Protein AF-A0A3M1IXS3-F1 (afdb_monomer_lite)

Foldseek 3Di:
DDDDDDDDDDDDDDDDDPDPPPPPPPPPDFKDKDKFAWQDDDPDQAQWTCGHNFIEGEDPQEAEEQPPHDNDGRFMWMFIFGQDPVGTYTNYIYTDDNVVNVDDPPPDDDDDDDDDDDDDDDDDDDDDDDDDDDDDDDDDDDDFDFDPFQKEKFKAWLALEAEWAQAQWAETADAQWTKMKMWMWGFAQQIDTDDPQKWKKKAWPQAQFDVVLYVCQVCVCVAVVNPDGDPGQAFPVRDGNIDIFPDPPRITMDTGHRDDQAGNVGSPDGNQFIKMKMFMAGPVGDTRYIFIATGGYDNQAQLCCAQAACGVLQNPDHPVDSSLSVVVSCCVPVVDDSSVVPPYYLCCAAPDPVVNRHHHPPHFHPQLVVLVVCQVPDQDPSNGDDDPVSQSQFAPVVVVVDDPCVFQNTSVSSNDSVDDPPQDGGFPCVPVNPLRTFDVSDDQSCGAWFNRHRNCSFQNHPRHGWPGPDVSRQRRVCNRRVDTHGNDQQVSRYPPHFDQAQGRSRHGPPPPPPPPVDPVQPPQDLQNLVSPNALEPVSLVVLVVQAQAQPVSSPSVPPRGRHVVSSVRSVVRHDDDD

Structure (mmCIF, N/CA/C/O backbone):
data_AF-A0A3M1IXS3-F1
#
_entry.id   AF-A0A3M1IXS3-F1
#
loop_
_atom_site.group_PDB
_atom_site.id
_atom_site.type_symbol
_atom_site.label_atom_id
_atom_site.label_alt_id
_atom_site.label_comp_id
_atom_site.label_asym_id
_atom_site.label_entity_id
_atom_site.label_seq_id
_atom_site.pdbx_PDB_ins_code
_atom_site.Cartn_x
_atom_site.Cartn_y
_atom_site.Cartn_z
_atom_site.occupancy
_atom_site.B_iso_or_equiv
_atom_site.auth_seq_id
_atom_site.auth_comp_id
_atom_site.auth_asym_id
_atom_site.auth_atom_id
_atom_site.pdbx_PDB_model_num
ATOM 1 N N . MET A 1 1 ? 42.064 62.948 7.882 1.00 34.97 1 MET A N 1
ATOM 2 C CA . MET A 1 1 ? 42.571 64.227 8.431 1.00 34.97 1 MET A CA 1
ATOM 3 C C . MET A 1 1 ? 41.808 65.388 7.796 1.00 34.97 1 MET A C 1
ATOM 5 O O . MET A 1 1 ? 41.806 65.468 6.579 1.00 34.97 1 MET A O 1
ATOM 9 N N . LYS A 1 2 ? 41.248 66.275 8.638 1.00 34.09 2 LYS A N 1
ATOM 10 C CA . LYS A 1 2 ? 40.702 67.629 8.362 1.00 34.09 2 LYS A CA 1
ATOM 11 C C . LYS A 1 2 ? 39.273 67.763 7.783 1.00 34.09 2 LYS A C 1
ATOM 13 O O . LYS A 1 2 ? 39.071 67.816 6.582 1.00 34.09 2 LYS A O 1
ATOM 18 N N . ASN A 1 3 ? 38.323 67.902 8.717 1.00 33.50 3 ASN A N 1
ATOM 19 C CA . ASN A 1 3 ? 37.265 68.925 8.853 1.00 33.50 3 ASN A CA 1
ATOM 20 C C . ASN A 1 3 ? 36.958 69.843 7.653 1.00 33.50 3 ASN A C 1
ATOM 22 O O . ASN A 1 3 ? 37.859 70.577 7.253 1.00 33.50 3 ASN A O 1
ATOM 26 N N . LEU A 1 4 ? 35.666 70.014 7.303 1.00 31.70 4 LEU A N 1
ATOM 27 C CA . LEU A 1 4 ? 35.036 71.351 7.241 1.00 31.70 4 LEU A CA 1
ATOM 28 C C . LEU A 1 4 ? 33.487 71.346 7.117 1.00 31.70 4 LEU A C 1
ATOM 30 O O . LEU A 1 4 ? 32.949 70.943 6.099 1.00 31.70 4 LEU A O 1
ATOM 34 N N . LYS A 1 5 ? 32.842 71.897 8.162 1.00 34.69 5 LYS A N 1
ATOM 35 C CA . LYS A 1 5 ? 31.731 72.883 8.209 1.00 34.69 5 LYS A CA 1
ATOM 36 C C . LYS A 1 5 ? 30.461 72.659 7.356 1.00 34.69 5 LYS A C 1
ATOM 38 O O . LYS A 1 5 ? 30.534 72.627 6.139 1.00 34.69 5 LYS A O 1
ATOM 43 N N . TRP A 1 6 ? 29.287 72.804 7.981 1.00 28.03 6 TRP A N 1
ATOM 44 C CA . TRP A 1 6 ? 28.575 74.096 8.068 1.00 28.03 6 TRP A CA 1
ATOM 45 C C . TRP A 1 6 ? 27.447 74.031 9.116 1.00 28.03 6 TRP A C 1
ATOM 47 O O . TRP A 1 6 ? 26.573 73.175 9.059 1.00 28.03 6 TRP A O 1
ATOM 57 N N . ILE A 1 7 ? 27.500 74.954 10.079 1.00 32.03 7 ILE A N 1
ATOM 58 C CA . ILE A 1 7 ? 26.411 75.313 10.993 1.00 32.03 7 ILE A CA 1
ATOM 59 C C . ILE A 1 7 ? 25.797 76.591 10.422 1.00 32.03 7 ILE A C 1
ATOM 61 O O . ILE A 1 7 ? 26.522 77.565 10.218 1.00 32.03 7 ILE A O 1
ATOM 65 N N . VAL A 1 8 ? 24.481 76.605 10.217 1.00 35.91 8 VAL A N 1
ATOM 66 C CA . VAL A 1 8 ? 23.691 77.839 10.139 1.00 35.91 8 VAL A CA 1
ATOM 67 C C . VAL A 1 8 ? 22.584 77.730 11.177 1.00 35.91 8 VAL A C 1
ATOM 69 O O . VAL A 1 8 ? 21.736 76.846 11.122 1.00 35.91 8 VAL A O 1
ATOM 72 N N . LEU A 1 9 ? 22.662 78.633 12.148 1.00 31.94 9 LEU A N 1
ATOM 73 C CA . LEU A 1 9 ? 21.685 78.889 13.192 1.00 31.94 9 LEU A CA 1
ATOM 74 C C . LEU A 1 9 ? 20.666 79.897 12.634 1.00 31.94 9 LEU A C 1
ATOM 76 O O . LEU A 1 9 ? 21.081 80.936 12.120 1.00 31.94 9 LEU A O 1
ATOM 80 N N . PHE A 1 10 ? 19.364 79.645 12.778 1.00 32.28 10 PHE A N 1
ATOM 81 C CA . PHE A 1 10 ? 18.355 80.704 12.699 1.00 32.28 10 PHE A CA 1
ATOM 82 C C . PHE A 1 10 ? 17.372 80.581 13.863 1.00 32.28 10 PHE A C 1
ATOM 84 O O . PHE A 1 10 ? 16.737 79.549 14.068 1.00 32.28 10 PHE A O 1
ATOM 91 N N . MET A 1 11 ? 17.320 81.661 14.644 1.00 31.52 11 MET A N 1
ATOM 92 C CA . MET A 1 11 ? 16.358 81.948 15.705 1.00 31.52 11 MET A CA 1
ATOM 93 C C . MET A 1 11 ? 14.939 82.036 15.139 1.00 31.52 11 MET A C 1
ATOM 95 O O . MET A 1 11 ? 14.754 82.562 14.042 1.00 31.52 11 MET A O 1
ATOM 99 N N . GLY A 1 12 ? 13.935 81.675 15.939 1.00 28.58 12 GLY A N 1
ATOM 100 C CA . GLY A 1 12 ? 12.581 82.154 15.676 1.00 28.58 12 GLY A CA 1
ATOM 101 C C . GLY A 1 12 ? 11.467 81.463 16.447 1.00 28.58 12 GLY A C 1
ATOM 102 O O . GLY A 1 12 ? 10.874 80.519 15.949 1.00 28.58 12 GLY A O 1
ATOM 103 N N . THR A 1 13 ? 11.100 82.068 17.581 1.00 31.64 13 THR A N 1
ATOM 104 C CA . THR A 1 13 ? 9.725 82.156 18.118 1.00 31.64 13 THR A CA 1
ATOM 105 C C . THR A 1 13 ? 9.003 80.874 18.551 1.00 31.64 13 THR A C 1
ATOM 107 O O . THR A 1 13 ? 8.402 80.150 17.766 1.00 31.64 13 THR A O 1
ATOM 110 N N . VAL A 1 14 ? 8.950 80.708 19.877 1.00 34.09 14 VAL A N 1
ATOM 111 C CA . VAL A 1 14 ? 7.969 79.900 20.608 1.00 34.09 14 VAL A CA 1
ATOM 112 C C . VAL A 1 14 ? 6.585 80.535 20.438 1.00 34.09 14 VAL A C 1
ATOM 114 O O . VAL A 1 14 ? 6.333 81.629 20.941 1.00 34.09 14 VAL A O 1
ATOM 117 N N . LEU A 1 15 ? 5.695 79.844 19.730 1.00 31.05 15 LEU A N 1
ATOM 118 C CA . LEU A 1 15 ? 4.264 80.133 19.669 1.00 31.05 15 LEU A CA 1
ATOM 119 C C . LEU A 1 15 ? 3.535 78.915 20.237 1.00 31.05 15 LEU A C 1
ATOM 121 O O . LEU A 1 15 ? 3.557 77.827 19.666 1.00 31.05 15 LEU A O 1
ATOM 125 N N . ILE A 1 16 ? 2.953 79.116 21.416 1.00 37.19 16 ILE A N 1
ATOM 126 C CA . ILE A 1 16 ? 2.165 78.140 22.165 1.00 37.19 16 ILE A CA 1
ATOM 127 C C . ILE A 1 16 ? 0.870 77.900 21.383 1.00 37.19 16 ILE A C 1
ATOM 129 O O . ILE A 1 16 ? -0.058 78.703 21.446 1.00 37.19 16 ILE A O 1
ATOM 133 N N . PHE A 1 17 ? 0.818 76.802 20.630 1.00 30.22 17 PHE A N 1
ATOM 134 C CA . PHE A 1 17 ? -0.430 76.233 20.133 1.00 30.22 17 PHE A CA 1
ATOM 135 C C . PHE A 1 17 ? -0.888 75.163 21.123 1.00 30.22 17 PHE A C 1
ATOM 137 O O . PHE A 1 17 ? -0.257 74.117 21.262 1.00 30.22 17 PHE A O 1
ATOM 144 N N . ALA A 1 18 ? -1.996 75.435 21.812 1.00 36.59 18 ALA A N 1
ATOM 145 C CA . ALA A 1 18 ? -2.765 74.416 22.507 1.00 36.59 18 ALA A CA 1
ATOM 146 C C . ALA A 1 18 ? -3.357 73.470 21.451 1.00 36.59 18 ALA A C 1
ATOM 148 O O . ALA A 1 18 ? -4.386 73.763 20.843 1.00 36.59 18 ALA A O 1
ATOM 149 N N . MET A 1 19 ? -2.663 72.364 21.182 1.00 30.55 19 MET A N 1
ATOM 150 C CA . MET A 1 19 ? -3.241 71.247 20.446 1.00 30.55 19 MET A CA 1
ATOM 151 C C . MET A 1 19 ? -4.216 70.521 21.378 1.00 30.55 19 MET A C 1
ATOM 153 O O . MET A 1 19 ? -3.854 70.254 22.528 1.00 30.55 19 MET A O 1
ATOM 157 N N . PRO A 1 20 ? -5.434 70.174 20.925 1.00 30.06 20 PRO A N 1
ATOM 158 C CA . PRO A 1 20 ? -6.201 69.162 21.624 1.00 30.06 20 PRO A CA 1
ATOM 159 C C . PRO A 1 20 ? -5.341 67.899 21.648 1.00 30.06 20 PRO A C 1
ATOM 161 O O . PRO A 1 20 ? -4.834 67.465 20.612 1.00 30.06 20 PRO A O 1
ATOM 164 N N . LEU A 1 21 ? -5.146 67.338 22.839 1.00 26.00 21 LEU A N 1
ATOM 165 C CA . LEU A 1 21 ? -4.591 66.006 23.017 1.00 26.00 21 LEU A CA 1
ATOM 166 C C . LEU A 1 21 ? -5.599 65.014 22.409 1.00 26.00 21 LEU A C 1
ATOM 168 O O . LEU A 1 21 ? -6.372 64.370 23.108 1.00 26.00 21 LEU A O 1
ATOM 172 N N . THR A 1 22 ? -5.644 64.895 21.083 1.00 30.14 22 THR A N 1
ATOM 173 C CA . THR A 1 22 ? -6.018 63.618 20.493 1.00 30.14 22 THR A CA 1
ATOM 174 C C . THR A 1 22 ? -4.842 62.719 20.792 1.00 30.14 22 THR A C 1
ATOM 176 O O . THR A 1 22 ? -3.791 62.830 20.158 1.00 30.14 22 THR A O 1
ATOM 179 N N . ILE A 1 23 ? -5.012 61.880 21.809 1.00 30.45 23 ILE A N 1
ATOM 180 C CA . ILE A 1 23 ? -4.255 60.649 21.959 1.00 30.45 23 ILE A CA 1
ATOM 181 C C . ILE A 1 23 ? -4.392 59.950 20.602 1.00 30.45 23 ILE A C 1
ATOM 183 O O . ILE A 1 23 ? -5.409 59.325 20.316 1.00 30.45 23 ILE A O 1
ATOM 187 N N . ARG A 1 24 ? -3.412 60.125 19.708 1.00 32.50 24 ARG A N 1
ATOM 188 C CA . ARG A 1 24 ? -3.166 59.110 18.694 1.00 32.50 24 ARG A CA 1
ATOM 189 C C . ARG A 1 24 ? -2.636 57.964 19.525 1.00 32.50 24 ARG A C 1
ATOM 191 O O . ARG A 1 24 ? -1.491 58.006 19.968 1.00 32.50 24 ARG A O 1
ATOM 198 N N . ALA A 1 25 ? -3.540 57.045 19.853 1.00 32.66 25 ALA A N 1
ATOM 199 C CA . ALA A 1 25 ? -3.142 55.723 20.270 1.00 32.66 25 ALA A CA 1
ATOM 200 C C . ALA A 1 25 ? -2.096 55.283 19.249 1.00 32.66 25 ALA A C 1
ATOM 202 O O . ALA A 1 25 ? -2.310 55.402 18.041 1.00 32.66 25 ALA A O 1
ATOM 203 N N . ASP A 1 26 ? -0.926 54.946 19.761 1.00 35.31 26 ASP A N 1
ATOM 204 C CA . ASP A 1 26 ? 0.135 54.310 19.010 1.00 35.31 26 ASP A CA 1
ATOM 205 C C . ASP A 1 26 ? -0.498 53.104 18.294 1.00 35.31 26 ASP A C 1
ATOM 207 O O . ASP A 1 26 ? -0.912 52.145 18.942 1.00 35.31 26 ASP A O 1
ATOM 211 N N . GLU A 1 27 ? -0.730 53.226 16.984 1.00 48.38 27 GLU A N 1
ATOM 212 C CA . GLU A 1 27 ? -1.639 52.378 16.188 1.00 48.38 27 GLU A CA 1
ATOM 213 C C . GLU A 1 27 ? -1.076 50.965 15.909 1.00 48.38 27 GLU A C 1
ATOM 215 O O . GLU A 1 27 ? -1.552 50.272 15.007 1.00 48.38 27 GLU A O 1
ATOM 220 N N . ASP A 1 28 ? -0.082 50.543 16.696 1.00 50.25 28 ASP A N 1
ATOM 221 C CA . ASP A 1 28 ? 0.677 49.295 16.556 1.00 50.25 28 ASP A CA 1
ATOM 222 C C . ASP A 1 28 ? 0.741 48.460 17.852 1.00 50.25 28 ASP A C 1
ATOM 224 O O . ASP A 1 28 ? 1.474 47.477 17.910 1.00 50.25 28 ASP A O 1
ATOM 228 N N . LYS A 1 29 ? -0.011 48.815 18.908 1.00 51.72 29 LYS A N 1
ATOM 229 C CA . LYS A 1 29 ? 0.117 48.137 20.216 1.00 51.72 29 LYS A CA 1
ATOM 230 C C . LYS A 1 29 ? -0.719 46.872 20.436 1.00 51.72 29 LYS A C 1
ATOM 232 O O . LYS A 1 29 ? -0.396 46.141 21.361 1.00 51.72 29 LYS A O 1
ATOM 237 N N . ASP A 1 30 ? -1.684 46.562 19.568 1.00 66.88 30 ASP A N 1
ATOM 238 C CA . ASP A 1 30 ? -2.597 45.416 19.758 1.00 66.88 30 ASP A CA 1
ATOM 239 C C . ASP A 1 30 ? -2.705 44.510 18.509 1.00 66.88 30 ASP A C 1
ATOM 241 O O . ASP A 1 30 ? -3.765 43.952 18.218 1.00 66.88 30 ASP A O 1
ATOM 245 N N . GLU A 1 31 ? -1.641 44.409 17.699 1.00 80.56 31 GLU A N 1
ATOM 246 C CA . GLU A 1 31 ? -1.577 43.439 16.595 1.00 80.56 31 GLU A CA 1
ATOM 247 C C . GLU A 1 31 ? -0.753 42.215 17.007 1.00 80.56 31 GLU A C 1
ATOM 249 O O . GLU A 1 31 ? 0.451 42.296 17.242 1.00 80.56 31 GLU A O 1
ATOM 254 N N . HIS A 1 32 ? -1.420 41.070 17.076 1.00 87.25 32 HIS A N 1
ATOM 255 C CA . HIS A 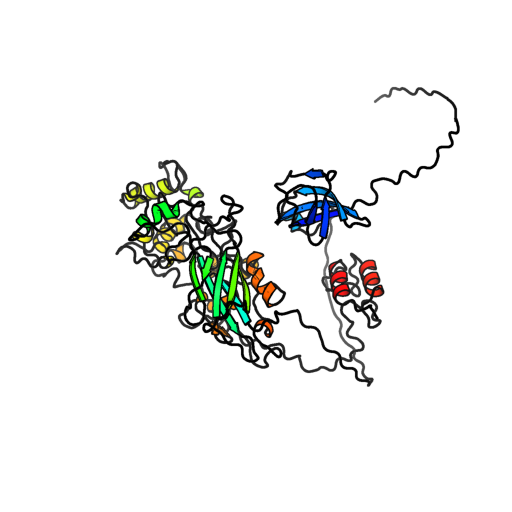1 32 ? -0.820 39.782 17.382 1.00 87.25 32 HIS A CA 1
ATOM 256 C C . HIS A 1 32 ? -0.423 39.070 16.094 1.00 87.25 32 HIS A C 1
ATOM 258 O O . HIS A 1 32 ? -1.019 39.283 15.034 1.00 87.25 32 HIS A O 1
ATOM 264 N N . GLU A 1 33 ? 0.567 38.187 16.179 1.00 91.44 33 GLU A N 1
ATOM 265 C CA . GLU A 1 33 ? 0.929 37.305 15.080 1.00 91.44 33 GLU A CA 1
ATOM 266 C C . GLU A 1 33 ? 1.070 35.865 15.552 1.00 91.44 33 GLU A C 1
ATOM 268 O O . GLU A 1 33 ? 1.543 35.608 16.654 1.00 91.44 33 GLU A O 1
ATOM 273 N N . MET A 1 34 ? 0.661 34.924 14.708 1.00 86.50 34 MET A N 1
ATOM 274 C CA . MET A 1 34 ? 0.872 33.504 14.956 1.00 86.50 34 MET A CA 1
ATOM 275 C C . MET A 1 34 ? 1.043 32.733 13.657 1.00 86.50 34 MET A C 1
ATOM 277 O O . MET A 1 34 ? 0.638 33.189 12.584 1.00 86.50 34 MET A O 1
ATOM 281 N N . LEU A 1 35 ? 1.637 31.554 13.779 1.00 89.75 35 LEU A N 1
ATOM 282 C CA . LEU A 1 35 ? 1.751 30.566 12.720 1.00 89.75 35 LEU A CA 1
ATOM 283 C C . LEU A 1 35 ? 0.814 29.403 13.007 1.00 89.75 35 LEU A C 1
ATOM 285 O O . LEU A 1 35 ? 0.620 29.018 14.157 1.00 89.75 35 LEU A O 1
ATOM 289 N N . GLY A 1 36 ? 0.237 28.848 11.954 1.00 89.38 36 GLY A N 1
ATOM 290 C CA . GLY A 1 36 ? -0.586 27.661 12.062 1.00 89.38 36 GLY A CA 1
ATOM 291 C C . GLY A 1 36 ? -0.917 27.082 10.701 1.00 89.38 36 GLY A C 1
ATOM 292 O O . GLY A 1 36 ? -0.835 27.751 9.668 1.00 89.38 36 GLY A O 1
ATOM 293 N N . VAL A 1 37 ? -1.297 25.812 10.711 1.00 90.69 37 VAL A N 1
ATOM 294 C CA . VAL A 1 37 ? -1.799 25.133 9.520 1.00 90.69 37 VAL A CA 1
ATOM 295 C C . VAL A 1 37 ? -3.224 25.608 9.251 1.00 90.69 37 VAL A C 1
ATOM 297 O O . VAL A 1 37 ? -4.040 25.675 10.169 1.00 90.69 37 VAL A O 1
ATOM 300 N N . ILE A 1 38 ? -3.543 25.953 8.006 1.00 93.38 38 ILE A N 1
ATOM 301 C CA . ILE A 1 38 ? -4.906 26.342 7.630 1.00 93.38 38 ILE A CA 1
ATOM 302 C C . ILE A 1 38 ? -5.812 25.106 7.723 1.00 93.38 38 ILE A C 1
ATOM 304 O O . ILE A 1 38 ? -5.687 24.197 6.911 1.00 93.38 38 ILE A O 1
ATOM 308 N N . GLY A 1 39 ? -6.737 25.074 8.680 1.00 78.31 39 GLY A N 1
ATOM 309 C CA . GLY A 1 39 ? -7.741 24.013 8.826 1.00 78.31 39 GLY A CA 1
ATOM 310 C C . GLY A 1 39 ? -8.975 24.228 7.945 1.00 78.31 39 GLY A C 1
ATOM 311 O O . GLY A 1 39 ? -9.568 23.276 7.449 1.00 78.31 39 GLY A O 1
ATOM 312 N N . SER A 1 40 ? -9.341 25.486 7.690 1.00 88.19 40 SER A N 1
ATOM 313 C CA . SER A 1 40 ? -10.423 25.852 6.771 1.00 88.19 40 SER A CA 1
ATOM 314 C C . SER A 1 40 ? -10.253 27.290 6.268 1.00 88.19 40 SER A C 1
ATOM 316 O O . SER A 1 40 ? -9.605 28.121 6.910 1.00 88.19 40 SER A O 1
ATOM 318 N N . ARG A 1 41 ? -10.800 27.595 5.085 1.00 92.88 41 ARG A N 1
ATOM 319 C CA . ARG A 1 41 ? -10.764 28.941 4.490 1.00 92.88 41 ARG A CA 1
ATOM 320 C C . ARG A 1 41 ? -12.035 29.236 3.691 1.00 92.88 41 ARG A C 1
ATOM 322 O O . ARG A 1 41 ? -12.660 28.300 3.189 1.00 92.88 41 ARG A O 1
ATOM 329 N N . PRO A 1 42 ? -12.396 30.513 3.481 1.00 89.31 42 PRO A N 1
ATOM 330 C CA . PRO A 1 42 ? -13.532 30.854 2.647 1.00 89.31 42 PRO A CA 1
ATOM 331 C C . PRO A 1 42 ? -13.182 30.647 1.164 1.00 89.31 42 PRO A C 1
ATOM 333 O O . PRO A 1 42 ? -12.012 30.691 0.767 1.00 89.31 42 PRO A O 1
ATOM 336 N N . ALA A 1 43 ? -14.211 30.485 0.323 1.00 76.44 43 ALA A N 1
ATOM 337 C CA . ALA A 1 43 ? -14.051 30.355 -1.132 1.00 76.44 43 ALA A CA 1
ATOM 338 C C . ALA A 1 43 ? -13.359 31.582 -1.772 1.00 76.44 43 ALA A C 1
ATOM 340 O O . ALA A 1 43 ? -12.757 31.482 -2.837 1.00 76.44 43 ALA A O 1
ATOM 341 N N . GLY A 1 44 ? -13.427 32.745 -1.111 1.00 79.75 44 GLY A N 1
ATOM 342 C CA . GLY A 1 44 ? -12.714 33.970 -1.478 1.00 79.75 44 GLY A CA 1
ATOM 343 C C . GLY A 1 44 ? -11.602 34.336 -0.490 1.00 79.75 44 GLY A C 1
ATOM 344 O O . GLY A 1 44 ? -10.991 33.481 0.144 1.00 79.75 44 GLY A O 1
ATOM 345 N N . ILE A 1 45 ? -11.321 35.636 -0.372 1.00 75.56 45 ILE A N 1
ATOM 346 C CA . ILE A 1 45 ? -10.394 36.176 0.639 1.00 75.56 45 ILE A CA 1
ATOM 347 C C . ILE A 1 45 ? -11.149 36.570 1.912 1.00 75.56 45 ILE A C 1
ATOM 349 O O . ILE A 1 45 ? -10.658 36.349 3.015 1.00 75.56 45 ILE A O 1
ATOM 353 N N . SER A 1 46 ? -12.336 37.165 1.756 1.00 89.88 46 SER A N 1
ATOM 354 C CA . SER A 1 46 ? -13.156 37.613 2.880 1.00 89.88 46 SER A CA 1
ATOM 355 C C . SER A 1 46 ? -14.032 36.485 3.414 1.00 89.88 46 SER A C 1
ATOM 357 O O . SER A 1 46 ? -14.670 35.783 2.630 1.00 89.88 46 SER A O 1
ATOM 359 N N . GLY A 1 47 ? -14.080 36.352 4.734 1.00 88.50 47 GLY A N 1
ATOM 360 C CA . GLY A 1 47 ? -14.769 35.278 5.442 1.00 88.50 47 GLY A CA 1
ATOM 361 C C . GLY A 1 47 ? -13.910 34.725 6.574 1.00 88.50 47 GLY A C 1
ATOM 362 O O . GLY A 1 47 ? -12.861 35.286 6.897 1.00 88.50 47 GLY A O 1
ATOM 363 N N . GLU A 1 48 ? -14.368 33.636 7.174 1.00 93.94 48 GLU A N 1
ATOM 364 C CA . GLU A 1 48 ? -13.686 32.993 8.295 1.00 93.94 48 GLU A CA 1
ATOM 365 C C . GLU A 1 48 ? -12.575 32.059 7.813 1.00 93.94 48 GLU A C 1
ATOM 367 O O . GLU A 1 48 ? -12.753 31.282 6.874 1.00 93.94 48 GLU A O 1
ATOM 372 N N . TRP A 1 49 ? -11.423 32.163 8.465 1.00 94.75 49 TRP A N 1
ATOM 373 C CA . TRP A 1 49 ? -10.239 31.340 8.271 1.00 94.75 49 TRP A CA 1
ATOM 374 C C . TRP A 1 49 ? -9.920 30.633 9.579 1.00 94.75 49 TRP A C 1
ATOM 376 O O . TRP A 1 49 ? -9.784 31.291 10.607 1.00 94.75 49 TRP A O 1
ATOM 386 N N . GLN A 1 50 ? -9.733 29.323 9.547 1.00 94.44 50 GLN A N 1
ATOM 387 C CA . GLN A 1 50 ? -9.222 28.574 10.690 1.00 94.44 50 GLN A CA 1
ATOM 388 C C . GLN A 1 50 ? -7.738 28.305 10.461 1.00 94.44 50 GLN A C 1
ATOM 390 O O . GLN A 1 50 ? -7.378 27.652 9.481 1.00 94.44 50 GLN A O 1
ATOM 395 N N . ILE A 1 51 ? -6.876 28.849 11.320 1.00 89.25 51 ILE A N 1
ATOM 396 C CA . ILE A 1 51 ? -5.415 28.747 11.209 1.00 89.25 51 ILE A CA 1
ATOM 397 C C . ILE A 1 51 ? -4.877 28.273 12.560 1.00 89.25 51 ILE A C 1
ATOM 399 O O . ILE A 1 51 ? -5.008 28.966 13.570 1.00 89.25 51 ILE A O 1
ATOM 403 N N . GLY A 1 52 ? -4.312 27.066 12.586 1.00 89.50 52 GLY A N 1
ATOM 404 C CA . GLY A 1 52 ? -4.118 26.313 13.822 1.00 89.50 52 GLY A CA 1
ATOM 405 C C . GLY A 1 52 ? -5.468 26.021 14.486 1.00 89.50 52 GLY A C 1
ATOM 406 O O . GLY A 1 52 ? -6.451 25.715 13.811 1.00 89.50 52 GLY A O 1
ATOM 407 N N . ASN A 1 53 ? -5.532 26.188 15.805 1.00 84.62 53 ASN A N 1
ATOM 408 C CA . ASN A 1 53 ? -6.755 25.976 16.588 1.00 84.62 53 ASN A CA 1
ATOM 409 C C . ASN A 1 53 ? -7.598 27.253 16.762 1.00 84.62 53 ASN A C 1
ATOM 411 O O . ASN A 1 53 ? -8.525 27.273 17.567 1.00 84.62 53 ASN A O 1
ATOM 415 N N . MET A 1 54 ? -7.281 28.329 16.032 1.00 87.44 54 MET A N 1
ATOM 416 C CA . MET A 1 54 ? -7.953 29.622 16.158 1.00 87.44 54 MET A CA 1
ATOM 417 C C . MET A 1 54 ? -8.688 30.016 14.875 1.00 87.44 54 MET A C 1
ATOM 419 O O . MET A 1 54 ? -8.212 29.783 13.762 1.00 87.44 54 MET A O 1
ATOM 423 N N . THR A 1 55 ? -9.840 30.668 15.049 1.00 92.81 55 THR A N 1
ATOM 424 C CA . THR A 1 55 ? -10.637 31.240 13.957 1.00 92.81 55 THR A CA 1
ATOM 425 C C . THR A 1 55 ? -10.356 32.732 13.817 1.00 92.81 55 THR A C 1
ATOM 427 O O . THR A 1 55 ? -10.337 33.469 14.808 1.00 92.81 55 THR A O 1
ATOM 430 N N . PHE A 1 56 ? -10.170 33.173 12.574 1.00 93.81 56 PHE A N 1
ATOM 431 C CA . PHE A 1 56 ? -9.891 34.546 12.178 1.00 93.81 56 PHE A CA 1
ATOM 432 C C . PHE A 1 56 ? -10.877 35.034 11.124 1.00 93.81 56 PHE A C 1
ATOM 434 O O . PHE A 1 56 ? -11.087 34.390 10.099 1.00 93.81 56 PHE A O 1
ATOM 441 N N . THR A 1 57 ? -11.402 36.237 11.309 1.00 93.69 57 THR A N 1
ATOM 442 C CA . THR A 1 57 ? -12.255 36.897 10.322 1.00 93.69 57 THR A CA 1
ATOM 443 C C . THR A 1 57 ? -11.397 37.760 9.404 1.00 93.69 57 THR A C 1
ATOM 445 O O . THR A 1 57 ? -10.821 38.763 9.832 1.00 93.69 57 THR A O 1
ATOM 448 N N . ALA A 1 58 ? -11.308 37.393 8.124 1.00 93.44 58 ALA A N 1
ATOM 449 C CA . ALA A 1 58 ? -10.646 38.194 7.099 1.00 93.44 58 ALA A CA 1
ATOM 450 C C . ALA A 1 58 ? -11.661 39.092 6.376 1.00 93.44 58 ALA A C 1
ATOM 452 O O . ALA A 1 58 ? -12.703 38.644 5.894 1.00 93.44 58 ALA A O 1
ATOM 453 N N . GLY A 1 59 ? -11.346 40.379 6.256 1.00 85.94 59 GLY A N 1
ATOM 454 C CA . GLY A 1 59 ? -12.161 41.372 5.558 1.00 85.94 59 GLY A CA 1
ATOM 455 C C . GLY A 1 59 ? -11.535 41.835 4.242 1.00 85.94 59 GLY A C 1
ATOM 456 O O . GLY A 1 59 ? -10.432 41.448 3.869 1.00 85.94 59 GLY A O 1
ATOM 457 N N . LYS A 1 60 ? -12.203 42.760 3.540 1.00 83.81 60 LYS A N 1
ATOM 458 C CA . LYS A 1 60 ? -11.697 43.345 2.274 1.00 83.81 60 LYS A CA 1
ATOM 459 C C . LYS A 1 60 ? -10.373 44.113 2.419 1.00 83.81 60 LYS A C 1
ATOM 461 O O . LYS A 1 60 ? -9.746 44.439 1.418 1.00 83.81 60 LYS A O 1
ATOM 466 N N . LYS A 1 61 ? -9.986 44.454 3.653 1.00 84.50 61 LYS A N 1
ATOM 467 C CA . LYS A 1 61 ? -8.737 45.157 3.981 1.00 84.50 61 LYS A CA 1
ATOM 468 C C . LYS A 1 61 ? -7.608 44.209 4.408 1.00 84.50 61 LYS A C 1
ATOM 470 O O . LYS A 1 61 ? -6.482 44.676 4.562 1.00 84.50 61 LYS A O 1
ATOM 475 N N . THR A 1 62 ? -7.892 42.918 4.596 1.00 92.31 62 THR A N 1
ATOM 476 C CA . THR A 1 62 ? -6.894 41.915 4.983 1.00 92.31 62 THR A CA 1
ATOM 477 C C . THR A 1 62 ? -5.924 41.686 3.829 1.00 92.31 62 THR A C 1
ATOM 479 O O . THR A 1 62 ? -6.336 41.420 2.699 1.00 92.31 62 THR A O 1
ATOM 482 N N . LYS A 1 63 ? -4.623 41.810 4.096 1.00 93.25 63 LYS A N 1
ATOM 483 C CA . LYS A 1 63 ? -3.575 41.622 3.086 1.00 93.25 63 LYS A CA 1
ATOM 484 C C . LYS A 1 63 ? -3.253 40.139 2.938 1.00 93.25 63 LYS A C 1
ATOM 486 O O . LYS A 1 63 ? -2.891 39.496 3.915 1.00 93.25 63 LYS A O 1
ATOM 491 N N . ILE A 1 64 ? -3.326 39.617 1.717 1.00 93.44 64 ILE A N 1
ATOM 492 C CA . ILE A 1 64 ? -2.977 38.225 1.414 1.00 93.44 64 ILE A CA 1
ATOM 493 C C . ILE A 1 64 ? -1.638 38.182 0.686 1.00 93.44 64 ILE A C 1
ATOM 495 O O . ILE A 1 64 ? -1.455 38.890 -0.305 1.00 93.44 64 ILE A O 1
ATOM 499 N N . LYS A 1 65 ? -0.703 37.368 1.179 1.00 90.50 65 LYS A N 1
ATOM 500 C CA . LYS A 1 65 ? 0.620 37.176 0.567 1.00 90.50 65 LYS A CA 1
ATOM 501 C C . LYS A 1 65 ? 0.891 35.687 0.359 1.00 90.50 65 LYS A C 1
ATOM 503 O O . LYS A 1 65 ? 0.866 34.934 1.320 1.00 90.50 65 LYS A O 1
ATOM 508 N N . GLN A 1 66 ? 1.155 35.273 -0.876 1.00 88.06 66 GLN A N 1
ATOM 509 C CA . GLN A 1 66 ? 1.347 33.864 -1.264 1.00 88.06 66 GLN A CA 1
ATOM 510 C C . GLN A 1 66 ? 2.757 33.611 -1.821 1.00 88.06 66 GLN A C 1
ATOM 512 O O . GLN A 1 66 ? 2.941 32.958 -2.839 1.00 88.06 66 GLN A O 1
ATOM 517 N N . GLU A 1 67 ? 3.763 34.213 -1.186 1.00 82.25 67 GLU A N 1
ATOM 518 C CA . GLU A 1 67 ? 5.162 34.167 -1.638 1.00 82.25 67 GLU A CA 1
ATOM 519 C C . GLU A 1 67 ? 5.783 32.760 -1.514 1.00 82.25 67 GLU A C 1
ATOM 521 O O . GLU A 1 67 ? 6.691 32.443 -2.271 1.00 82.25 67 GLU A O 1
ATOM 526 N N . ASN A 1 68 ? 5.259 31.915 -0.616 1.00 75.81 68 ASN A N 1
ATOM 527 C CA . ASN A 1 68 ? 5.751 30.562 -0.314 1.00 75.81 68 ASN A CA 1
ATOM 528 C C . ASN A 1 68 ? 4.718 29.477 -0.683 1.00 75.81 68 ASN A C 1
ATOM 530 O O . ASN A 1 68 ? 4.625 28.446 -0.024 1.00 75.81 68 ASN A O 1
ATOM 534 N N . GLY A 1 69 ? 3.898 29.736 -1.706 1.00 77.75 69 GLY A N 1
ATOM 535 C CA . GLY A 1 69 ? 2.864 28.814 -2.183 1.00 77.75 69 GLY A CA 1
ATOM 536 C C . GLY A 1 69 ? 1.428 29.242 -1.848 1.00 77.75 69 GLY A C 1
ATOM 537 O O . GLY A 1 69 ? 1.196 30.266 -1.193 1.00 77.75 69 GLY A O 1
ATOM 538 N N . PRO A 1 70 ? 0.423 28.498 -2.345 1.00 85.00 70 PRO A N 1
ATOM 539 C CA . PRO A 1 70 ? -0.977 28.842 -2.146 1.00 85.00 70 PRO A CA 1
ATOM 540 C C . PRO A 1 70 ? -1.403 28.655 -0.682 1.00 85.00 70 PRO A C 1
ATOM 542 O O . PRO A 1 70 ? -1.111 27.654 -0.040 1.00 85.00 70 PRO A O 1
ATOM 545 N N . LEU A 1 71 ? -2.174 29.615 -0.168 1.00 86.38 71 LEU A N 1
ATOM 546 C CA . LEU A 1 71 ? -2.826 29.549 1.150 1.00 86.38 71 LEU A CA 1
ATOM 547 C C . LEU A 1 71 ? -4.048 28.618 1.101 1.00 86.38 71 LEU A C 1
ATOM 549 O O . LEU A 1 71 ? -5.183 29.091 1.126 1.00 86.38 71 LEU A O 1
ATOM 553 N N . GLN A 1 72 ? -3.836 27.317 0.941 1.00 86.75 72 GLN A N 1
ATOM 554 C CA . GLN A 1 72 ? -4.891 26.297 0.910 1.00 86.75 72 GLN A CA 1
ATOM 555 C C . GLN A 1 72 ? -5.005 25.555 2.247 1.00 86.75 72 GLN A C 1
ATOM 557 O O . GLN A 1 72 ? -4.133 25.693 3.100 1.00 86.75 72 GLN A O 1
ATOM 562 N N . VAL A 1 73 ? -6.084 24.791 2.444 1.00 87.88 73 VAL A N 1
ATOM 563 C CA . VAL A 1 73 ? -6.220 23.930 3.631 1.00 87.88 73 VAL A CA 1
ATOM 564 C C . VAL A 1 73 ? -5.034 22.962 3.684 1.00 87.88 73 VAL A C 1
ATOM 566 O O . VAL A 1 73 ? -4.637 22.418 2.656 1.00 87.88 73 VAL A O 1
ATOM 569 N N . GLY A 1 74 ? -4.421 22.821 4.857 1.00 78.69 74 GLY A N 1
ATOM 570 C CA . GLY A 1 74 ? -3.171 22.090 5.069 1.00 78.69 74 GLY A CA 1
ATOM 571 C C . GLY A 1 74 ? -1.894 22.920 4.871 1.00 78.69 74 GLY A C 1
ATOM 572 O O . GLY A 1 74 ? -0.823 22.472 5.269 1.00 78.69 74 GLY A O 1
ATOM 573 N N . ALA A 1 75 ? -1.964 24.135 4.312 1.00 84.31 75 ALA A N 1
ATOM 574 C CA . ALA A 1 75 ? -0.784 24.986 4.148 1.00 84.31 75 ALA A CA 1
ATOM 575 C C . ALA A 1 75 ? -0.422 25.724 5.445 1.00 84.31 75 ALA A C 1
ATOM 577 O O . ALA A 1 75 ? -1.298 26.173 6.190 1.00 84.31 75 ALA A O 1
ATOM 578 N N . CYS A 1 76 ? 0.879 25.902 5.685 1.00 91.19 76 CYS A N 1
ATOM 579 C CA . CYS A 1 76 ? 1.376 26.724 6.780 1.00 91.19 76 CYS A CA 1
ATOM 580 C C . CYS A 1 76 ? 1.150 28.211 6.477 1.00 91.19 76 CYS A C 1
ATOM 582 O O . CYS A 1 76 ? 1.518 28.716 5.411 1.00 91.19 76 CYS A O 1
ATOM 584 N N . ALA A 1 77 ? 0.535 28.928 7.414 1.00 93.19 77 ALA A N 1
ATOM 585 C CA . ALA A 1 77 ? 0.248 30.344 7.268 1.00 93.19 77 ALA A CA 1
ATOM 586 C C . ALA A 1 77 ? 0.612 31.123 8.528 1.00 93.19 77 ALA A C 1
ATOM 588 O O . ALA A 1 77 ? 0.296 30.720 9.647 1.00 93.19 77 ALA A O 1
ATOM 589 N N . LYS A 1 78 ? 1.221 32.292 8.330 1.00 96.25 78 LYS A N 1
ATOM 590 C CA . LYS A 1 78 ? 1.356 33.315 9.364 1.00 96.25 78 LYS A CA 1
ATOM 591 C C . LYS A 1 78 ? 0.184 34.280 9.264 1.00 96.25 78 LYS A C 1
ATOM 593 O O . LYS A 1 78 ? -0.010 34.917 8.223 1.00 96.25 78 LYS A O 1
ATOM 598 N N . VAL A 1 79 ? -0.574 34.423 10.343 1.00 95.06 79 VAL A N 1
ATOM 599 C CA . VAL A 1 79 ? -1.666 35.391 10.456 1.00 95.06 79 VAL A CA 1
ATOM 600 C C . VAL A 1 79 ? -1.280 36.499 11.423 1.00 95.06 79 VAL A C 1
ATOM 602 O O . VAL A 1 79 ? -0.849 36.239 12.542 1.00 95.06 79 VAL A O 1
ATOM 605 N N . LYS A 1 80 ? -1.434 37.745 10.973 1.00 95.38 80 LYS A N 1
ATOM 606 C CA . LYS A 1 80 ? -1.451 38.932 11.828 1.00 95.38 80 LYS A CA 1
ATOM 607 C C . LYS A 1 80 ? -2.894 39.334 12.061 1.00 95.38 80 LYS A C 1
ATOM 609 O O . LYS A 1 80 ? -3.665 39.380 11.096 1.00 95.38 80 LYS A O 1
ATOM 614 N N . TYR A 1 81 ? -3.271 39.603 13.301 1.00 94.19 81 TYR A N 1
ATOM 615 C CA . TYR A 1 81 ? -4.657 39.867 13.665 1.00 94.19 81 TYR A CA 1
ATOM 616 C C . TYR A 1 81 ? -4.781 40.814 14.854 1.00 94.19 81 TYR A C 1
ATOM 618 O O . TYR A 1 81 ? -3.847 41.006 15.626 1.00 94.19 81 TYR A O 1
ATOM 626 N N . ARG A 1 82 ? -5.967 41.403 14.994 1.00 90.25 82 ARG A N 1
ATOM 627 C CA . ARG A 1 82 ? -6.352 42.223 16.143 1.00 90.25 82 ARG A CA 1
ATOM 628 C C . ARG A 1 82 ? -7.568 41.606 16.808 1.00 90.25 82 ARG A C 1
ATOM 630 O O . ARG A 1 82 ? -8.531 41.254 16.120 1.00 90.25 82 ARG A O 1
ATOM 637 N N . THR A 1 83 ? -7.534 41.488 18.123 1.00 82.81 83 THR A N 1
ATOM 638 C CA . THR A 1 83 ? -8.652 40.956 18.904 1.00 82.81 83 THR A CA 1
ATOM 639 C C . THR A 1 83 ? -9.648 42.081 19.170 1.00 82.81 83 THR A C 1
ATOM 641 O O . THR A 1 83 ? -9.261 43.170 19.586 1.00 82.81 83 THR A O 1
ATOM 644 N N . GLY A 1 84 ? -10.931 41.856 18.895 1.00 72.00 84 GLY A N 1
ATOM 645 C CA . GLY A 1 84 ? -11.996 42.811 19.213 1.00 72.00 84 GLY A CA 1
ATOM 646 C C . GLY A 1 84 ? -13.293 42.100 19.585 1.00 72.00 84 GLY A C 1
ATOM 647 O O . GLY A 1 84 ? -13.358 40.874 19.548 1.00 72.00 84 GLY A O 1
ATOM 648 N N . ASP A 1 85 ? -14.350 42.861 19.870 1.00 62.41 85 ASP A N 1
ATOM 649 C CA . ASP A 1 85 ? -15.642 42.340 20.366 1.00 62.41 85 ASP A CA 1
ATOM 650 C C . ASP A 1 85 ? -16.326 41.312 19.435 1.00 62.41 85 ASP A C 1
ATOM 652 O O . ASP A 1 85 ? -17.256 40.620 19.836 1.00 62.41 85 ASP A O 1
ATOM 656 N N . SER A 1 86 ? -15.877 41.213 18.179 1.00 58.56 86 SER A N 1
ATOM 657 C CA . SER A 1 86 ? -16.377 40.282 17.153 1.00 58.56 86 SER A CA 1
ATOM 658 C C . SER A 1 86 ? -15.415 39.123 16.844 1.00 58.56 86 SER A C 1
ATOM 660 O O . SER A 1 86 ? -15.588 38.437 15.839 1.00 58.56 86 SER A O 1
ATOM 662 N N . GLY A 1 87 ? -14.399 38.906 17.686 1.00 80.81 87 GLY A N 1
ATOM 663 C CA . GLY A 1 87 ? -13.388 37.857 17.533 1.00 80.81 87 GLY A CA 1
ATOM 664 C C . GLY A 1 87 ? -12.063 38.351 16.941 1.00 80.81 87 GLY A C 1
ATOM 665 O O . GLY A 1 87 ? -11.770 39.552 16.903 1.00 80.81 87 GLY A O 1
ATOM 666 N N . ASN A 1 88 ? -11.233 37.410 16.483 1.00 91.62 88 ASN A N 1
ATOM 667 C CA . ASN A 1 88 ? -9.902 37.705 15.950 1.00 91.62 88 ASN A CA 1
ATOM 668 C C . ASN A 1 88 ? -10.004 38.206 14.505 1.00 91.62 88 ASN A C 1
ATOM 670 O O . ASN A 1 88 ? -10.313 37.448 13.589 1.00 91.62 88 ASN A O 1
ATOM 674 N N . ASN A 1 89 ? -9.728 39.484 14.265 1.00 92.31 89 ASN A N 1
ATOM 675 C CA . ASN A 1 89 ? -9.833 40.088 12.940 1.00 92.31 89 ASN A CA 1
ATOM 676 C C . ASN A 1 89 ? -8.469 40.087 12.239 1.00 92.31 89 ASN A C 1
ATOM 678 O O . ASN A 1 89 ? -7.556 40.807 12.648 1.00 92.31 89 ASN A O 1
ATOM 682 N N . ALA A 1 90 ? -8.324 39.305 11.167 1.00 93.44 90 ALA A N 1
ATOM 683 C CA . ALA A 1 90 ? -7.068 39.187 10.432 1.00 93.44 90 ALA A CA 1
ATOM 684 C C . ALA A 1 90 ? -6.743 40.475 9.663 1.00 93.44 90 ALA A C 1
ATOM 686 O O . ALA A 1 90 ? -7.519 40.945 8.827 1.00 93.44 90 ALA A O 1
ATOM 687 N N . THR A 1 91 ? -5.548 41.013 9.872 1.00 94.00 91 THR A N 1
ATOM 688 C CA . THR A 1 91 ? -5.008 42.151 9.120 1.00 94.00 91 THR A CA 1
ATOM 689 C C . THR A 1 91 ? -4.113 41.685 7.974 1.00 94.00 91 THR A C 1
ATOM 691 O O . THR A 1 91 ? -4.128 42.294 6.901 1.00 94.00 91 THR A O 1
ATOM 694 N N . THR A 1 92 ? -3.384 40.578 8.150 1.00 94.56 92 THR A N 1
ATOM 695 C CA . THR A 1 92 ? -2.561 39.942 7.108 1.00 94.56 92 THR A CA 1
ATOM 696 C C . THR A 1 92 ? -2.591 38.422 7.245 1.00 94.56 92 THR A C 1
ATOM 698 O O . THR A 1 92 ? -2.453 37.916 8.350 1.00 94.56 92 THR A O 1
ATOM 701 N N . ILE A 1 93 ? -2.696 37.694 6.133 1.00 94.81 93 ILE A N 1
ATOM 702 C CA . ILE A 1 93 ? -2.481 36.241 6.079 1.00 94.81 93 ILE A CA 1
ATOM 703 C C . ILE A 1 93 ? -1.416 35.968 5.014 1.00 94.81 93 ILE A C 1
ATOM 705 O O . ILE A 1 93 ? -1.578 36.352 3.849 1.00 94.81 93 ILE A O 1
ATOM 709 N N . LYS A 1 94 ? -0.303 35.354 5.417 1.00 95.81 94 LYS A N 1
ATOM 710 C CA . LYS A 1 94 ? 0.853 35.088 4.557 1.00 95.81 94 LYS A CA 1
ATOM 711 C C . LYS A 1 94 ? 1.198 33.598 4.540 1.00 95.81 94 LYS A C 1
ATOM 713 O O . LYS A 1 94 ? 1.265 32.987 5.597 1.00 95.81 94 LYS A O 1
ATOM 718 N N . SER A 1 95 ? 1.444 33.037 3.355 1.00 93.00 95 SER A N 1
ATOM 719 C CA . SER A 1 95 ? 1.944 31.666 3.184 1.00 93.00 95 SER A CA 1
ATOM 720 C C . SER A 1 95 ? 3.360 31.548 3.735 1.00 93.00 95 SER A C 1
ATOM 722 O O . SER A 1 95 ? 4.216 32.384 3.417 1.00 93.00 95 SER A O 1
ATOM 724 N N . GLU A 1 96 ? 3.631 30.491 4.476 1.00 92.06 96 GLU A N 1
ATOM 725 C CA . GLU A 1 96 ? 4.956 30.168 4.994 1.00 92.06 96 GLU A CA 1
ATOM 726 C C . GLU A 1 96 ? 5.318 28.725 4.637 1.00 92.06 96 GLU A C 1
ATOM 728 O O . GLU A 1 96 ? 4.460 27.928 4.259 1.00 92.06 96 GLU A O 1
ATOM 733 N N . GLU A 1 97 ? 6.609 28.412 4.697 1.00 84.38 97 GLU A N 1
ATOM 734 C CA . GLU A 1 97 ? 7.111 27.065 4.421 1.00 84.38 97 GLU A CA 1
ATOM 735 C C . GLU A 1 97 ? 6.511 26.060 5.425 1.00 84.38 97 GLU A C 1
ATOM 737 O O . GLU A 1 97 ? 6.405 26.399 6.610 1.00 84.38 97 GLU A O 1
ATOM 742 N N . PRO A 1 98 ? 6.128 24.838 4.997 1.00 76.12 98 PRO A N 1
ATOM 743 C CA . PRO A 1 98 ? 5.436 23.861 5.849 1.00 76.12 98 PRO A CA 1
ATOM 744 C C . PRO A 1 98 ? 6.126 23.595 7.195 1.00 76.12 98 PRO A C 1
ATOM 746 O O . PRO A 1 98 ? 5.467 23.480 8.228 1.00 76.12 98 PRO A O 1
ATOM 749 N N . GLU A 1 99 ? 7.457 23.591 7.197 1.00 73.88 99 GLU A N 1
ATOM 750 C CA . GLU A 1 99 ? 8.309 23.350 8.364 1.00 73.88 99 GLU A CA 1
ATOM 751 C C . GLU A 1 99 ? 8.125 24.399 9.474 1.00 73.88 99 GLU A C 1
ATOM 753 O O . GLU A 1 99 ? 8.248 24.073 10.652 1.00 73.88 99 GLU A O 1
ATOM 758 N N . LYS A 1 100 ? 7.741 25.642 9.145 1.00 73.62 100 LYS A N 1
ATOM 759 C CA . LYS A 1 100 ? 7.549 26.714 10.145 1.00 73.62 100 LYS A CA 1
ATOM 760 C C . LYS A 1 100 ? 6.305 26.542 11.008 1.00 73.62 100 LYS A C 1
ATOM 762 O O . LYS A 1 100 ? 6.207 27.182 12.051 1.00 73.62 100 LYS A O 1
ATOM 767 N N . CYS A 1 101 ? 5.364 25.711 10.569 1.00 76.19 101 CYS A N 1
ATOM 768 C CA . CYS A 1 101 ? 4.214 25.298 11.368 1.00 76.19 101 CYS A CA 1
ATOM 769 C C . CYS A 1 101 ? 4.436 23.936 12.047 1.00 76.19 101 CYS A C 1
ATOM 771 O O . CYS A 1 101 ? 3.605 23.542 12.858 1.00 76.19 101 CYS A O 1
ATOM 773 N N . GLY A 1 102 ? 5.533 23.235 11.720 1.00 51.00 102 GLY A N 1
ATOM 774 C CA . GLY A 1 102 ? 5.965 21.974 12.338 1.00 51.00 102 GLY A CA 1
ATOM 775 C C . GLY A 1 102 ? 7.118 22.122 13.343 1.00 51.00 102 GLY A C 1
ATOM 776 O O . GLY A 1 102 ? 7.439 21.169 14.042 1.00 51.00 102 GLY A O 1
ATOM 777 N N . GLN A 1 103 ? 7.728 23.304 13.443 1.00 43.34 103 GLN A N 1
ATOM 778 C CA . GLN A 1 103 ? 8.663 23.676 14.504 1.00 43.34 103 GLN A CA 1
ATOM 779 C C . GLN A 1 103 ? 7.926 24.544 15.525 1.00 43.34 103 GLN A C 1
ATOM 781 O O . GLN A 1 103 ? 7.273 25.520 15.144 1.00 43.34 103 GLN A O 1
ATOM 786 N N . SER A 1 104 ? 8.051 24.239 16.822 1.00 36.34 104 SER A N 1
ATOM 787 C CA . SER A 1 104 ? 7.717 25.239 17.835 1.00 36.34 104 SER A CA 1
ATOM 788 C C . SER A 1 104 ? 8.559 26.486 17.544 1.00 36.34 104 SER A C 1
ATOM 790 O O . SER A 1 104 ? 9.739 26.410 17.195 1.00 36.34 104 SER A O 1
ATOM 792 N N . GLN A 1 105 ? 7.915 27.646 17.577 1.00 35.81 105 GLN A N 1
ATOM 793 C CA . GLN A 1 105 ? 8.521 28.945 17.318 1.00 35.81 105 GLN A CA 1
ATOM 794 C C . GLN A 1 105 ? 9.544 29.287 18.412 1.00 35.81 105 GLN A C 1
ATOM 796 O O . GLN A 1 105 ? 9.277 30.114 19.277 1.00 35.81 105 GLN A O 1
ATOM 801 N N . ASN A 1 106 ? 10.731 28.684 18.367 1.00 32.16 106 ASN A N 1
ATOM 802 C CA . ASN A 1 106 ? 11.865 29.093 19.182 1.00 32.16 106 ASN A CA 1
ATOM 803 C C . ASN A 1 106 ? 12.648 30.175 18.423 1.00 32.16 106 ASN A C 1
ATOM 805 O O . ASN A 1 106 ? 13.635 29.926 17.728 1.00 32.16 106 ASN A O 1
ATOM 809 N N . HIS A 1 107 ? 12.155 31.413 18.494 1.00 31.78 107 HIS A N 1
ATOM 810 C CA . HIS A 1 107 ? 12.896 32.579 18.025 1.00 31.78 107 HIS A CA 1
ATOM 811 C C . HIS A 1 107 ? 13.880 33.030 19.112 1.00 31.78 107 HIS A C 1
ATOM 813 O O . HIS A 1 107 ? 13.535 33.807 19.994 1.00 31.78 107 HIS A O 1
ATOM 819 N N . GLY A 1 108 ? 15.132 32.579 19.004 1.00 28.19 108 GLY A N 1
ATOM 820 C CA . GLY A 1 108 ? 16.235 33.026 19.853 1.00 28.19 108 GLY A CA 1
ATOM 821 C C . GLY A 1 108 ? 17.585 32.873 19.158 1.00 28.19 108 GLY A C 1
ATOM 822 O O . GLY A 1 108 ? 18.120 31.785 19.021 1.00 28.19 108 GLY A O 1
ATOM 823 N N . HIS A 1 109 ? 18.103 33.992 18.673 1.00 29.91 109 HIS A N 1
ATOM 824 C CA . HIS A 1 109 ? 19.368 34.185 17.969 1.00 29.91 109 HIS A CA 1
ATOM 825 C C . HIS A 1 109 ? 20.583 33.604 18.732 1.00 29.91 109 HIS A C 1
ATOM 827 O O . HIS A 1 109 ? 20.821 33.980 19.876 1.00 29.91 109 HIS A O 1
ATOM 833 N N . ASN A 1 110 ? 21.397 32.758 18.087 1.00 28.88 110 ASN A N 1
ATOM 834 C CA . ASN A 1 110 ? 22.698 32.334 18.618 1.00 28.88 110 ASN A CA 1
ATOM 835 C C . ASN A 1 110 ? 23.734 33.463 18.471 1.00 28.88 110 ASN A C 1
ATOM 837 O O . ASN A 1 110 ? 24.170 33.757 17.355 1.00 28.88 110 ASN A O 1
ATOM 841 N N . ASP A 1 111 ? 24.201 34.020 19.591 1.00 29.48 111 ASP A N 1
ATOM 842 C CA . ASP A 1 111 ? 25.524 34.649 19.683 1.00 29.48 111 ASP A CA 1
ATOM 843 C C . ASP A 1 111 ? 26.320 34.025 20.846 1.00 29.48 111 ASP A C 1
ATOM 845 O O . ASP A 1 111 ? 25.927 34.087 22.004 1.00 29.48 111 ASP A O 1
ATOM 849 N N . LYS A 1 112 ? 27.417 33.366 20.459 1.00 31.98 112 LYS A N 1
ATOM 850 C CA . LYS A 1 112 ? 28.681 33.057 21.160 1.00 31.98 112 LYS A CA 1
ATOM 851 C C . LYS A 1 112 ? 28.732 33.111 22.700 1.00 31.98 112 LYS A C 1
ATOM 853 O O . LYS A 1 112 ? 28.679 34.195 23.254 1.00 31.98 112 LYS A O 1
ATOM 858 N N . THR A 1 113 ? 29.152 31.992 23.312 1.00 30.47 113 THR A N 1
ATOM 859 C CA . THR A 1 113 ? 30.377 31.775 24.151 1.00 30.47 113 THR A CA 1
ATOM 860 C C . THR A 1 113 ? 30.317 30.342 24.722 1.00 30.47 113 THR A C 1
ATOM 862 O O . THR A 1 113 ? 29.265 29.954 25.199 1.00 30.47 113 THR A O 1
ATOM 865 N N . LYS A 1 114 ? 31.255 29.416 24.462 1.00 28.22 114 LYS A N 1
ATOM 866 C CA . LYS A 1 114 ? 32.574 29.144 25.091 1.00 28.22 114 LYS A CA 1
ATOM 867 C C . LYS A 1 114 ? 32.584 28.819 26.600 1.00 28.22 114 LYS A C 1
ATOM 869 O O . LYS A 1 114 ? 32.198 29.659 27.398 1.00 28.22 114 LYS A O 1
ATOM 874 N N . ASP A 1 115 ? 33.258 27.691 26.877 1.00 29.88 115 ASP A N 1
ATOM 875 C CA . ASP A 1 115 ? 33.860 27.187 28.131 1.00 29.88 115 ASP A CA 1
ATOM 876 C C . ASP A 1 115 ? 32.891 26.467 29.093 1.00 29.88 115 ASP A C 1
ATOM 878 O O . ASP A 1 115 ? 31.748 26.880 29.200 1.00 29.88 115 ASP A O 1
ATOM 882 N N . ARG A 1 116 ? 33.221 25.419 29.865 1.00 29.69 116 ARG A N 1
ATOM 883 C CA . ARG A 1 116 ? 34.302 24.408 30.004 1.00 29.69 116 ARG A CA 1
ATOM 884 C C . ARG A 1 116 ? 33.827 23.457 31.134 1.00 29.69 116 ARG A C 1
ATOM 886 O O . ARG A 1 116 ? 33.162 23.933 32.044 1.00 29.69 116 ARG A O 1
ATOM 893 N N . ASP A 1 117 ? 34.196 22.178 31.051 1.00 28.89 117 ASP A N 1
ATOM 894 C CA . ASP A 1 117 ? 34.576 21.210 32.109 1.00 28.89 117 ASP A CA 1
ATOM 895 C C . ASP A 1 117 ? 33.997 21.336 33.545 1.00 28.89 117 ASP A C 1
ATOM 897 O O . ASP A 1 117 ? 34.249 22.330 34.222 1.00 28.89 117 ASP A O 1
ATOM 901 N N . HIS A 1 118 ? 33.345 20.272 34.054 1.00 30.19 118 HIS A N 1
ATOM 902 C CA . HIS A 1 118 ? 33.834 19.412 35.164 1.00 30.19 118 HIS A CA 1
ATOM 903 C C . HIS A 1 118 ? 32.751 18.494 35.796 1.00 30.19 118 HIS A C 1
ATOM 905 O O . HIS A 1 118 ? 31.656 18.940 36.125 1.00 30.19 118 HIS A O 1
ATOM 911 N N . GLU A 1 119 ? 33.134 17.211 35.923 1.00 28.00 119 GLU A N 1
ATOM 912 C CA . GLU A 1 119 ? 32.936 16.192 36.995 1.00 28.00 119 GLU A CA 1
ATOM 913 C C . GLU A 1 119 ? 32.405 16.716 38.361 1.00 28.00 119 GLU A C 1
ATOM 915 O O . GLU A 1 119 ? 32.636 17.876 38.685 1.00 28.00 119 GLU A O 1
ATOM 920 N N . GLU A 1 120 ? 31.773 15.989 39.294 1.00 30.20 120 GLU A N 1
ATOM 921 C CA . GLU A 1 120 ? 31.510 14.567 39.611 1.00 30.20 120 GLU A CA 1
ATOM 922 C C . GLU A 1 120 ? 30.611 14.548 40.892 1.00 30.20 120 GLU A C 1
ATOM 924 O O . GLU A 1 120 ? 30.658 15.513 41.655 1.00 30.20 120 GLU A O 1
ATOM 929 N N . GLU A 1 121 ? 29.895 13.429 41.130 1.00 29.59 121 GLU A N 1
ATOM 930 C CA . GLU A 1 121 ? 29.555 12.787 42.441 1.00 29.59 121 GLU A CA 1
ATOM 931 C C . GLU A 1 121 ? 28.689 13.521 43.510 1.00 29.59 121 GLU A C 1
ATOM 933 O O . GLU A 1 121 ? 28.730 14.734 43.651 1.00 29.59 121 GLU A O 1
ATOM 938 N N . ASP A 1 122 ? 27.943 12.900 44.439 1.00 28.80 122 ASP A N 1
ATOM 939 C CA . ASP A 1 122 ? 27.295 11.593 44.693 1.00 28.80 122 ASP A CA 1
ATOM 940 C C . ASP A 1 122 ? 26.531 11.759 46.051 1.00 28.80 122 ASP A C 1
ATOM 942 O O . ASP A 1 122 ? 26.848 12.651 46.843 1.00 28.80 122 ASP A O 1
ATOM 946 N N . HIS A 1 123 ? 25.594 10.846 46.337 1.00 31.70 123 HIS A N 1
ATOM 947 C CA . HIS A 1 123 ? 25.121 10.366 47.651 1.00 31.70 123 HIS A CA 1
ATOM 948 C C . HIS A 1 123 ? 24.031 11.100 48.464 1.00 31.70 123 HIS A C 1
ATOM 950 O O . HIS A 1 123 ? 24.193 12.230 48.914 1.00 31.70 123 HIS A O 1
ATOM 956 N N . GLY A 1 124 ? 23.040 10.304 48.908 1.00 25.61 124 GLY A N 1
ATOM 957 C CA . GLY A 1 124 ? 22.690 10.261 50.340 1.00 25.61 124 GLY A CA 1
ATOM 958 C C . GLY A 1 124 ? 21.205 10.143 50.703 1.00 25.61 124 GLY A C 1
ATOM 959 O O . GLY A 1 124 ? 20.462 11.106 50.620 1.00 25.61 124 GLY A O 1
ATOM 960 N N . SER A 1 125 ? 20.823 8.961 51.180 1.00 29.36 125 SER A N 1
ATOM 961 C CA . SER A 1 125 ? 19.500 8.440 51.559 1.00 29.36 125 SER A CA 1
ATOM 962 C C . SER A 1 125 ? 18.912 8.853 52.931 1.00 29.36 125 SER A C 1
ATOM 964 O O . SER A 1 125 ? 19.656 9.144 53.865 1.00 29.36 125 SER A O 1
ATOM 966 N N . ASP A 1 126 ? 17.591 8.617 53.042 1.00 28.08 126 ASP A N 1
ATOM 967 C CA . ASP A 1 126 ? 16.799 8.056 54.168 1.00 28.08 126 ASP A CA 1
ATOM 968 C C . ASP A 1 126 ? 16.244 8.919 55.327 1.00 28.08 126 ASP A C 1
ATOM 970 O O . ASP A 1 126 ? 16.961 9.634 56.023 1.00 28.08 126 ASP A O 1
ATOM 974 N N . GLY A 1 127 ? 14.956 8.675 55.646 1.00 27.78 127 GLY A N 1
ATOM 975 C CA . GLY A 1 127 ? 14.360 8.909 56.974 1.00 27.78 127 GLY A CA 1
ATOM 976 C C . GLY A 1 127 ? 12.817 8.945 57.032 1.00 27.78 127 GLY A C 1
ATOM 977 O O . GLY A 1 127 ? 12.212 9.920 56.611 1.00 27.78 127 GLY A O 1
ATOM 978 N N . SER A 1 128 ? 12.187 7.905 57.601 1.00 30.86 128 SER A N 1
ATOM 979 C CA . SER A 1 128 ? 10.725 7.681 57.745 1.00 30.86 128 SER A CA 1
ATOM 980 C C . SER A 1 128 ? 10.072 8.305 59.005 1.00 30.86 128 SER A C 1
ATOM 982 O O . SER A 1 128 ? 10.768 8.524 59.996 1.00 30.86 128 SER A O 1
ATOM 984 N N . GLY A 1 129 ? 8.725 8.445 59.038 1.00 27.55 129 GLY A N 1
ATOM 985 C CA . GLY A 1 129 ? 7.946 8.737 60.267 1.00 27.55 129 GLY A CA 1
ATOM 986 C C . GLY A 1 129 ? 6.401 8.878 60.153 1.00 27.55 129 GLY A C 1
ATOM 987 O O . GLY A 1 129 ? 5.911 9.969 59.922 1.00 27.55 129 GLY A O 1
ATOM 988 N N . ASP A 1 130 ? 5.688 7.760 60.352 1.00 28.20 130 ASP A N 1
ATOM 989 C CA . ASP A 1 130 ? 4.402 7.446 61.049 1.00 28.20 130 ASP A CA 1
ATOM 990 C C . ASP A 1 130 ? 3.225 8.453 61.345 1.00 28.20 130 ASP A C 1
ATOM 992 O O . ASP A 1 130 ? 3.406 9.462 62.022 1.00 28.20 130 ASP A O 1
ATOM 996 N N . SER A 1 131 ? 1.991 7.962 61.054 1.00 29.16 131 SER A N 1
ATOM 997 C CA . SER A 1 131 ? 0.682 8.026 61.786 1.00 29.16 131 SER A CA 1
ATOM 998 C C . SER A 1 131 ? -0.333 9.202 61.695 1.00 29.16 131 SER A C 1
ATOM 1000 O O . SER A 1 131 ? -0.108 10.256 62.286 1.00 29.16 131 SER A O 1
ATOM 1002 N N . GLY A 1 132 ? -1.584 8.920 61.234 1.00 25.73 132 GLY A N 1
ATOM 1003 C CA . GLY A 1 132 ? -2.800 9.626 61.729 1.00 25.73 132 GLY A CA 1
ATOM 1004 C C . GLY A 1 132 ? -4.161 9.629 60.967 1.00 25.73 132 GLY A C 1
ATOM 1005 O O . GLY A 1 132 ? -4.617 10.691 60.585 1.00 25.73 132 GLY A O 1
ATOM 1006 N N . ASN A 1 133 ? -4.880 8.497 60.881 1.00 26.28 133 ASN A N 1
ATOM 1007 C CA . ASN A 1 133 ? -6.361 8.290 60.874 1.00 26.28 133 ASN A CA 1
ATOM 1008 C C . ASN A 1 133 ? -7.389 9.428 60.529 1.00 26.28 133 ASN A C 1
ATOM 1010 O O . ASN A 1 133 ? -7.659 10.282 61.374 1.00 26.28 133 ASN A O 1
ATOM 1014 N N . GLY A 1 134 ? -8.214 9.213 59.481 1.00 25.39 134 GLY A N 1
ATOM 1015 C CA . GLY A 1 134 ? -9.695 9.270 59.577 1.00 25.39 134 GLY A CA 1
ATOM 1016 C C . GLY A 1 134 ? -10.499 10.129 58.572 1.00 25.39 134 GLY A C 1
ATOM 1017 O O . GLY A 1 134 ? -10.375 11.345 58.559 1.00 25.39 134 GLY A O 1
ATOM 1018 N N . GLY A 1 135 ? -11.471 9.506 57.878 1.00 24.75 135 GLY A N 1
ATOM 1019 C CA . GLY A 1 135 ? -12.672 10.178 57.334 1.00 24.75 135 GLY A CA 1
ATOM 1020 C C . GLY A 1 135 ? -12.924 9.982 55.834 1.00 24.75 135 GLY A C 1
ATOM 1021 O O . GLY A 1 135 ? -12.243 10.564 55.008 1.00 24.75 135 GLY A O 1
ATOM 1022 N N . GLY A 1 136 ? -13.919 9.159 55.484 1.00 30.69 136 GLY A N 1
ATOM 1023 C CA . GLY A 1 136 ? -14.222 8.764 54.106 1.00 30.69 136 GLY A CA 1
ATOM 1024 C C . GLY A 1 136 ? -14.921 9.813 53.231 1.00 30.69 136 GLY A C 1
ATOM 1025 O O . GLY A 1 136 ? -15.691 10.640 53.712 1.00 30.69 136 GLY A O 1
ATOM 1026 N N . GLY A 1 137 ? -14.716 9.672 51.920 1.00 25.91 137 GLY A N 1
ATOM 1027 C CA . GLY A 1 137 ? -15.421 10.387 50.858 1.00 25.91 137 GLY A CA 1
ATOM 1028 C C . GLY A 1 137 ? -15.031 9.820 49.490 1.00 25.91 137 GLY A C 1
ATOM 1029 O O . GLY A 1 137 ? -13.888 9.915 49.076 1.00 25.91 137 GLY A O 1
ATOM 1030 N N . ASN A 1 138 ? -15.983 9.167 48.829 1.00 33.31 138 ASN A N 1
ATOM 1031 C CA . ASN A 1 138 ? -15.871 8.490 47.535 1.00 33.31 138 ASN A CA 1
ATOM 1032 C C . ASN A 1 138 ? -15.757 9.487 46.364 1.00 33.31 138 ASN A C 1
ATOM 1034 O O . ASN A 1 138 ? -16.645 10.328 46.246 1.00 33.31 138 ASN A O 1
ATOM 1038 N N . SER A 1 139 ? -14.766 9.356 45.467 1.00 29.45 139 SER A N 1
ATOM 1039 C CA . SER A 1 139 ? -14.752 9.984 44.124 1.00 29.45 139 SER A CA 1
ATOM 1040 C C . SER A 1 139 ? -13.784 9.261 43.171 1.00 29.45 139 SER A C 1
ATOM 1042 O O . SER A 1 139 ? -12.645 8.988 43.533 1.00 29.45 139 SER A O 1
ATOM 1044 N N . GLY A 1 140 ? -14.277 8.886 41.984 1.00 29.83 140 GLY A N 1
ATOM 1045 C CA . GLY A 1 140 ? -13.599 8.040 40.993 1.00 29.83 140 GLY A CA 1
ATOM 1046 C C . GLY A 1 140 ? -12.701 8.796 40.004 1.00 29.83 140 GLY A C 1
ATOM 1047 O O . GLY A 1 140 ? -12.984 9.937 39.651 1.00 29.83 140 GLY A O 1
ATOM 1048 N N . GLY A 1 141 ? -11.634 8.125 39.556 1.00 29.38 141 GLY A N 1
ATOM 1049 C CA . GLY A 1 141 ? -10.639 8.633 38.605 1.00 29.38 141 GLY A CA 1
ATOM 1050 C C . GLY A 1 141 ? -11.094 8.600 37.141 1.00 29.38 141 GLY A C 1
ATOM 1051 O O . GLY A 1 141 ? -11.778 7.671 36.708 1.00 29.38 141 GLY A O 1
ATOM 1052 N N . GLY A 1 142 ? -10.704 9.630 36.386 1.00 29.81 142 GLY A N 1
ATOM 1053 C CA . GLY A 1 142 ? -11.003 9.798 34.964 1.00 29.81 142 GLY A CA 1
ATOM 1054 C C . GLY A 1 142 ? -10.030 9.044 34.053 1.00 29.81 142 GLY A C 1
ATOM 1055 O O . GLY A 1 142 ? -8.819 9.233 34.123 1.00 29.81 142 GLY A O 1
ATOM 1056 N N . SER A 1 143 ? -10.576 8.201 33.178 1.00 36.78 143 SER A N 1
ATOM 1057 C CA . SER A 1 143 ? -9.887 7.548 32.059 1.00 36.78 143 SER A CA 1
ATOM 1058 C C . SER A 1 143 ? -9.891 8.436 30.806 1.00 36.78 143 SER A C 1
ATOM 1060 O O . SER A 1 143 ? -10.877 9.128 30.548 1.00 36.78 143 SER A O 1
ATOM 1062 N N . VAL A 1 144 ? -8.835 8.354 29.984 1.00 39.75 144 VAL A N 1
ATOM 1063 C CA . VAL A 1 144 ? -8.775 8.932 28.623 1.00 39.75 144 VAL A CA 1
ATOM 1064 C C . VAL A 1 144 ? -10.015 8.498 27.814 1.00 39.75 144 VAL A C 1
ATOM 1066 O O . VAL A 1 144 ? -10.413 7.334 27.920 1.00 39.75 144 VAL A O 1
ATOM 1069 N N . PRO A 1 145 ? -10.656 9.380 27.020 1.00 47.25 145 PRO A N 1
ATOM 1070 C CA . PRO A 1 145 ? -11.865 9.026 26.281 1.00 47.25 145 PRO A CA 1
ATOM 1071 C C . PRO A 1 145 ? -11.556 8.033 25.152 1.00 47.25 145 PRO A C 1
ATOM 1073 O O . PRO A 1 145 ? -11.130 8.402 24.063 1.00 47.25 145 PRO A O 1
ATOM 1076 N N . VAL A 1 146 ? -11.794 6.754 25.429 1.00 57.75 146 VAL A N 1
ATOM 1077 C CA . VAL A 1 146 ? -11.868 5.667 24.446 1.00 57.75 146 VAL A CA 1
ATOM 1078 C C . VAL A 1 146 ? -13.262 5.685 23.812 1.00 57.75 146 VAL A C 1
ATOM 1080 O O . VAL A 1 146 ? -14.240 5.958 24.522 1.00 57.75 146 VAL A O 1
ATOM 1083 N N . SER A 1 147 ? -13.377 5.396 22.505 1.00 60.66 147 SER A N 1
ATOM 1084 C CA . SER A 1 147 ? -14.685 5.312 21.824 1.00 60.66 147 SER A CA 1
ATOM 1085 C C . SER A 1 147 ? -15.671 4.463 22.644 1.00 60.66 147 SER A C 1
ATOM 1087 O O . SER A 1 147 ? -15.304 3.431 23.209 1.00 60.66 147 SER A O 1
ATOM 1089 N N . GLN A 1 148 ? -16.926 4.905 22.754 1.00 66.62 148 GLN A N 1
ATOM 1090 C CA . GLN A 1 148 ? -17.991 4.245 23.530 1.00 66.62 148 GLN A CA 1
ATOM 1091 C C . GLN A 1 148 ? -18.995 3.492 22.640 1.00 66.62 148 GLN A C 1
ATOM 1093 O O . GLN A 1 148 ? -20.012 3.010 23.138 1.00 66.62 148 GLN A O 1
ATOM 1098 N N . ASP A 1 149 ? -18.712 3.365 21.342 1.00 81.06 149 ASP A N 1
ATOM 1099 C CA . ASP A 1 149 ? -19.594 2.679 20.394 1.00 81.06 149 ASP A CA 1
ATOM 1100 C C . ASP A 1 149 ? -19.711 1.179 20.720 1.00 81.06 149 ASP A C 1
ATOM 1102 O O . ASP A 1 149 ? -18.788 0.581 21.268 1.00 81.06 149 ASP A O 1
ATOM 1106 N N . GLU A 1 150 ? -20.839 0.536 20.393 1.00 92.12 150 GLU A N 1
ATOM 1107 C CA . GLU A 1 150 ? -21.014 -0.917 20.603 1.00 92.12 150 GLU A CA 1
ATOM 1108 C C . GLU A 1 150 ? -20.095 -1.742 19.681 1.00 92.12 150 GLU A C 1
ATOM 1110 O O . GLU A 1 150 ? -19.700 -2.862 20.013 1.00 92.12 150 GLU A O 1
ATOM 1115 N N . TYR A 1 151 ? -19.740 -1.182 18.527 1.00 96.44 151 TYR A N 1
ATOM 1116 C CA . TYR A 1 151 ? -18.860 -1.789 17.539 1.00 96.44 151 TYR A CA 1
ATOM 1117 C C . TYR A 1 151 ? -17.659 -0.886 17.298 1.00 96.44 151 TYR A C 1
ATOM 1119 O O . TYR A 1 151 ? -17.763 0.334 17.359 1.00 96.44 151 TYR A O 1
ATOM 1127 N N . ILE A 1 152 ? -16.535 -1.498 16.953 1.00 97.50 152 ILE A N 1
ATOM 1128 C CA . ILE A 1 152 ? -15.395 -0.806 16.360 1.00 97.50 152 ILE A CA 1
ATOM 1129 C C . ILE A 1 152 ? -15.025 -1.488 15.051 1.00 97.50 152 ILE A C 1
ATOM 1131 O O . ILE A 1 152 ? -15.325 -2.665 14.832 1.00 97.50 152 ILE A O 1
ATOM 1135 N N . VAL A 1 153 ? -14.329 -0.750 14.198 1.00 98.19 153 VAL A N 1
ATOM 1136 C CA . VAL A 1 153 ? -13.660 -1.290 13.021 1.00 98.19 153 VAL A CA 1
ATOM 1137 C C . VAL A 1 153 ? -12.202 -0.877 13.060 1.00 98.19 153 VAL A C 1
ATOM 1139 O O . VAL A 1 153 ? -11.877 0.271 13.353 1.00 98.19 153 VAL A O 1
ATOM 1142 N N . ILE A 1 154 ? -11.330 -1.834 12.781 1.00 98.19 154 ILE A N 1
ATOM 1143 C CA . ILE A 1 154 ? -9.894 -1.620 12.668 1.00 98.19 154 ILE A CA 1
ATOM 1144 C C . ILE A 1 154 ? -9.511 -2.027 11.252 1.00 98.19 154 ILE A C 1
ATOM 1146 O O . ILE A 1 154 ? -9.745 -3.172 10.868 1.00 98.19 154 ILE A O 1
ATOM 1150 N N . GLY A 1 155 ? -8.977 -1.086 10.475 1.00 98.06 155 GLY A N 1
ATOM 1151 C CA . GLY A 1 155 ? -8.568 -1.292 9.090 1.00 98.06 155 GLY A CA 1
ATOM 1152 C C . GLY A 1 155 ? -7.074 -1.084 8.874 1.00 98.06 155 GLY A C 1
ATOM 1153 O O . GLY A 1 155 ? -6.435 -0.307 9.588 1.00 98.06 155 GLY A O 1
ATOM 1154 N N . TRP A 1 156 ? -6.508 -1.761 7.881 1.00 98.00 156 TRP A N 1
ATOM 1155 C CA . TRP A 1 156 ? -5.096 -1.640 7.515 1.00 98.00 156 TRP A CA 1
ATOM 1156 C C . TRP A 1 156 ? -4.857 -1.978 6.044 1.00 98.00 156 TRP A C 1
ATOM 1158 O O . TRP A 1 156 ? -5.644 -2.687 5.415 1.00 98.00 156 TRP A O 1
ATOM 1168 N N . ASN A 1 157 ? -3.735 -1.495 5.510 1.00 96.44 157 ASN A N 1
ATOM 1169 C CA . ASN A 1 157 ? -3.160 -2.022 4.279 1.00 96.44 157 ASN A CA 1
ATOM 1170 C C . ASN A 1 157 ? -2.295 -3.262 4.580 1.00 96.44 157 ASN A C 1
ATOM 1172 O O . ASN A 1 157 ? -1.611 -3.322 5.600 1.00 96.44 157 ASN A O 1
ATOM 1176 N N . ASP A 1 158 ? -2.286 -4.251 3.693 1.00 92.00 158 ASP A N 1
ATOM 1177 C CA . ASP A 1 158 ? -1.662 -5.558 3.936 1.00 92.00 158 ASP A CA 1
ATOM 1178 C C . ASP A 1 158 ? -0.115 -5.574 3.926 1.00 92.00 158 ASP A C 1
ATOM 1180 O O . ASP A 1 158 ? 0.471 -6.536 4.435 1.00 92.00 158 ASP A O 1
ATOM 1184 N N . LEU A 1 159 ? 0.548 -4.541 3.380 1.00 86.12 159 LEU A N 1
ATOM 1185 C CA . LEU A 1 159 ? 2.009 -4.507 3.154 1.00 86.12 159 LEU A CA 1
ATOM 1186 C C . LEU A 1 159 ? 2.717 -3.214 3.609 1.00 86.12 159 LEU A C 1
ATOM 1188 O O . LEU A 1 159 ? 3.935 -3.199 3.786 1.00 86.12 159 LEU A O 1
ATOM 1192 N N . GLY A 1 160 ? 1.982 -2.122 3.809 1.00 87.69 160 GLY A N 1
ATOM 1193 C CA . GLY A 1 160 ? 2.480 -0.822 4.268 1.00 87.69 160 GLY A CA 1
ATOM 1194 C C . GLY A 1 160 ? 2.772 0.202 3.169 1.00 87.69 160 GLY A C 1
ATOM 1195 O O . GLY A 1 160 ? 2.655 1.392 3.455 1.00 87.69 160 GLY A O 1
ATOM 1196 N N . MET A 1 161 ? 3.123 -0.211 1.945 1.00 94.81 161 MET A N 1
ATOM 1197 C CA . MET A 1 161 ? 3.170 0.633 0.736 1.00 94.81 161 MET A CA 1
ATOM 1198 C C . MET A 1 161 ? 3.175 -0.230 -0.524 1.00 94.81 161 MET A C 1
ATOM 1200 O O . MET A 1 161 ? 3.971 -1.161 -0.634 1.00 94.81 161 MET A O 1
ATOM 1204 N N . HIS A 1 162 ? 2.314 0.100 -1.488 1.00 95.69 162 HIS A N 1
ATOM 1205 C CA . HIS A 1 162 ? 2.368 -0.489 -2.825 1.00 95.69 162 HIS A CA 1
ATOM 1206 C C . HIS A 1 162 ? 3.235 0.360 -3.764 1.00 95.69 162 HIS A C 1
ATOM 1208 O O . HIS A 1 162 ? 3.243 1.586 -3.682 1.00 95.69 162 HIS A O 1
ATOM 1214 N N . CYS A 1 163 ? 3.957 -0.286 -4.674 1.00 94.31 163 CYS A N 1
ATOM 1215 C CA . CYS A 1 163 ? 4.743 0.393 -5.707 1.00 94.31 163 CYS A CA 1
ATOM 1216 C C . CYS A 1 163 ? 4.023 0.232 -7.046 1.00 94.31 163 CYS A C 1
ATOM 1218 O O . CYS A 1 163 ? 3.561 -0.868 -7.347 1.00 94.31 163 CYS A O 1
ATOM 1220 N N . MET A 1 164 ? 3.969 1.269 -7.874 1.00 95.69 164 MET A N 1
ATOM 1221 C CA . MET A 1 164 ? 3.416 1.166 -9.227 1.00 95.69 164 MET A CA 1
ATOM 1222 C C . MET A 1 164 ? 4.305 1.855 -10.258 1.00 95.69 164 MET A C 1
ATOM 1224 O O . MET A 1 164 ? 5.066 2.764 -9.937 1.00 95.69 164 MET A O 1
ATOM 1228 N N . ASP A 1 165 ? 4.183 1.448 -11.518 1.00 96.38 165 ASP A N 1
ATOM 1229 C CA . ASP A 1 165 ? 4.855 2.142 -12.612 1.00 96.38 165 ASP A CA 1
ATOM 1230 C C . ASP A 1 165 ? 4.248 3.538 -12.876 1.00 96.38 165 ASP A C 1
ATOM 1232 O O . ASP A 1 165 ? 3.023 3.676 -12.898 1.00 96.38 165 ASP A O 1
ATOM 1236 N N . PRO A 1 166 ? 5.062 4.564 -13.197 1.00 94.00 166 PRO A N 1
ATOM 1237 C CA . PRO A 1 166 ? 4.545 5.879 -13.595 1.00 94.00 166 PRO A CA 1
ATOM 1238 C C . PRO A 1 166 ? 3.895 5.887 -14.996 1.00 94.00 166 PRO A C 1
ATOM 1240 O O . PRO A 1 166 ? 3.055 6.733 -15.288 1.00 94.00 166 PRO A O 1
ATOM 1243 N N . SER A 1 167 ? 4.268 4.947 -15.875 1.00 96.12 167 SER A N 1
ATOM 1244 C CA . SER A 1 167 ? 3.701 4.756 -17.225 1.00 96.12 167 SER A CA 1
ATOM 1245 C C . SER A 1 167 ? 3.733 3.276 -17.611 1.00 96.12 167 SER A C 1
ATOM 1247 O O . SER A 1 167 ? 4.669 2.564 -17.240 1.00 96.12 167 SER A O 1
ATOM 1249 N N . PHE A 1 168 ? 2.747 2.827 -18.387 1.00 98.31 168 PHE A N 1
ATOM 1250 C CA . PHE A 1 168 ? 2.524 1.428 -18.774 1.00 98.31 168 PHE A CA 1
ATOM 1251 C C . PHE A 1 168 ? 2.743 1.148 -20.270 1.00 98.31 168 PHE A C 1
ATOM 1253 O O . PHE A 1 168 ? 2.541 0.021 -20.712 1.00 98.31 168 PHE A O 1
ATOM 1260 N N . GLU A 1 169 ? 3.168 2.146 -21.049 1.00 98.25 169 GLU A N 1
ATOM 1261 C CA . GLU A 1 169 ? 3.302 2.037 -22.513 1.00 98.25 169 GLU A CA 1
ATOM 1262 C C . GLU A 1 169 ? 4.499 1.193 -22.980 1.00 98.25 169 GLU A C 1
ATOM 1264 O O . GLU A 1 169 ? 4.441 0.563 -24.035 1.00 98.25 169 GLU A O 1
ATOM 1269 N N . ASP A 1 170 ? 5.583 1.166 -22.198 1.00 98.31 170 ASP A N 1
ATOM 1270 C CA . ASP A 1 170 ? 6.812 0.447 -22.547 1.00 98.31 170 ASP A CA 1
ATOM 1271 C C . ASP A 1 170 ? 6.904 -0.900 -21.823 1.00 98.31 170 ASP A C 1
ATOM 1273 O O . ASP A 1 170 ? 6.981 -1.959 -22.445 1.00 98.31 170 ASP A O 1
ATOM 1277 N N . PHE A 1 171 ? 6.877 -0.879 -20.493 1.00 98.19 171 PHE A N 1
ATOM 1278 C CA . PHE A 1 171 ? 6.791 -2.085 -19.677 1.00 98.19 171 PHE A CA 1
ATOM 1279 C C . PHE A 1 171 ? 6.102 -1.808 -18.345 1.00 98.19 171 PHE A C 1
ATOM 1281 O O . PHE A 1 171 ? 6.035 -0.654 -17.911 1.00 98.19 171 PHE A O 1
ATOM 1288 N N . SER A 1 172 ? 5.670 -2.875 -17.671 1.00 97.75 172 SER A N 1
ATOM 1289 C CA . SER A 1 172 ? 5.164 -2.825 -16.300 1.00 97.75 172 SER A CA 1
ATOM 1290 C C . SER A 1 172 ? 5.852 -3.831 -15.380 1.00 97.75 172 SER A C 1
ATOM 1292 O O . SER A 1 172 ? 5.989 -5.013 -15.713 1.00 97.75 172 SER A O 1
ATOM 1294 N N . VAL A 1 173 ? 6.252 -3.339 -14.209 1.00 97.06 173 VAL A N 1
ATOM 1295 C CA . VAL A 1 173 ? 6.672 -4.113 -13.039 1.00 97.06 173 VAL A CA 1
ATOM 1296 C C . VAL A 1 173 ? 5.460 -4.403 -12.153 1.00 97.06 173 VAL A C 1
ATOM 1298 O O . VAL A 1 173 ? 5.227 -5.566 -11.820 1.00 97.06 173 VAL A O 1
ATOM 1301 N N . LEU A 1 174 ? 4.686 -3.373 -11.791 1.00 96.75 174 LEU A N 1
ATOM 1302 C CA . LEU A 1 174 ? 3.514 -3.482 -10.921 1.00 96.75 174 LEU A CA 1
ATOM 1303 C C . LEU A 1 174 ? 2.400 -2.505 -11.358 1.00 96.75 174 LEU A C 1
ATOM 1305 O O . LEU A 1 174 ? 2.672 -1.336 -11.641 1.00 96.75 174 LEU A O 1
ATOM 1309 N N . PRO A 1 175 ? 1.131 -2.956 -11.386 1.00 97.75 175 PRO A N 1
ATOM 1310 C CA . PRO A 1 175 ? -0.013 -2.110 -11.714 1.00 97.75 175 PRO A CA 1
ATOM 1311 C C . PRO A 1 175 ? -0.358 -1.152 -10.559 1.00 97.75 175 PRO A C 1
ATOM 1313 O O . PRO A 1 175 ? 0.102 -1.371 -9.432 1.00 97.75 175 PRO A O 1
ATOM 1316 N N . PRO A 1 176 ? -1.230 -0.149 -10.788 1.00 97.81 176 PRO A N 1
ATOM 1317 C CA . PRO A 1 176 ? -1.922 0.533 -9.699 1.00 97.81 176 PRO A CA 1
ATOM 1318 C C . PRO A 1 176 ? -2.685 -0.507 -8.874 1.00 97.81 176 PRO A C 1
ATOM 1320 O O . PRO A 1 176 ? -3.441 -1.315 -9.426 1.00 97.81 176 PRO A O 1
ATOM 1323 N N . PHE A 1 177 ? -2.450 -0.530 -7.566 1.00 97.50 177 PHE A N 1
ATOM 1324 C CA . PHE A 1 177 ? -2.997 -1.551 -6.680 1.00 97.50 177 PHE A CA 1
ATOM 1325 C C . PHE A 1 177 ? -2.957 -1.079 -5.226 1.00 97.50 177 PHE A C 1
ATOM 1327 O O . PHE A 1 177 ? -2.047 -0.368 -4.801 1.00 97.50 177 PHE A O 1
ATOM 1334 N N . ASN A 1 178 ? -3.924 -1.529 -4.441 1.00 97.62 178 ASN A N 1
ATOM 1335 C CA . ASN A 1 178 ? -3.887 -1.490 -2.993 1.00 97.62 178 ASN A CA 1
ATOM 1336 C C . ASN A 1 178 ? -4.807 -2.586 -2.450 1.00 97.62 178 ASN A C 1
ATOM 1338 O O . ASN A 1 178 ? -5.778 -2.968 -3.109 1.00 97.62 178 ASN A O 1
ATOM 1342 N N . THR A 1 179 ? -4.510 -3.063 -1.248 1.00 97.25 179 THR A N 1
ATOM 1343 C CA . THR A 1 179 ? -5.349 -4.016 -0.525 1.00 97.25 179 THR A CA 1
ATOM 1344 C C . THR A 1 179 ? -5.695 -3.422 0.825 1.00 97.25 179 THR A C 1
ATOM 1346 O O . THR A 1 179 ? -4.793 -3.084 1.591 1.00 97.25 179 THR A O 1
ATOM 1349 N N . LEU A 1 180 ? -6.986 -3.319 1.124 1.00 98.50 180 LEU A N 1
ATOM 1350 C CA . LEU A 1 180 ? -7.480 -2.916 2.437 1.00 98.50 180 LEU A CA 1
ATOM 1351 C C . LEU A 1 180 ? -8.139 -4.098 3.122 1.00 98.50 180 LEU A C 1
ATOM 1353 O O . LEU A 1 180 ? -8.998 -4.749 2.529 1.00 98.50 180 LEU A O 1
ATOM 1357 N N . TRP A 1 181 ? -7.754 -4.353 4.366 1.00 98.62 181 TRP A N 1
ATOM 1358 C CA . TRP A 1 181 ? -8.381 -5.330 5.249 1.00 98.62 181 TRP A CA 1
ATOM 1359 C C . TRP A 1 181 ? -9.040 -4.617 6.423 1.00 98.62 181 TRP A C 1
ATOM 1361 O O . TRP A 1 181 ? -8.605 -3.533 6.819 1.00 98.62 181 TRP A O 1
ATOM 1371 N N . ALA A 1 182 ? -10.091 -5.217 6.978 1.00 98.62 182 ALA A N 1
ATOM 1372 C CA . ALA A 1 182 ? -10.779 -4.687 8.144 1.00 98.62 182 ALA A CA 1
ATOM 1373 C C . ALA A 1 182 ? -11.352 -5.786 9.042 1.00 98.62 182 ALA A C 1
ATOM 1375 O O . ALA A 1 182 ? -12.031 -6.699 8.570 1.00 98.62 182 ALA A O 1
ATOM 1376 N N . GLN A 1 183 ? -11.154 -5.657 10.353 1.00 98.38 183 GLN A N 1
ATOM 1377 C CA . GLN A 1 183 ? -11.860 -6.448 11.361 1.00 98.38 183 GLN A CA 1
ATOM 1378 C C . GLN A 1 183 ? -12.893 -5.582 12.076 1.00 98.38 183 GLN A C 1
ATOM 1380 O O . GLN A 1 183 ? -12.565 -4.539 12.644 1.00 98.38 183 GLN A O 1
ATOM 1385 N N . VAL A 1 184 ? -14.146 -6.039 12.065 1.00 98.56 184 VAL A N 1
ATOM 1386 C CA . VAL A 1 184 ? -15.224 -5.456 12.868 1.00 98.56 184 VAL A CA 1
ATOM 1387 C C . VAL A 1 184 ? -15.302 -6.222 14.178 1.00 98.56 184 VAL A C 1
ATOM 1389 O O . VAL A 1 184 ? -15.441 -7.446 14.181 1.00 98.56 184 VAL A O 1
ATOM 1392 N N . ILE A 1 185 ? -15.227 -5.508 15.295 1.00 98.00 185 ILE A N 1
ATOM 1393 C CA . ILE A 1 185 ? -15.284 -6.094 16.632 1.00 98.00 185 ILE A CA 1
ATOM 1394 C C . ILE A 1 185 ? -16.512 -5.539 17.338 1.00 98.00 185 ILE A C 1
ATOM 1396 O O . ILE A 1 185 ? -16.635 -4.334 17.557 1.00 98.00 185 ILE A O 1
ATOM 1400 N N . LYS A 1 186 ? -17.420 -6.433 17.725 1.00 97.38 186 LYS A N 1
ATOM 1401 C CA . LYS A 1 186 ? -18.471 -6.121 18.687 1.00 97.38 186 LYS A CA 1
ATOM 1402 C C . LYS A 1 186 ? -17.853 -6.099 20.076 1.00 97.38 186 LYS A C 1
ATOM 1404 O O . LYS A 1 186 ? -17.330 -7.119 20.539 1.00 97.38 186 LYS A O 1
ATOM 1409 N N . ARG A 1 187 ? -17.926 -4.948 20.731 1.00 95.38 187 ARG A N 1
ATOM 1410 C CA . ARG A 1 187 ? -17.393 -4.754 22.074 1.00 95.38 187 ARG A CA 1
ATOM 1411 C C . ARG A 1 187 ? -18.234 -5.498 23.104 1.00 95.38 187 ARG A C 1
ATOM 1413 O O . ARG A 1 187 ? -19.421 -5.767 22.918 1.00 95.38 187 ARG A O 1
ATOM 1420 N N . GLY A 1 188 ? -17.589 -5.866 24.199 1.00 93.31 188 GLY A N 1
ATOM 1421 C CA . GLY A 1 188 ? -18.201 -6.601 25.300 1.00 93.31 188 GLY A CA 1
ATOM 1422 C C . GLY A 1 188 ? -17.157 -6.954 26.355 1.00 93.31 188 GLY A C 1
ATOM 1423 O O . GLY A 1 188 ? -15.971 -6.742 26.115 1.00 93.31 188 GLY A O 1
ATOM 1424 N N . PRO A 1 189 ? -17.535 -7.524 27.513 1.00 90.44 189 PRO A N 1
ATOM 1425 C CA . PRO A 1 189 ? -16.548 -8.072 28.447 1.00 90.44 189 PRO A CA 1
ATOM 1426 C C . PRO A 1 189 ? -15.668 -9.131 27.761 1.00 90.44 189 PRO A C 1
ATOM 1428 O O . PRO A 1 189 ? -14.458 -9.177 27.965 1.00 90.44 189 PRO A O 1
ATOM 1431 N N . GLU A 1 190 ? -16.289 -9.906 26.866 1.00 91.12 190 GLU A N 1
ATOM 1432 C CA . GLU A 1 190 ? -15.645 -10.775 25.882 1.00 91.12 190 GLU A CA 1
ATOM 1433 C C . GLU A 1 190 ? -15.989 -10.268 24.466 1.00 91.12 190 GLU A C 1
ATOM 1435 O O . GLU A 1 190 ? -17.088 -10.546 23.967 1.00 91.12 190 GLU A O 1
ATOM 1440 N N . PRO A 1 191 ? -15.096 -9.487 23.831 1.00 94.69 191 PRO A N 1
ATOM 1441 C CA . PRO A 1 191 ? -15.298 -8.945 22.494 1.00 94.69 191 PRO A CA 1
ATOM 1442 C C . PRO A 1 191 ? -15.364 -10.057 21.451 1.00 94.69 191 PRO A C 1
ATOM 1444 O O . PRO A 1 191 ? -14.776 -11.129 21.619 1.00 94.69 191 PRO A O 1
ATOM 1447 N N . LYS A 1 192 ? -16.075 -9.805 20.352 1.00 96.19 192 LYS A N 1
ATOM 1448 C CA . LYS A 1 192 ? -16.230 -10.779 19.265 1.00 96.19 192 LYS A CA 1
ATOM 1449 C C . LYS A 1 192 ? -15.966 -10.135 17.920 1.00 96.19 192 LYS A C 1
ATOM 1451 O O . LYS A 1 192 ? -16.555 -9.104 17.613 1.00 96.19 192 LYS A O 1
ATOM 1456 N N . ILE A 1 193 ? -15.149 -10.789 17.105 1.00 98.00 193 ILE A N 1
ATOM 1457 C CA . ILE A 1 193 ? -15.017 -10.459 15.686 1.00 98.00 193 ILE A CA 1
ATOM 1458 C C . ILE A 1 193 ? -16.330 -10.824 14.981 1.00 98.00 193 ILE A C 1
ATOM 1460 O O . ILE A 1 193 ? -16.888 -11.903 15.205 1.00 98.00 193 ILE A O 1
ATOM 1464 N N . VAL A 1 194 ? -16.846 -9.910 14.161 1.00 97.56 194 VAL A N 1
ATOM 1465 C CA . VAL A 1 194 ? -18.135 -10.035 13.475 1.00 97.56 194 VAL A CA 1
ATOM 1466 C C . VAL A 1 194 ? -17.943 -9.865 11.974 1.00 97.56 194 VAL A C 1
ATOM 1468 O O . VAL A 1 194 ? -17.464 -8.837 11.518 1.00 97.56 194 VAL A O 1
ATOM 1471 N N . THR A 1 195 ? -18.396 -10.850 11.203 1.00 97.81 195 THR A N 1
ATOM 1472 C CA . THR A 1 195 ? -18.466 -10.785 9.731 1.00 97.81 195 THR A CA 1
ATOM 1473 C C . THR A 1 195 ? -19.871 -11.054 9.189 1.00 97.81 195 THR A C 1
ATOM 1475 O O . THR A 1 195 ? -20.091 -11.073 7.983 1.00 97.81 195 THR A O 1
ATOM 1478 N N . SER A 1 196 ? -20.853 -11.260 10.075 1.00 97.00 196 SER A N 1
ATOM 1479 C CA . SER A 1 196 ? -22.241 -11.560 9.710 1.00 97.00 196 SER A CA 1
ATOM 1480 C C . SER A 1 196 ? -23.202 -10.530 10.292 1.00 97.00 196 SER A C 1
ATOM 1482 O O . SER A 1 196 ? -23.003 -10.040 11.402 1.00 97.00 196 SER A O 1
ATOM 1484 N N . GLY A 1 197 ? -24.253 -10.200 9.537 1.00 96.00 197 GLY A N 1
ATOM 1485 C CA . GLY A 1 197 ? -25.230 -9.177 9.930 1.00 96.00 197 GLY A CA 1
ATOM 1486 C C . GLY A 1 197 ? -24.722 -7.734 9.822 1.00 96.00 197 GLY A C 1
ATOM 1487 O O . GLY A 1 197 ? -25.442 -6.820 10.222 1.00 96.00 197 GLY A O 1
ATOM 1488 N N . VAL A 1 198 ? -23.520 -7.538 9.271 1.00 98.25 198 VAL A N 1
ATOM 1489 C CA . VAL A 1 198 ? -22.906 -6.234 9.006 1.00 98.25 198 VAL A CA 1
ATOM 1490 C C . VAL A 1 198 ? -22.257 -6.229 7.622 1.00 98.25 198 VAL A C 1
ATOM 1492 O O . VAL A 1 198 ? -21.855 -7.286 7.132 1.00 98.25 198 VAL A O 1
ATOM 1495 N N . THR A 1 199 ? -22.138 -5.052 7.018 1.00 98.62 199 THR A N 1
ATOM 1496 C CA . THR A 1 199 ? -21.318 -4.797 5.825 1.00 98.62 199 THR A CA 1
ATOM 1497 C C . THR A 1 199 ? -20.252 -3.757 6.148 1.00 98.62 199 THR A C 1
ATOM 1499 O O . THR A 1 199 ? -20.409 -2.972 7.088 1.00 98.62 199 THR A O 1
ATOM 1502 N N . VAL A 1 200 ? -19.160 -3.754 5.382 1.00 98.81 200 VAL A N 1
ATOM 1503 C CA . VAL A 1 200 ? -18.122 -2.721 5.466 1.00 98.81 200 VAL A CA 1
ATOM 1504 C C . VAL A 1 200 ? -17.987 -2.070 4.102 1.00 98.81 200 VAL A C 1
ATOM 1506 O O . VAL A 1 200 ? -17.703 -2.744 3.117 1.00 98.81 200 VAL A O 1
ATOM 1509 N N . GLU A 1 201 ? -18.195 -0.763 4.042 1.00 98.81 201 GLU A N 1
ATOM 1510 C CA . GLU A 1 201 ? -17.927 0.047 2.857 1.00 98.81 201 GLU A CA 1
ATOM 1511 C C . GLU A 1 201 ? -16.605 0.790 3.031 1.00 98.81 201 GLU A C 1
ATOM 1513 O O . GLU A 1 201 ? -16.282 1.231 4.134 1.00 98.81 201 GLU A O 1
ATOM 1518 N N . TYR A 1 202 ? -15.858 0.959 1.944 1.00 98.81 202 TYR A N 1
ATOM 1519 C CA . TYR A 1 202 ? -14.657 1.786 1.908 1.00 98.81 202 TYR A CA 1
ATOM 1520 C C . TYR A 1 202 ? -14.787 2.905 0.873 1.00 98.81 202 TYR A C 1
ATOM 1522 O O . TYR A 1 202 ? -15.486 2.771 -0.136 1.00 98.81 202 TYR A O 1
ATOM 1530 N N . SER A 1 203 ? -14.066 4.001 1.096 1.00 98.75 203 SER A N 1
ATOM 1531 C CA . SER A 1 203 ? -13.841 5.044 0.092 1.00 98.75 203 SER A CA 1
ATOM 1532 C C . SER A 1 203 ? -12.485 5.711 0.293 1.00 98.75 203 SER A C 1
ATOM 1534 O O . SER A 1 203 ? -12.089 5.978 1.428 1.00 98.75 203 SER A O 1
ATOM 1536 N N . ILE A 1 204 ? -11.758 5.978 -0.793 1.00 98.50 204 ILE A N 1
ATOM 1537 C CA . ILE A 1 204 ? -10.520 6.760 -0.721 1.00 98.50 204 ILE A CA 1
ATOM 1538 C C . ILE A 1 204 ? -10.877 8.248 -0.656 1.00 98.50 204 ILE A C 1
ATOM 1540 O O . ILE A 1 204 ? -11.557 8.792 -1.529 1.00 98.50 204 ILE A O 1
ATOM 1544 N N . VAL A 1 205 ? -10.432 8.913 0.407 1.00 96.81 205 VAL A N 1
ATOM 1545 C CA . VAL A 1 205 ? -10.711 10.328 0.657 1.00 96.81 205 VAL A CA 1
ATOM 1546 C C . VAL A 1 205 ? -10.056 11.177 -0.433 1.00 96.81 205 VAL A C 1
ATOM 1548 O O . VAL A 1 205 ? -8.866 11.034 -0.698 1.00 96.81 205 VAL A O 1
ATOM 1551 N N . ASP A 1 206 ? -10.839 12.080 -1.034 1.00 96.38 206 ASP A N 1
ATOM 1552 C CA . ASP A 1 206 ? -10.402 12.964 -2.129 1.00 96.38 206 ASP A CA 1
ATOM 1553 C C . ASP A 1 206 ? -9.883 12.206 -3.371 1.00 96.38 206 ASP A C 1
ATOM 1555 O O . ASP A 1 206 ? -9.064 12.722 -4.128 1.00 96.38 206 ASP A O 1
ATOM 1559 N N . ASN A 1 207 ? -10.334 10.968 -3.602 1.00 97.12 207 ASN A N 1
ATOM 1560 C CA . ASN A 1 207 ? -9.949 10.219 -4.797 1.00 97.12 207 ASN A CA 1
ATOM 1561 C C . ASN A 1 207 ? -11.074 9.310 -5.303 1.00 97.12 207 ASN A C 1
ATOM 1563 O O . ASN A 1 207 ? -11.331 8.236 -4.760 1.00 97.12 207 ASN A O 1
ATOM 1567 N N . THR A 1 208 ? -11.739 9.740 -6.370 1.00 96.69 208 THR A N 1
ATOM 1568 C CA . THR A 1 208 ? -12.844 9.016 -7.014 1.00 96.69 208 THR A CA 1
ATOM 1569 C C . THR A 1 208 ? -12.484 8.490 -8.401 1.00 96.69 208 THR A C 1
ATOM 1571 O O . THR A 1 208 ? -13.188 7.630 -8.935 1.00 96.69 208 THR A O 1
ATOM 1574 N N . GLU A 1 209 ? -11.374 8.954 -8.978 1.00 96.31 209 GLU A N 1
ATOM 1575 C CA . GLU A 1 209 ? -10.930 8.595 -10.321 1.00 96.31 209 GLU A CA 1
ATOM 1576 C C . GLU A 1 209 ? -9.423 8.329 -10.346 1.00 96.31 209 GLU A C 1
ATOM 1578 O O . GLU A 1 209 ? -8.632 9.118 -9.853 1.00 96.31 209 GLU A O 1
ATOM 1583 N N . SER A 1 210 ? -8.996 7.239 -10.975 1.00 97.81 210 SER A N 1
ATOM 1584 C CA . SER A 1 210 ? -7.583 6.935 -11.237 1.00 97.81 210 SER A CA 1
ATOM 1585 C C . SER A 1 210 ? -7.244 6.872 -12.729 1.00 97.81 210 SER A C 1
ATOM 1587 O O . SER A 1 210 ? -6.102 7.125 -13.108 1.00 97.81 210 SER A O 1
ATOM 1589 N N . ALA A 1 211 ? -8.228 6.619 -13.595 1.00 97.69 211 ALA A N 1
ATOM 1590 C CA . ALA A 1 211 ? -8.030 6.433 -15.031 1.00 97.69 211 ALA A CA 1
ATOM 1591 C C . ALA A 1 211 ? -7.533 7.672 -15.778 1.00 97.69 211 ALA A C 1
ATOM 1593 O O . ALA A 1 211 ? -6.858 7.536 -16.791 1.00 97.69 211 ALA A O 1
ATOM 1594 N N . SER A 1 212 ? -7.810 8.874 -15.275 1.00 96.56 212 SER A N 1
ATOM 1595 C CA . SER A 1 212 ? -7.292 10.120 -15.849 1.00 96.56 212 SER A CA 1
ATOM 1596 C C . SER A 1 212 ? -5.863 10.459 -15.398 1.00 96.56 212 SER A C 1
ATOM 1598 O O . SER A 1 212 ? -5.242 11.358 -15.964 1.00 96.56 212 SER A O 1
ATOM 1600 N N . LYS A 1 213 ? -5.327 9.745 -14.398 1.00 97.69 213 LYS A N 1
ATOM 1601 C CA . LYS A 1 213 ? -4.049 10.045 -13.723 1.00 97.69 213 LYS A CA 1
ATOM 1602 C C . LYS A 1 213 ? -2.897 9.133 -14.167 1.00 97.69 213 LYS A C 1
ATOM 1604 O O . LYS A 1 213 ? -1.764 9.316 -13.737 1.00 97.69 213 LYS A O 1
ATOM 1609 N N . THR A 1 214 ? -3.173 8.132 -15.002 1.00 97.62 214 THR A N 1
ATOM 1610 C CA . THR A 1 214 ? -2.183 7.202 -15.566 1.00 97.62 214 THR A CA 1
ATOM 1611 C C . THR A 1 214 ? -2.727 6.561 -16.846 1.00 97.62 214 THR A C 1
ATOM 1613 O O . THR A 1 214 ? -3.937 6.484 -17.036 1.00 97.62 214 THR A O 1
ATOM 1616 N N . ASN A 1 215 ? -1.851 6.050 -17.711 1.00 98.00 215 ASN A N 1
ATOM 1617 C CA . ASN A 1 215 ? -2.219 5.326 -18.935 1.00 98.00 215 ASN A CA 1
ATOM 1618 C C . ASN A 1 215 ? -2.455 3.815 -18.714 1.00 98.00 215 ASN A C 1
ATOM 1620 O O . ASN A 1 215 ? -2.551 3.058 -19.675 1.00 98.00 215 ASN A O 1
ATOM 1624 N N . PHE A 1 216 ? -2.546 3.346 -17.463 1.00 98.56 216 PHE A N 1
ATOM 1625 C CA . PHE A 1 216 ? -2.696 1.922 -17.134 1.00 98.56 216 PHE A CA 1
ATOM 1626 C C . PHE A 1 216 ? -3.825 1.221 -17.905 1.00 98.56 216 PHE A C 1
ATOM 1628 O O . PHE A 1 216 ? -3.605 0.161 -18.491 1.00 98.56 216 PHE A O 1
ATOM 1635 N N . TRP A 1 217 ? -5.026 1.807 -17.937 1.00 98.56 217 TRP A N 1
ATOM 1636 C CA . TRP A 1 217 ? -6.202 1.182 -18.555 1.00 98.56 217 TRP A CA 1
ATOM 1637 C C . TRP A 1 217 ? -6.079 1.013 -20.073 1.00 98.56 217 TRP A C 1
ATOM 1639 O O . TRP A 1 217 ? -6.666 0.075 -20.612 1.00 98.56 217 TRP A O 1
ATOM 1649 N N . ASP A 1 218 ? -5.272 1.843 -20.743 1.00 98.50 218 ASP A N 1
ATOM 1650 C CA . ASP A 1 218 ? -5.003 1.717 -22.180 1.00 98.50 218 ASP A CA 1
ATOM 1651 C C . ASP A 1 218 ? -4.206 0.441 -22.497 1.00 98.50 218 ASP A C 1
ATOM 1653 O O . ASP A 1 218 ? -4.382 -0.168 -23.553 1.00 98.50 218 ASP A O 1
ATOM 1657 N N . TYR A 1 219 ? -3.359 0.002 -21.559 1.00 98.50 219 TYR A N 1
ATOM 1658 C CA . TYR A 1 219 ? -2.413 -1.101 -21.753 1.00 98.50 219 TYR A CA 1
ATOM 1659 C C . TYR A 1 219 ? -2.732 -2.351 -20.925 1.00 98.50 219 TYR A C 1
ATOM 1661 O O . TYR A 1 219 ? -2.203 -3.428 -21.214 1.00 98.50 219 TYR A O 1
ATOM 1669 N N . ALA A 1 220 ? -3.622 -2.255 -19.933 1.00 98.31 220 ALA A N 1
ATOM 1670 C CA . ALA A 1 220 ? -3.945 -3.338 -19.004 1.00 98.31 220 ALA A CA 1
ATOM 1671 C C . ALA A 1 220 ? -4.391 -4.623 -19.718 1.00 98.31 220 ALA A C 1
ATOM 1673 O O . ALA A 1 220 ? -4.009 -5.719 -19.307 1.00 98.31 220 ALA A O 1
ATOM 1674 N N . GLN A 1 221 ? -5.157 -4.501 -20.811 1.00 98.12 221 GLN A N 1
ATOM 1675 C CA . GLN A 1 221 ? -5.611 -5.668 -21.566 1.00 98.12 221 GLN A CA 1
ATOM 1676 C C . GLN A 1 221 ? -4.438 -6.475 -22.131 1.00 98.12 221 GLN A C 1
ATOM 1678 O O . GLN A 1 221 ? -4.413 -7.695 -21.977 1.00 98.12 221 GLN A O 1
ATOM 1683 N N . GLN A 1 222 ? -3.476 -5.802 -22.765 1.00 97.62 222 GLN A N 1
ATOM 1684 C CA . GLN A 1 222 ? -2.301 -6.449 -23.344 1.00 97.62 222 GLN A CA 1
ATOM 1685 C C . GLN A 1 222 ? -1.359 -6.957 -22.250 1.00 97.62 222 GLN A C 1
ATOM 1687 O O . GLN A 1 222 ? -0.955 -8.116 -22.291 1.00 97.62 222 GLN A O 1
ATOM 1692 N N . LEU A 1 223 ? -1.049 -6.117 -21.257 1.00 97.94 223 LEU A N 1
ATOM 1693 C CA . LEU A 1 223 ? -0.104 -6.435 -20.184 1.00 97.94 223 LEU A CA 1
ATOM 1694 C C . LEU A 1 223 ? -0.536 -7.653 -19.360 1.00 97.94 223 LEU A C 1
ATOM 1696 O O . LEU A 1 223 ? 0.288 -8.512 -19.066 1.00 97.94 223 LEU A O 1
ATOM 1700 N N . PHE A 1 224 ? -1.823 -7.752 -19.017 1.00 96.81 224 PHE A N 1
ATOM 1701 C CA . PHE A 1 224 ? -2.354 -8.811 -18.149 1.00 96.81 224 PHE A CA 1
ATOM 1702 C C . PHE A 1 224 ? -3.165 -9.866 -18.909 1.00 96.81 224 PHE A C 1
ATOM 1704 O O . PHE A 1 224 ? -3.823 -10.699 -18.287 1.00 96.81 224 PHE A O 1
ATOM 1711 N N . ASN A 1 225 ? -3.115 -9.849 -20.247 1.00 95.12 225 ASN A N 1
ATOM 1712 C CA . ASN A 1 225 ? -3.835 -10.774 -21.126 1.00 95.12 225 ASN A CA 1
ATOM 1713 C C . ASN A 1 225 ? -5.331 -10.897 -20.762 1.00 95.12 225 ASN A C 1
ATOM 1715 O O . ASN A 1 225 ? -5.886 -11.995 -20.649 1.00 95.12 225 ASN A O 1
ATOM 1719 N N . LEU A 1 226 ? -5.979 -9.754 -20.522 1.00 96.38 226 LEU A N 1
ATOM 1720 C CA . LEU A 1 226 ? -7.377 -9.716 -20.103 1.00 96.38 226 LEU A CA 1
ATOM 1721 C C . LEU A 1 226 ? -8.297 -10.074 -21.281 1.00 96.38 226 LEU A C 1
ATOM 1723 O O . LEU A 1 226 ? -8.063 -9.638 -22.415 1.00 96.38 226 LEU A O 1
ATOM 1727 N N . PRO A 1 227 ? -9.398 -10.808 -21.039 1.00 96.25 227 PRO A N 1
ATOM 1728 C CA . PRO A 1 227 ? -10.310 -11.208 -22.107 1.00 96.25 227 PRO A CA 1
ATOM 1729 C C . PRO A 1 227 ? -11.004 -10.015 -22.777 1.00 96.25 227 PRO A C 1
ATOM 1731 O O . PRO A 1 227 ? -11.434 -10.140 -23.921 1.00 96.25 227 PRO A O 1
ATOM 1734 N N . GLN A 1 228 ? -11.129 -8.883 -22.080 1.00 96.38 228 GLN A N 1
ATOM 1735 C CA . GLN A 1 228 ? -11.695 -7.616 -22.551 1.00 96.38 228 GLN A CA 1
ATOM 1736 C C . GLN A 1 228 ? -10.941 -6.442 -21.899 1.00 96.38 228 GLN A C 1
ATOM 1738 O O . GLN A 1 228 ? -10.301 -6.654 -20.864 1.00 96.38 228 GLN A O 1
ATOM 1743 N N . PRO A 1 229 ? -11.024 -5.219 -22.460 1.00 97.50 229 PRO A N 1
ATOM 1744 C CA . PRO A 1 229 ? -10.497 -4.023 -21.810 1.00 97.50 229 PRO A CA 1
ATOM 1745 C C . PRO A 1 229 ? -11.041 -3.854 -20.389 1.00 97.50 229 PRO A C 1
ATOM 1747 O O . PRO A 1 229 ? -12.235 -4.051 -20.144 1.00 97.50 229 PRO A O 1
ATOM 1750 N N . LEU A 1 230 ? -10.161 -3.482 -19.460 1.00 97.56 230 LEU A N 1
ATOM 1751 C CA . LEU A 1 230 ? -10.535 -3.215 -18.076 1.00 97.56 230 LEU A CA 1
ATOM 1752 C C . LEU A 1 230 ? -11.375 -1.926 -18.022 1.00 97.56 230 LEU A C 1
ATOM 1754 O O . LEU A 1 230 ? -10.962 -0.924 -18.610 1.00 97.56 230 LEU A O 1
ATOM 1758 N N . PRO A 1 231 ? -12.538 -1.907 -17.346 1.00 97.94 231 PRO A N 1
ATOM 1759 C CA . PRO A 1 231 ? -13.306 -0.677 -17.199 1.00 97.94 231 PRO A CA 1
ATOM 1760 C C . PRO A 1 231 ? -12.487 0.409 -16.476 1.00 97.94 231 PRO A C 1
ATOM 1762 O O . PRO A 1 231 ? -11.778 0.080 -15.521 1.00 97.94 231 PRO A O 1
ATOM 1765 N N . PRO A 1 232 ? -12.593 1.692 -16.877 1.00 98.06 232 PRO A N 1
ATOM 1766 C CA . PRO A 1 232 ? -11.936 2.789 -16.172 1.00 98.06 232 PRO A CA 1
ATOM 1767 C C . PRO A 1 232 ? -12.246 2.768 -14.673 1.00 98.06 232 PRO A C 1
ATOM 1769 O O . PRO A 1 232 ? -13.387 2.519 -14.282 1.00 98.06 232 PRO A O 1
ATOM 1772 N N . ASN A 1 233 ? -11.239 3.055 -13.843 1.00 97.94 233 ASN A N 1
ATOM 1773 C CA . ASN A 1 233 ? -11.334 3.101 -12.375 1.00 97.94 233 ASN A CA 1
ATOM 1774 C C . ASN A 1 233 ? -11.662 1.768 -11.689 1.00 97.94 233 ASN A C 1
ATOM 1776 O O . ASN A 1 233 ? -11.869 1.752 -10.478 1.00 97.94 233 ASN A O 1
ATOM 1780 N N . VAL A 1 234 ? -11.683 0.660 -12.430 1.00 98.19 234 VAL A N 1
ATOM 1781 C CA . VAL A 1 234 ? -11.807 -0.694 -11.885 1.00 98.19 234 VAL A CA 1
ATOM 1782 C C . VAL A 1 234 ? -10.443 -1.363 -11.948 1.00 98.19 234 VAL A C 1
ATOM 1784 O O . VAL A 1 234 ? -9.777 -1.304 -12.982 1.00 98.19 234 VAL A O 1
ATOM 1787 N N . GLY A 1 235 ? -10.007 -1.957 -10.841 1.00 97.38 235 GLY A N 1
ATOM 1788 C CA . GLY A 1 235 ? -8.743 -2.676 -10.749 1.00 97.38 235 GLY A CA 1
ATOM 1789 C C . GLY A 1 235 ? -8.849 -4.126 -11.205 1.00 97.38 235 GLY A C 1
ATOM 1790 O O . GLY A 1 235 ? -9.930 -4.643 -11.487 1.00 97.38 235 GLY A O 1
ATOM 1791 N N . LEU A 1 236 ? -7.708 -4.817 -11.256 1.00 96.62 236 LEU A N 1
ATOM 1792 C CA . LEU A 1 236 ? -7.599 -6.188 -11.785 1.00 96.62 236 LEU A CA 1
ATOM 1793 C C . LEU A 1 236 ? -8.432 -7.229 -11.014 1.00 96.62 236 LEU A C 1
ATOM 1795 O O . LEU A 1 236 ? -8.669 -8.326 -11.517 1.00 96.62 236 LEU A O 1
ATOM 1799 N N . ARG A 1 237 ? -8.879 -6.886 -9.804 1.00 96.38 237 ARG A N 1
ATOM 1800 C CA . ARG A 1 237 ? -9.734 -7.713 -8.944 1.00 96.38 237 ARG A CA 1
ATOM 1801 C C . ARG A 1 237 ? -11.198 -7.262 -8.910 1.00 96.38 237 ARG A C 1
ATOM 1803 O O . ARG A 1 237 ? -11.988 -7.853 -8.191 1.00 96.38 237 ARG A O 1
ATOM 1810 N N . GLY A 1 238 ? -11.575 -6.246 -9.689 1.00 96.81 238 GLY A N 1
ATOM 1811 C CA . GLY A 1 238 ? -12.958 -5.765 -9.794 1.00 96.81 238 GLY A CA 1
ATOM 1812 C C . GLY A 1 238 ? -13.335 -4.637 -8.829 1.00 96.81 238 GLY A C 1
ATOM 1813 O O . GLY A 1 238 ? -14.401 -4.045 -8.988 1.00 96.81 238 GLY A O 1
ATOM 1814 N N . PHE A 1 239 ? -12.462 -4.291 -7.883 1.00 98.31 239 PHE A N 1
ATOM 1815 C CA . PHE A 1 239 ? -12.668 -3.184 -6.950 1.00 98.31 239 PHE A CA 1
ATOM 1816 C C . PHE A 1 239 ? -12.390 -1.819 -7.592 1.00 98.31 239 PHE A C 1
ATOM 1818 O O . PHE A 1 239 ? -11.545 -1.696 -8.480 1.00 98.31 239 PHE A O 1
ATOM 1825 N N . GLY A 1 240 ? -13.106 -0.788 -7.135 1.00 98.38 240 GLY A N 1
ATOM 1826 C CA . GLY A 1 240 ? -12.879 0.613 -7.507 1.00 98.38 240 GLY A CA 1
ATOM 1827 C C . GLY A 1 240 ? -12.234 1.419 -6.378 1.00 98.38 240 GLY A C 1
ATOM 1828 O O . GLY A 1 240 ? -11.691 0.852 -5.435 1.00 98.38 240 GLY A O 1
ATOM 1829 N N . LEU A 1 241 ? -12.322 2.750 -6.435 1.00 98.50 241 LEU A N 1
ATOM 1830 C CA . LEU A 1 241 ? -11.828 3.648 -5.373 1.00 98.50 241 LEU A CA 1
ATOM 1831 C C . LEU A 1 241 ? -12.806 3.766 -4.185 1.00 98.50 241 LEU A C 1
ATOM 1833 O O . LEU A 1 241 ? -12.509 4.386 -3.168 1.00 98.50 241 LEU A O 1
ATOM 1837 N N . SER A 1 242 ? -13.984 3.163 -4.309 1.00 98.69 242 SER A N 1
ATOM 1838 C CA . SER A 1 242 ? -14.950 2.963 -3.232 1.00 98.69 242 SER A CA 1
ATOM 1839 C C . SER A 1 242 ? -15.801 1.733 -3.534 1.00 98.69 242 SER A C 1
ATOM 1841 O O . SER A 1 242 ? -15.885 1.306 -4.691 1.00 98.69 242 SER A O 1
ATOM 1843 N N . GLY A 1 243 ? -16.428 1.163 -2.510 1.00 98.12 243 GLY A N 1
ATOM 1844 C CA . GLY A 1 243 ? -17.301 0.004 -2.662 1.00 98.12 243 GLY A CA 1
ATOM 1845 C C . GLY A 1 243 ? -17.555 -0.727 -1.352 1.00 98.12 243 GLY A C 1
ATOM 1846 O O . GLY A 1 243 ? -17.076 -0.326 -0.295 1.00 98.12 243 GLY A O 1
ATOM 1847 N N . GLU A 1 244 ? -18.315 -1.814 -1.435 1.00 98.50 244 GLU A N 1
ATOM 1848 C CA . GLU A 1 244 ? -18.468 -2.768 -0.337 1.00 98.50 244 GLU A CA 1
ATOM 1849 C C . GLU A 1 244 ? -17.277 -3.737 -0.343 1.00 98.50 244 GLU A C 1
ATOM 1851 O O . GLU A 1 244 ? -16.887 -4.237 -1.398 1.00 98.50 244 GLU A O 1
ATOM 1856 N N . MET A 1 245 ? -16.676 -3.970 0.822 1.00 98.75 245 MET A N 1
ATOM 1857 C CA . MET A 1 245 ? -15.611 -4.952 1.012 1.00 98.75 245 MET A CA 1
ATOM 1858 C C . MET A 1 245 ? -16.196 -6.369 1.037 1.00 98.75 245 MET A C 1
ATOM 1860 O O . MET A 1 245 ? -17.278 -6.603 1.577 1.00 98.75 245 MET A O 1
ATOM 1864 N N . GLU A 1 246 ? -15.456 -7.340 0.514 1.00 98.56 246 GLU A N 1
ATOM 1865 C CA . GLU A 1 246 ? -15.853 -8.747 0.530 1.00 98.56 246 GLU A CA 1
ATOM 1866 C C . GLU A 1 246 ? -15.576 -9.393 1.891 1.00 98.56 246 GLU A C 1
ATOM 1868 O O . GLU A 1 246 ? -14.574 -9.102 2.541 1.00 98.56 246 GLU A O 1
ATOM 1873 N N . VAL A 1 247 ? -16.436 -10.322 2.317 1.00 98.38 247 VAL A N 1
ATOM 1874 C CA . VAL A 1 247 ? -16.189 -11.136 3.517 1.00 98.38 247 VAL A CA 1
ATOM 1875 C C . VAL A 1 247 ? -15.130 -12.197 3.207 1.00 98.38 247 VAL A C 1
ATOM 1877 O O . VAL A 1 247 ? -15.377 -13.124 2.436 1.00 98.38 247 VAL A O 1
ATOM 1880 N N . ALA A 1 248 ? -13.983 -12.112 3.874 1.00 97.00 248 ALA A N 1
ATOM 1881 C CA . ALA A 1 248 ? -12.833 -13.001 3.725 1.00 97.00 248 ALA A CA 1
ATOM 1882 C C . ALA A 1 248 ? -12.656 -13.913 4.956 1.00 97.00 248 ALA A C 1
ATOM 1884 O O . ALA A 1 248 ? -11.571 -14.072 5.507 1.00 97.00 248 ALA A O 1
ATOM 1885 N N . GLY A 1 249 ? -13.752 -14.532 5.406 1.00 96.31 249 GLY A N 1
ATOM 1886 C CA . GLY A 1 249 ? -13.765 -15.410 6.579 1.00 96.31 249 GLY A CA 1
ATOM 1887 C C . GLY A 1 249 ? -13.931 -14.638 7.888 1.00 96.31 249 GLY A C 1
ATOM 1888 O O . GLY A 1 249 ? -15.060 -14.422 8.334 1.00 96.31 249 GLY A O 1
ATOM 1889 N N . ASP A 1 250 ? -12.819 -14.263 8.513 1.00 95.75 250 ASP A N 1
ATOM 1890 C CA . ASP A 1 250 ? -12.746 -13.576 9.814 1.00 95.75 250 ASP A CA 1
ATOM 1891 C C . ASP A 1 250 ? -12.477 -12.062 9.704 1.00 95.75 250 ASP A C 1
ATOM 1893 O O . ASP A 1 250 ? -12.349 -11.372 10.716 1.00 95.75 250 ASP A O 1
ATOM 1897 N N . HIS A 1 251 ? -12.421 -11.535 8.485 1.00 98.31 251 HIS A N 1
ATOM 1898 C CA . HIS A 1 251 ? -12.249 -10.117 8.191 1.00 98.31 251 HIS A CA 1
ATOM 1899 C C . HIS A 1 251 ? -12.969 -9.747 6.886 1.00 98.31 251 HIS A C 1
ATOM 1901 O O . HIS A 1 251 ? -13.548 -10.598 6.204 1.00 98.31 251 HIS A O 1
ATOM 1907 N N . PHE A 1 252 ? -12.943 -8.461 6.554 1.00 98.81 252 PHE A N 1
ATOM 1908 C CA . PHE A 1 252 ? -13.389 -7.914 5.279 1.00 98.81 252 PHE A CA 1
ATOM 1909 C C . PHE A 1 252 ? -12.179 -7.481 4.454 1.00 98.81 252 PHE A C 1
ATOM 1911 O O . PHE A 1 252 ? -11.215 -6.970 5.024 1.00 98.81 252 PHE A O 1
ATOM 1918 N N . ALA A 1 253 ? -12.231 -7.643 3.132 1.00 98.62 253 ALA A N 1
ATOM 1919 C CA . ALA A 1 253 ? -11.139 -7.294 2.231 1.00 98.62 253 ALA A CA 1
ATOM 1920 C C . ALA A 1 253 ? -11.626 -6.565 0.968 1.00 98.62 253 ALA A C 1
ATOM 1922 O O . ALA A 1 253 ? -12.651 -6.907 0.381 1.00 98.62 253 ALA A O 1
ATOM 1923 N N . ALA A 1 254 ? -10.851 -5.577 0.531 1.00 98.50 254 ALA A N 1
ATOM 1924 C CA . ALA A 1 254 ? -10.920 -4.987 -0.799 1.00 98.50 254 ALA A CA 1
ATOM 1925 C C . ALA A 1 254 ? -9.527 -5.090 -1.428 1.00 98.50 254 ALA A C 1
ATOM 1927 O O . ALA A 1 254 ? -8.643 -4.282 -1.143 1.00 98.50 254 ALA A O 1
ATOM 1928 N N . GLU A 1 255 ? -9.311 -6.140 -2.221 1.00 97.38 255 GLU A N 1
ATOM 1929 C CA . GLU A 1 255 ? -8.033 -6.424 -2.880 1.00 97.38 255 GLU A CA 1
ATOM 1930 C C . GLU A 1 255 ? -8.014 -5.797 -4.275 1.00 97.38 255 GLU A C 1
ATOM 1932 O O . GLU A 1 255 ? -8.969 -5.925 -5.032 1.00 97.38 255 GLU A O 1
ATOM 1937 N N . GLY A 1 256 ? -6.912 -5.159 -4.660 1.00 97.19 256 GLY A N 1
ATOM 1938 C CA . GLY A 1 256 ? -6.732 -4.648 -6.017 1.00 97.19 256 GLY A CA 1
ATOM 1939 C C . GLY A 1 256 ? -7.523 -3.387 -6.332 1.00 97.19 256 GLY A C 1
ATOM 1940 O O . GLY A 1 256 ? -7.956 -3.205 -7.470 1.00 97.19 256 GLY A O 1
ATOM 1941 N N . ILE A 1 257 ? -7.665 -2.506 -5.343 1.00 98.62 257 ILE A N 1
ATOM 1942 C CA . ILE A 1 257 ? -8.096 -1.118 -5.535 1.00 98.62 257 ILE A CA 1
ATOM 1943 C C . ILE A 1 257 ? -7.084 -0.442 -6.479 1.00 98.62 257 ILE A C 1
ATOM 1945 O O . ILE A 1 257 ? -5.896 -0.440 -6.161 1.00 98.62 257 ILE A O 1
ATOM 1949 N N . PRO A 1 258 ? -7.487 0.145 -7.621 1.00 98.00 258 PRO A N 1
ATOM 1950 C CA . PRO A 1 258 ? -6.553 0.672 -8.619 1.00 98.00 258 PRO A CA 1
ATOM 1951 C C . PRO A 1 258 ? -6.053 2.076 -8.252 1.00 98.00 258 PRO A C 1
ATOM 1953 O O . PRO A 1 258 ? -6.174 3.013 -9.038 1.00 98.00 258 PRO A O 1
ATOM 1956 N N . LEU A 1 259 ? -5.540 2.229 -7.032 1.00 98.00 259 LEU A N 1
ATOM 1957 C CA . LEU A 1 259 ? -5.116 3.508 -6.483 1.00 98.00 259 LEU A CA 1
ATOM 1958 C C . LEU A 1 259 ? -3.807 3.973 -7.128 1.00 98.00 259 LEU A C 1
ATOM 1960 O O . LEU A 1 259 ? -2.851 3.203 -7.231 1.00 98.00 259 LEU A O 1
ATOM 1964 N N . THR A 1 260 ? -3.763 5.245 -7.519 1.00 97.75 260 THR A N 1
ATOM 1965 C CA . THR A 1 260 ? -2.532 5.949 -7.897 1.00 97.75 260 THR A CA 1
ATOM 1966 C C . THR A 1 260 ? -2.094 6.886 -6.780 1.00 97.75 260 THR A C 1
ATOM 1968 O O . THR A 1 260 ? -2.875 7.208 -5.885 1.00 97.75 260 THR A O 1
ATOM 1971 N N . GLU A 1 261 ? -0.860 7.383 -6.842 1.00 96.25 261 GLU A N 1
ATOM 1972 C CA . GLU A 1 261 ? -0.345 8.350 -5.866 1.00 96.25 261 GLU A CA 1
ATOM 1973 C C . GLU A 1 261 ? -0.967 9.752 -5.993 1.00 96.25 261 GLU A C 1
ATOM 1975 O O . GLU A 1 261 ? -0.525 10.659 -5.309 1.00 96.25 261 GLU A O 1
ATOM 1980 N N . TYR A 1 262 ? -1.975 9.975 -6.841 1.00 97.62 262 TYR A N 1
ATOM 1981 C CA . TYR A 1 262 ? -2.544 11.305 -7.078 1.00 97.62 262 TYR A CA 1
ATOM 1982 C C . TYR A 1 262 ? -4.005 11.389 -6.628 1.00 97.62 262 TYR A C 1
ATOM 1984 O O . TYR A 1 262 ? -4.832 10.546 -6.986 1.00 97.62 262 TYR A O 1
ATOM 1992 N N . THR A 1 263 ? -4.358 12.453 -5.905 1.00 97.44 263 THR A N 1
ATOM 1993 C CA . THR A 1 263 ? -5.749 12.735 -5.510 1.00 97.44 263 THR A CA 1
ATOM 1994 C C . THR A 1 263 ? -6.503 13.479 -6.612 1.00 97.44 263 THR A C 1
ATOM 1996 O O . THR A 1 263 ? -5.915 13.930 -7.595 1.00 97.44 263 THR A O 1
ATOM 1999 N N . ASP A 1 264 ? -7.823 13.597 -6.485 1.00 97.62 264 ASP A N 1
ATOM 2000 C CA . ASP A 1 264 ? -8.655 14.366 -7.420 1.00 97.62 264 ASP A CA 1
ATOM 2001 C C . ASP A 1 264 ? -8.322 15.862 -7.352 1.00 97.62 264 ASP A C 1
ATOM 2003 O O . ASP A 1 264 ? -8.278 16.539 -8.381 1.00 97.62 264 ASP A O 1
ATOM 2007 N N . SER A 1 265 ? -8.038 16.378 -6.151 1.00 96.50 265 SER A N 1
ATOM 2008 C CA . SER A 1 265 ? -7.636 17.776 -5.961 1.00 96.50 265 SER A CA 1
ATOM 2009 C C . SER A 1 265 ? -6.207 18.077 -6.428 1.00 96.50 265 SER A C 1
ATOM 2011 O O . SER A 1 265 ? -5.887 19.235 -6.715 1.00 96.50 265 SER A O 1
ATOM 2013 N N . ALA A 1 266 ? -5.356 17.054 -6.538 1.00 95.62 266 ALA A N 1
ATOM 2014 C CA . ALA A 1 266 ? -3.956 17.173 -6.925 1.00 95.62 266 ALA A CA 1
ATOM 2015 C C . ALA A 1 266 ? -3.537 16.062 -7.916 1.00 95.62 266 ALA A C 1
ATOM 2017 O O . ALA A 1 266 ? -2.672 15.243 -7.601 1.00 95.62 266 ALA A O 1
ATOM 2018 N N . PRO A 1 267 ? -4.085 16.050 -9.149 1.00 95.38 267 PRO A N 1
ATOM 2019 C CA . PRO A 1 267 ? -3.919 14.946 -10.103 1.00 95.38 267 PRO A CA 1
ATOM 2020 C C . PRO A 1 267 ? -2.496 14.799 -10.669 1.00 95.38 267 PRO A C 1
ATOM 2022 O O . PRO A 1 267 ? -2.241 13.890 -11.451 1.00 95.38 267 PRO A O 1
ATOM 2025 N N . THR A 1 268 ? -1.579 15.704 -10.316 1.00 94.38 268 THR A N 1
ATOM 2026 C CA . THR A 1 268 ? -0.186 15.725 -10.791 1.00 94.38 268 THR A CA 1
ATOM 2027 C C . THR A 1 268 ? 0.837 15.905 -9.669 1.00 94.38 268 THR A C 1
ATOM 2029 O O . THR A 1 268 ? 2.025 16.037 -9.952 1.00 94.38 268 THR A O 1
ATOM 2032 N N . THR A 1 269 ? 0.400 15.988 -8.411 1.00 95.81 269 THR A N 1
ATOM 2033 C CA . THR A 1 269 ? 1.301 16.147 -7.261 1.00 95.81 269 THR A CA 1
ATOM 2034 C C . THR A 1 269 ? 1.179 14.901 -6.396 1.00 95.81 269 THR A C 1
ATOM 2036 O O . THR A 1 269 ? 0.082 14.655 -5.891 1.00 95.81 269 THR A O 1
ATOM 2039 N N . PRO A 1 270 ? 2.258 14.118 -6.216 1.00 95.12 270 PRO A N 1
ATOM 2040 C CA . PRO A 1 270 ? 2.196 12.894 -5.432 1.00 95.12 270 PRO A CA 1
ATOM 2041 C C . PRO A 1 270 ? 1.691 13.131 -4.003 1.00 95.12 270 PRO A C 1
ATOM 2043 O O . PRO A 1 270 ? 2.168 14.003 -3.277 1.00 95.12 270 PRO A O 1
ATOM 2046 N N . ASN A 1 271 ? 0.738 12.303 -3.606 1.00 96.19 271 ASN A N 1
ATOM 2047 C CA . ASN A 1 271 ? 0.221 12.092 -2.268 1.00 96.19 271 ASN A CA 1
ATOM 2048 C C . ASN A 1 271 ? 0.226 10.574 -1.993 1.00 96.19 271 ASN A C 1
ATOM 2050 O O . ASN A 1 271 ? -0.784 9.889 -2.187 1.00 96.19 271 ASN A O 1
ATOM 2054 N N . PRO A 1 272 ? 1.371 10.021 -1.566 1.00 95.81 272 PRO A N 1
ATOM 2055 C CA . PRO A 1 272 ? 1.556 8.577 -1.465 1.00 95.81 272 PRO A CA 1
ATOM 2056 C C . PRO A 1 272 ? 0.893 7.945 -0.236 1.00 95.81 272 PRO A C 1
ATOM 2058 O O . PRO A 1 272 ? 0.873 6.725 -0.124 1.00 95.81 272 PRO A O 1
ATOM 2061 N N . TYR A 1 273 ? 0.350 8.744 0.690 1.00 96.44 273 TYR A N 1
ATOM 2062 C CA . TYR A 1 273 ? -0.244 8.279 1.951 1.00 96.44 273 TYR A CA 1
ATOM 2063 C C . TYR A 1 273 ? -1.716 8.678 2.055 1.00 96.44 273 TYR A C 1
ATOM 2065 O O . TYR A 1 273 ? -2.147 9.316 3.022 1.00 96.44 273 TYR A O 1
ATOM 2073 N N . GLN A 1 274 ? -2.485 8.342 1.023 1.00 97.31 274 GLN A N 1
ATOM 2074 C CA . GLN A 1 274 ? -3.914 8.632 0.970 1.00 97.31 274 GLN A CA 1
ATOM 2075 C C . GLN A 1 274 ? -4.683 7.863 2.043 1.00 97.31 274 GLN A C 1
ATOM 2077 O O . GLN A 1 274 ? -4.299 6.769 2.449 1.00 97.31 274 GLN A O 1
ATOM 2082 N N . VAL A 1 275 ? -5.778 8.455 2.511 1.00 97.69 275 VAL A N 1
ATOM 2083 C CA . VAL A 1 275 ? -6.602 7.899 3.586 1.00 97.69 275 VAL A CA 1
ATOM 2084 C C . VAL A 1 275 ? -7.813 7.204 2.980 1.00 97.69 275 VAL A C 1
ATOM 2086 O O . VAL A 1 275 ? -8.526 7.789 2.169 1.00 97.69 275 VAL A O 1
ATOM 2089 N N . ALA A 1 276 ? -8.066 5.975 3.405 1.00 98.50 276 ALA A N 1
ATOM 2090 C CA . ALA A 1 276 ? -9.311 5.264 3.189 1.00 98.50 276 ALA A CA 1
ATOM 2091 C C . ALA A 1 276 ? -10.215 5.427 4.415 1.00 98.50 276 ALA A C 1
ATOM 2093 O O . ALA A 1 276 ? -9.795 5.171 5.546 1.00 98.50 276 ALA A O 1
ATOM 2094 N N . GLU A 1 277 ? -11.459 5.838 4.197 1.00 98.62 277 GLU A N 1
ATOM 2095 C CA . GLU A 1 277 ? -12.512 5.801 5.207 1.00 98.62 277 GLU A CA 1
ATOM 2096 C C . GLU A 1 277 ? -13.265 4.477 5.103 1.00 98.62 277 GLU A C 1
ATOM 2098 O O . GLU A 1 277 ? -13.691 4.099 4.010 1.00 98.62 277 GLU A O 1
ATOM 2103 N N . LEU A 1 278 ? -13.418 3.786 6.233 1.00 98.75 278 LEU A N 1
ATOM 2104 C CA . LEU A 1 278 ? -14.162 2.535 6.343 1.00 98.75 278 LEU A CA 1
ATOM 2105 C C . LEU A 1 278 ? -15.394 2.746 7.214 1.00 98.75 278 LEU A C 1
ATOM 2107 O O . LEU A 1 278 ? -15.277 3.258 8.328 1.00 98.75 278 LEU A O 1
ATOM 2111 N N . VAL A 1 279 ? -16.555 2.314 6.732 1.00 98.69 279 VAL A N 1
ATOM 2112 C CA . VAL A 1 279 ? -17.850 2.495 7.395 1.00 98.69 279 VAL A CA 1
ATOM 2113 C C . VAL A 1 279 ? -18.534 1.145 7.547 1.00 98.69 279 VAL A C 1
ATOM 2115 O O . VAL A 1 279 ? -18.833 0.474 6.562 1.00 98.69 279 VAL A O 1
ATOM 2118 N N . VAL A 1 280 ? -18.821 0.759 8.787 1.00 98.69 280 VAL A N 1
ATOM 2119 C CA . VAL A 1 280 ? -19.585 -0.450 9.105 1.00 98.69 280 VAL A CA 1
ATOM 2120 C C . VAL A 1 280 ? -21.064 -0.112 9.158 1.00 98.69 280 VAL A C 1
ATOM 2122 O O . VAL A 1 280 ? -21.449 0.835 9.848 1.00 98.69 280 VAL A O 1
ATOM 2125 N N . LYS A 1 281 ? -21.903 -0.913 8.500 1.00 98.31 281 LYS A N 1
ATOM 2126 C CA . LYS A 1 281 ? -23.363 -0.776 8.551 1.00 98.31 281 LYS A CA 1
ATOM 2127 C C . LYS A 1 281 ? -24.043 -2.067 8.985 1.00 98.31 281 LYS A C 1
ATOM 2129 O O . LYS A 1 281 ? -23.548 -3.157 8.711 1.00 98.31 281 LYS A O 1
ATOM 2134 N N . ASP A 1 282 ? -25.187 -1.947 9.651 1.00 96.88 282 ASP A N 1
ATOM 2135 C CA . ASP A 1 282 ? -26.083 -3.080 9.902 1.00 96.88 282 ASP A CA 1
ATOM 2136 C C . ASP A 1 282 ? -26.941 -3.422 8.665 1.00 96.88 282 ASP A C 1
ATOM 2138 O O . ASP A 1 282 ? -26.951 -2.714 7.658 1.00 96.88 282 ASP A O 1
ATOM 2142 N N . THR A 1 283 ? -27.729 -4.499 8.752 1.00 94.31 283 THR A N 1
ATOM 2143 C CA . THR A 1 283 ? -28.659 -4.904 7.673 1.00 94.31 283 THR A CA 1
ATOM 2144 C C . THR A 1 283 ? -29.758 -3.884 7.338 1.00 94.31 283 THR A C 1
ATOM 2146 O O . THR A 1 283 ? -30.412 -4.019 6.304 1.00 94.31 283 THR A O 1
ATOM 2149 N N . ALA A 1 284 ? -29.993 -2.888 8.196 1.00 95.44 284 ALA A N 1
ATOM 2150 C CA . ALA A 1 284 ? -30.938 -1.799 7.961 1.00 95.44 284 ALA A CA 1
ATOM 2151 C C . ALA A 1 284 ? -30.261 -0.550 7.359 1.00 95.44 284 ALA A C 1
ATOM 2153 O O . ALA A 1 284 ? -30.956 0.408 7.016 1.00 95.44 284 ALA A O 1
ATOM 2154 N N . GLY A 1 285 ? -28.933 -0.566 7.194 1.00 94.56 285 GLY A N 1
ATOM 2155 C CA . GLY A 1 285 ? -28.132 0.534 6.663 1.00 94.56 285 GLY A CA 1
ATOM 2156 C C . GLY A 1 285 ? -27.699 1.565 7.708 1.00 94.56 285 GLY A C 1
ATOM 2157 O O . GLY A 1 285 ? -27.163 2.608 7.327 1.00 94.56 285 GLY A O 1
ATOM 2158 N N . ASN A 1 286 ? -27.911 1.311 9.003 1.00 96.00 286 ASN A N 1
ATOM 2159 C CA . ASN A 1 286 ? -27.438 2.203 10.062 1.00 96.00 286 ASN A CA 1
ATOM 2160 C C . ASN A 1 286 ? -25.929 2.047 10.233 1.00 96.00 286 ASN A C 1
ATOM 2162 O O . ASN A 1 286 ? -25.429 0.925 10.294 1.00 96.00 286 ASN A O 1
ATOM 2166 N N . VAL A 1 287 ? -25.217 3.166 10.357 1.00 97.25 287 VAL A N 1
ATOM 2167 C CA . VAL A 1 287 ? -23.779 3.160 10.645 1.00 97.25 287 VAL A CA 1
ATOM 2168 C C . VAL A 1 287 ? -23.549 2.689 12.080 1.00 97.25 287 VAL A C 1
ATOM 2170 O O . VAL A 1 287 ? -24.136 3.236 13.011 1.00 97.25 287 VAL A O 1
ATOM 2173 N N . LEU A 1 288 ? -22.694 1.679 12.241 1.00 96.44 288 LEU A N 1
ATOM 2174 C CA . LEU A 1 288 ? -22.316 1.105 13.534 1.00 96.44 288 LEU A CA 1
ATOM 2175 C C . LEU A 1 288 ? -20.955 1.602 14.024 1.00 96.44 288 LEU A C 1
ATOM 2177 O O . LEU A 1 288 ? -20.765 1.747 15.226 1.00 96.44 288 LEU A O 1
ATOM 2181 N N . ALA A 1 289 ? -20.012 1.810 13.105 1.00 97.00 289 ALA A N 1
ATOM 2182 C CA . ALA A 1 289 ? -18.658 2.262 13.402 1.00 97.00 289 ALA A CA 1
ATOM 2183 C C . ALA A 1 289 ? -18.002 2.842 12.143 1.00 97.00 289 ALA A C 1
ATOM 2185 O O . ALA A 1 289 ? -18.321 2.424 11.027 1.00 97.00 289 ALA A O 1
ATOM 2186 N N . THR A 1 290 ? -17.039 3.741 12.335 1.00 96.75 290 THR A N 1
ATOM 2187 C CA . THR A 1 290 ? -16.209 4.302 11.262 1.00 96.75 290 THR A CA 1
ATOM 2188 C C . THR A 1 290 ? -14.752 4.340 11.705 1.00 96.75 290 THR A C 1
ATOM 2190 O O . THR A 1 290 ? -14.463 4.642 12.861 1.00 96.75 290 THR A O 1
ATOM 2193 N N . THR A 1 291 ? -13.827 4.080 10.785 1.00 96.81 291 THR A N 1
ATOM 2194 C CA . THR A 1 291 ? -12.393 4.319 10.995 1.00 96.81 291 THR A CA 1
ATOM 2195 C C . THR A 1 291 ? -11.745 4.895 9.741 1.00 96.81 291 THR A C 1
ATOM 2197 O O . THR A 1 291 ? -12.356 4.953 8.671 1.00 96.81 291 THR A O 1
ATOM 2200 N N . ARG A 1 292 ? -10.496 5.332 9.877 1.00 96.69 292 ARG A N 1
ATOM 2201 C CA . ARG A 1 292 ? -9.659 5.815 8.784 1.00 96.69 292 ARG A CA 1
ATOM 2202 C C . ARG A 1 292 ? -8.293 5.164 8.850 1.00 96.69 292 ARG A C 1
ATOM 2204 O O . ARG A 1 292 ? -7.640 5.220 9.885 1.00 96.69 292 ARG A O 1
ATOM 2211 N N . THR A 1 293 ? -7.865 4.589 7.738 1.00 96.25 293 THR A N 1
ATOM 2212 C CA . THR A 1 293 ? -6.568 3.920 7.602 1.00 96.25 293 THR A CA 1
ATOM 2213 C C . THR A 1 293 ? -5.877 4.375 6.325 1.00 96.25 293 THR A C 1
ATOM 2215 O O . THR A 1 293 ? -6.518 4.933 5.436 1.00 96.25 293 THR A O 1
ATOM 2218 N N . VAL A 1 294 ? -4.569 4.178 6.219 1.00 96.88 294 VAL A N 1
ATOM 2219 C CA . VAL A 1 294 ? -3.809 4.610 5.041 1.00 96.88 294 VAL A CA 1
ATOM 2220 C C . VAL A 1 294 ? -3.884 3.541 3.952 1.00 96.88 294 VAL A C 1
ATOM 2222 O O . VAL A 1 294 ? -3.721 2.352 4.223 1.00 96.88 294 VAL A O 1
ATOM 2225 N N . ALA A 1 295 ? -4.092 3.984 2.711 1.00 97.56 295 ALA A N 1
ATOM 2226 C CA . ALA A 1 295 ? -3.954 3.216 1.476 1.00 97.56 295 ALA A CA 1
ATOM 2227 C C . ALA A 1 295 ? -2.744 3.772 0.695 1.00 97.56 295 ALA A C 1
ATOM 2229 O O . ALA A 1 295 ? -2.890 4.683 -0.122 1.00 97.56 295 ALA A O 1
ATOM 2230 N N . PRO A 1 296 ? -1.523 3.298 0.994 1.00 97.12 296 PRO A N 1
ATOM 2231 C CA . PRO A 1 296 ? -0.305 3.917 0.496 1.00 97.12 296 PRO A CA 1
ATOM 2232 C C . PRO A 1 296 ? 0.127 3.362 -0.863 1.00 97.12 296 PRO A C 1
ATOM 2234 O O . PRO A 1 296 ? 0.168 2.144 -1.057 1.00 97.12 296 PRO A O 1
ATOM 2237 N N . VAL A 1 297 ? 0.505 4.247 -1.784 1.00 97.44 297 VAL A N 1
ATOM 2238 C CA . VAL A 1 297 ? 1.012 3.893 -3.118 1.00 97.44 297 VAL A CA 1
ATOM 2239 C C . VAL A 1 297 ? 2.017 4.933 -3.611 1.00 97.44 297 VAL A C 1
ATOM 2241 O O . VAL A 1 297 ? 1.834 6.120 -3.367 1.00 97.44 297 VAL A O 1
ATOM 2244 N N . SER A 1 298 ? 3.074 4.504 -4.298 1.00 97.31 298 SER A N 1
ATOM 2245 C CA . SER A 1 298 ? 4.129 5.396 -4.794 1.00 97.31 298 SER A CA 1
ATOM 2246 C C . SER A 1 298 ? 4.655 4.956 -6.160 1.00 97.31 298 SER A C 1
ATOM 2248 O O . SER A 1 298 ? 4.736 3.754 -6.441 1.00 97.31 298 SER A O 1
ATOM 2250 N N . THR A 1 299 ? 5.023 5.929 -6.997 1.00 96.06 299 THR A N 1
ATOM 2251 C CA . THR A 1 299 ? 5.795 5.707 -8.234 1.00 96.06 299 THR A CA 1
ATOM 2252 C C . THR A 1 299 ? 7.297 5.958 -8.057 1.00 96.06 299 THR A C 1
ATOM 2254 O O . THR A 1 299 ? 8.047 5.833 -9.025 1.00 96.06 299 THR A O 1
ATOM 2257 N N . GLU A 1 300 ? 7.755 6.306 -6.846 1.00 95.56 300 GLU A N 1
ATOM 2258 C CA . GLU A 1 300 ? 9.158 6.634 -6.558 1.00 95.56 300 GLU A CA 1
ATOM 2259 C C . GLU A 1 300 ? 10.063 5.409 -6.780 1.00 95.56 300 GLU A C 1
ATOM 2261 O O . GLU A 1 300 ? 10.214 4.540 -5.921 1.00 95.56 300 GLU A O 1
ATOM 2266 N N . MET A 1 301 ? 10.639 5.339 -7.981 1.00 92.62 301 MET A N 1
ATOM 2267 C CA . MET A 1 301 ? 11.598 4.334 -8.432 1.00 92.62 301 MET A CA 1
ATOM 2268 C C . MET A 1 301 ? 12.606 5.016 -9.361 1.00 92.62 301 MET A C 1
ATOM 2270 O O . MET A 1 301 ? 12.248 5.441 -10.459 1.00 92.62 301 MET A O 1
ATOM 2274 N N . HIS A 1 302 ? 13.870 5.095 -8.953 1.00 93.19 302 HIS A N 1
ATOM 2275 C CA . HIS A 1 302 ? 14.863 5.954 -9.600 1.00 93.19 302 HIS A CA 1
ATOM 2276 C C . HIS A 1 302 ? 15.702 5.256 -10.682 1.00 93.19 302 HIS A C 1
ATOM 2278 O O . HIS A 1 302 ? 16.935 5.354 -10.725 1.00 93.19 302 HIS A O 1
ATOM 2284 N N . CYS A 1 303 ? 15.045 4.546 -11.606 1.00 94.19 303 CYS A N 1
ATOM 2285 C CA . CYS A 1 303 ? 15.734 3.883 -12.720 1.00 94.19 303 CYS A CA 1
ATOM 2286 C C . CYS A 1 303 ? 16.537 4.875 -13.587 1.00 94.19 303 CYS A C 1
ATOM 2288 O O . CYS A 1 303 ? 17.581 4.530 -14.153 1.00 94.19 303 CYS A O 1
ATOM 2290 N N . GLU A 1 304 ? 16.075 6.121 -13.679 1.00 94.94 304 GLU A N 1
ATOM 2291 C CA . GLU A 1 304 ? 16.693 7.214 -14.426 1.00 94.94 304 GLU A CA 1
ATOM 2292 C C . GLU A 1 304 ? 18.072 7.616 -13.904 1.00 94.94 304 GLU A C 1
ATOM 2294 O O . GLU A 1 304 ? 18.860 8.166 -14.672 1.00 94.94 304 GLU A O 1
ATOM 2299 N N . HIS A 1 305 ? 18.411 7.311 -12.648 1.00 94.62 305 HIS A N 1
ATOM 2300 C CA . HIS A 1 305 ? 19.745 7.595 -12.114 1.00 94.62 305 HIS A CA 1
ATOM 2301 C C . HIS A 1 305 ? 20.854 6.847 -12.872 1.00 94.62 305 HIS A C 1
ATOM 2303 O O . HIS A 1 305 ? 22.009 7.278 -12.863 1.00 94.62 305 HIS A O 1
ATOM 2309 N N . CYS A 1 306 ? 20.520 5.726 -13.525 1.00 96.00 306 CYS A N 1
ATOM 2310 C CA . CYS A 1 306 ? 21.489 4.863 -14.203 1.00 96.00 306 CYS A CA 1
ATOM 2311 C C . CYS A 1 306 ? 21.147 4.593 -15.675 1.00 96.00 306 CYS A C 1
ATOM 2313 O O . CYS A 1 306 ? 22.062 4.489 -16.497 1.00 96.00 306 CYS A O 1
ATOM 2315 N N . HIS A 1 307 ? 19.854 4.465 -15.995 1.00 96.75 307 HIS A N 1
ATOM 2316 C CA . HIS A 1 307 ? 19.338 4.100 -17.320 1.00 96.75 307 HIS A CA 1
ATOM 2317 C C . HIS A 1 307 ? 18.883 5.307 -18.161 1.00 96.75 307 HIS A C 1
ATOM 2319 O O . HIS A 1 307 ? 18.175 5.152 -19.160 1.00 96.75 307 HIS A O 1
ATOM 2325 N N . ASN A 1 308 ? 19.275 6.525 -17.784 1.00 97.12 308 ASN A N 1
ATOM 2326 C CA . ASN A 1 308 ? 19.136 7.695 -18.648 1.00 97.12 308 ASN A CA 1
ATOM 2327 C C . ASN A 1 308 ? 19.979 7.564 -19.931 1.00 97.12 308 ASN A C 1
ATOM 2329 O O . ASN A 1 308 ? 20.873 6.726 -20.031 1.00 97.12 308 ASN A O 1
ATOM 2333 N N . ASP A 1 309 ? 19.689 8.405 -20.925 1.00 97.94 309 ASP A N 1
ATOM 2334 C CA . ASP A 1 309 ? 20.394 8.406 -22.210 1.00 97.94 309 ASP A CA 1
ATOM 2335 C C . ASP A 1 309 ? 21.911 8.559 -22.034 1.00 97.94 309 ASP A C 1
ATOM 2337 O O . ASP A 1 309 ? 22.393 9.537 -21.458 1.00 97.94 309 ASP A O 1
ATOM 2341 N N . GLY A 1 310 ? 22.669 7.580 -22.536 1.00 95.06 310 GLY A N 1
ATOM 2342 C CA . GLY A 1 310 ? 24.126 7.535 -22.403 1.00 95.06 310 GLY A CA 1
ATOM 2343 C C . GLY A 1 310 ? 24.619 7.368 -20.961 1.00 95.06 310 GLY A C 1
ATOM 2344 O O . GLY A 1 310 ? 25.807 7.574 -20.702 1.00 95.06 310 GLY A O 1
ATOM 2345 N N . GLY A 1 311 ? 23.724 7.024 -20.033 1.00 94.62 311 GLY A N 1
ATOM 2346 C CA . GLY A 1 311 ? 24.007 6.785 -18.625 1.00 94.62 311 GLY A CA 1
ATOM 2347 C C . GLY A 1 311 ? 24.907 5.579 -18.389 1.00 94.62 311 GLY A C 1
ATOM 2348 O O . GLY A 1 311 ? 25.205 4.800 -19.297 1.00 94.62 311 GLY A O 1
ATOM 2349 N N . LYS A 1 312 ? 25.334 5.396 -17.133 1.00 93.31 312 LYS A N 1
ATOM 2350 C CA . LYS A 1 312 ? 26.282 4.331 -16.767 1.00 93.31 312 LYS A CA 1
ATOM 2351 C C . LYS A 1 312 ? 25.772 2.923 -17.095 1.00 93.31 312 LYS A C 1
ATOM 2353 O O . LYS A 1 312 ? 26.579 2.074 -17.453 1.00 93.31 312 LYS A O 1
ATOM 2358 N N . ALA A 1 313 ? 24.459 2.699 -16.999 1.00 90.81 313 ALA A N 1
ATOM 2359 C CA . ALA A 1 313 ? 23.830 1.418 -17.306 1.00 90.81 313 ALA A CA 1
ATOM 2360 C C . ALA A 1 313 ? 23.323 1.343 -18.755 1.00 90.81 313 ALA A C 1
ATOM 2362 O O . ALA A 1 313 ? 22.837 0.306 -19.174 1.00 90.81 313 ALA A O 1
ATOM 2363 N N . ALA A 1 314 ? 23.428 2.421 -19.536 1.00 90.56 314 ALA A N 1
ATOM 2364 C CA . ALA A 1 314 ? 22.962 2.484 -20.919 1.00 90.56 314 ALA A CA 1
ATOM 2365 C C . ALA A 1 314 ? 24.008 3.135 -21.859 1.00 90.56 314 ALA A C 1
ATOM 2367 O O . ALA A 1 314 ? 23.665 4.028 -22.645 1.00 90.56 314 ALA A O 1
ATOM 2368 N N . PRO A 1 315 ? 25.300 2.739 -21.805 1.00 92.94 315 PRO A N 1
ATOM 2369 C CA . PRO A 1 315 ? 26.333 3.378 -22.610 1.00 92.94 315 PRO A CA 1
ATOM 2370 C C . PRO A 1 315 ? 26.069 3.150 -24.103 1.00 92.94 315 PRO A C 1
ATOM 2372 O O . PRO A 1 315 ? 26.001 2.021 -24.579 1.00 92.94 315 PRO A O 1
ATOM 2375 N N . GLY A 1 316 ? 25.934 4.239 -24.862 1.00 94.94 316 GLY A N 1
ATOM 2376 C CA . GLY A 1 316 ? 25.638 4.176 -26.299 1.00 94.94 316 GLY A CA 1
ATOM 2377 C C . GLY A 1 316 ? 24.170 3.901 -26.644 1.00 94.94 316 GLY A C 1
ATOM 2378 O O . GLY A 1 316 ? 23.849 3.778 -27.825 1.00 94.94 316 GLY A O 1
ATOM 2379 N N . ILE A 1 317 ? 23.281 3.851 -25.649 1.00 97.62 317 ILE A N 1
ATOM 2380 C CA . ILE A 1 317 ? 21.830 3.776 -25.831 1.00 97.62 317 ILE A CA 1
ATOM 2381 C C . ILE A 1 317 ? 21.242 5.147 -25.472 1.00 97.62 317 ILE A C 1
ATOM 2383 O O . ILE A 1 317 ? 21.551 5.722 -24.428 1.00 97.62 317 ILE A O 1
ATOM 2387 N N . SER A 1 318 ? 20.445 5.730 -26.366 1.00 97.12 318 SER A N 1
ATOM 2388 C CA . SER A 1 318 ? 19.832 7.052 -26.162 1.00 97.12 318 SER A CA 1
ATOM 2389 C C . SER A 1 318 ? 18.511 7.137 -26.916 1.00 97.12 318 SER A C 1
ATOM 2391 O O . SER A 1 318 ? 18.436 7.689 -28.014 1.00 97.12 318 SER A O 1
ATOM 2393 N N . THR A 1 319 ? 17.487 6.489 -26.370 1.00 97.31 319 THR A N 1
ATOM 2394 C CA . THR A 1 319 ? 16.147 6.443 -26.976 1.00 97.31 319 THR A CA 1
ATOM 2395 C C . THR A 1 319 ? 15.299 7.667 -26.619 1.00 97.31 319 THR A C 1
ATOM 2397 O O . THR A 1 319 ? 14.267 7.895 -27.248 1.00 97.31 319 THR A O 1
ATOM 2400 N N . GLY A 1 320 ? 15.720 8.463 -25.630 1.00 96.88 320 GLY A N 1
ATOM 2401 C CA . GLY A 1 320 ? 14.951 9.574 -25.070 1.00 96.88 320 GLY A CA 1
ATOM 2402 C C . GLY A 1 320 ? 14.000 9.164 -23.943 1.00 96.88 320 GLY A C 1
ATOM 2403 O O . GLY A 1 320 ? 13.419 10.039 -23.304 1.00 96.88 320 GLY A O 1
ATOM 2404 N N . VAL A 1 321 ? 13.840 7.861 -23.675 1.00 96.94 321 VAL A N 1
ATOM 2405 C CA . VAL A 1 321 ? 12.937 7.326 -22.645 1.00 96.94 321 VAL A CA 1
ATOM 2406 C C . VAL A 1 321 ? 13.657 6.251 -21.828 1.00 96.94 321 VAL A C 1
ATOM 2408 O O . VAL A 1 321 ? 14.128 5.249 -22.360 1.00 96.94 321 VAL A O 1
ATOM 2411 N N . VAL A 1 322 ? 13.705 6.418 -20.504 1.00 97.31 322 VAL A N 1
ATOM 2412 C CA . VAL A 1 322 ? 14.431 5.515 -19.585 1.00 97.31 322 VAL A CA 1
ATOM 2413 C C . VAL A 1 322 ? 13.973 4.061 -19.727 1.00 97.31 322 VAL A C 1
ATOM 2415 O O . VAL A 1 322 ? 14.800 3.158 -19.843 1.00 97.31 322 VAL A O 1
ATOM 2418 N N . LYS A 1 323 ? 12.658 3.820 -19.794 1.00 97.62 323 LYS A N 1
ATOM 2419 C CA . LYS A 1 323 ? 12.115 2.465 -19.957 1.00 97.62 323 LYS A CA 1
ATOM 2420 C C . LYS A 1 323 ? 12.533 1.806 -21.276 1.00 97.62 323 LYS A C 1
ATOM 2422 O O . LYS A 1 323 ? 12.827 0.614 -21.306 1.00 97.62 323 LYS A O 1
ATOM 2427 N N . GLN A 1 324 ? 12.629 2.580 -22.351 1.00 98.19 324 GLN A N 1
ATOM 2428 C CA . GLN A 1 324 ? 13.085 2.101 -23.657 1.00 98.19 324 GLN A CA 1
ATOM 2429 C C . GLN A 1 324 ? 14.589 1.821 -23.676 1.00 98.19 324 GLN A C 1
ATOM 2431 O O . GLN A 1 324 ? 15.021 0.855 -24.306 1.00 98.19 324 GLN A O 1
ATOM 2436 N N . ASN A 1 325 ? 15.386 2.602 -22.939 1.00 98.31 325 ASN A N 1
ATOM 2437 C CA . ASN A 1 325 ? 16.803 2.299 -22.737 1.00 98.31 325 ASN A CA 1
ATOM 2438 C C . ASN A 1 325 ? 16.981 0.954 -22.019 1.00 98.31 325 ASN A C 1
ATOM 2440 O O . ASN A 1 325 ? 17.812 0.151 -22.439 1.00 98.31 325 ASN A O 1
ATOM 2444 N N . ILE A 1 326 ? 16.168 0.683 -20.991 1.00 97.81 326 ILE A N 1
ATOM 2445 C CA . ILE A 1 326 ? 16.167 -0.599 -20.266 1.00 97.81 326 ILE A CA 1
ATOM 2446 C C . ILE A 1 326 ? 15.828 -1.760 -21.206 1.00 97.81 326 ILE A C 1
ATOM 2448 O O . ILE A 1 326 ? 16.562 -2.742 -21.238 1.00 97.81 326 ILE A O 1
ATOM 2452 N N . LEU A 1 327 ? 14.762 -1.653 -22.007 1.00 98.44 327 LEU A N 1
ATOM 2453 C CA . LEU A 1 327 ? 14.386 -2.718 -22.946 1.00 98.44 327 LEU A CA 1
ATOM 2454 C C . LEU A 1 327 ? 15.427 -2.922 -24.050 1.00 98.44 327 LEU A C 1
ATOM 2456 O O . LEU A 1 327 ? 15.739 -4.056 -24.395 1.00 98.44 327 LEU A O 1
ATOM 2460 N N . THR A 1 328 ? 16.012 -1.838 -24.562 1.00 98.31 328 THR A N 1
ATOM 2461 C CA . THR A 1 328 ? 17.090 -1.918 -25.558 1.00 98.31 328 THR A CA 1
ATOM 2462 C C . THR A 1 328 ? 18.316 -2.628 -24.985 1.00 98.31 328 THR A C 1
ATOM 2464 O O . THR A 1 328 ? 18.923 -3.451 -25.667 1.00 98.31 328 THR A O 1
ATOM 2467 N N . LEU A 1 329 ? 18.680 -2.336 -23.733 1.00 97.25 329 LEU A N 1
ATOM 2468 C CA . LEU A 1 329 ? 19.769 -3.026 -23.048 1.00 97.25 329 LEU A CA 1
ATOM 2469 C C . LEU A 1 329 ? 19.432 -4.501 -22.817 1.00 97.25 329 LEU A C 1
ATOM 2471 O O . LEU A 1 329 ? 20.262 -5.363 -23.083 1.00 97.25 329 LEU A O 1
ATOM 2475 N N . HIS A 1 330 ? 18.207 -4.795 -22.380 1.00 97.69 330 HIS A N 1
ATOM 2476 C CA . HIS A 1 330 ? 17.743 -6.165 -22.186 1.00 97.69 330 HIS A CA 1
ATOM 2477 C C . HIS A 1 330 ? 17.836 -6.978 -23.487 1.00 97.69 330 HIS A C 1
ATOM 2479 O O . HIS A 1 330 ? 18.340 -8.098 -23.485 1.00 97.69 330 HIS A O 1
ATOM 2485 N N . ASP A 1 331 ? 17.433 -6.395 -24.619 1.00 98.31 331 ASP A N 1
ATOM 2486 C CA . ASP A 1 331 ? 17.568 -7.014 -25.941 1.00 98.31 331 ASP A CA 1
ATOM 2487 C C . ASP A 1 331 ? 19.030 -7.286 -26.317 1.00 98.31 331 ASP A C 1
ATOM 2489 O O . ASP A 1 331 ? 19.340 -8.345 -26.867 1.00 98.31 331 ASP A O 1
ATOM 2493 N N . GLN A 1 332 ? 19.945 -6.372 -25.983 1.00 96.31 332 GLN A N 1
ATOM 2494 C CA . GLN A 1 332 ? 21.378 -6.534 -26.248 1.00 96.31 332 GLN A CA 1
ATOM 2495 C C . GLN A 1 332 ? 22.038 -7.601 -25.367 1.00 96.31 332 GLN A C 1
ATOM 2497 O O . GLN A 1 332 ? 22.858 -8.371 -25.870 1.00 96.31 332 GLN A O 1
ATOM 2502 N N . GLU A 1 333 ? 21.715 -7.642 -24.074 1.00 95.06 333 GLU A N 1
ATOM 2503 C CA . GLU A 1 333 ? 22.352 -8.556 -23.119 1.00 95.06 333 GLU A CA 1
ATOM 2504 C C . GLU A 1 333 ? 21.768 -9.968 -23.170 1.00 95.06 333 GLU A C 1
ATOM 2506 O O . GLU A 1 333 ? 22.514 -10.945 -23.104 1.00 95.06 333 GLU A O 1
ATOM 2511 N N . GLU A 1 334 ? 20.448 -10.081 -23.317 1.00 95.94 334 GLU A N 1
ATOM 2512 C CA . GLU A 1 334 ? 19.722 -11.351 -23.199 1.00 95.94 334 GLU A CA 1
ATOM 2513 C C . GLU A 1 334 ? 19.259 -11.898 -24.562 1.00 95.94 334 GLU A C 1
ATOM 2515 O O . GLU A 1 334 ? 18.658 -12.970 -24.644 1.00 95.94 334 GLU A O 1
ATOM 2520 N N . GLY A 1 335 ? 19.547 -11.184 -25.659 1.00 96.25 335 GLY A N 1
ATOM 2521 C CA . GLY A 1 335 ? 19.198 -11.603 -27.020 1.00 96.25 335 GLY A CA 1
ATOM 2522 C C . GLY A 1 335 ? 17.693 -11.594 -27.298 1.00 96.25 335 GLY A C 1
ATOM 2523 O O . GLY A 1 335 ? 17.209 -12.385 -28.114 1.00 96.25 335 GLY A O 1
ATOM 2524 N N . THR A 1 336 ? 16.943 -10.740 -26.599 1.00 97.31 336 THR A N 1
ATOM 2525 C CA . THR A 1 336 ? 15.496 -10.581 -26.772 1.00 97.31 336 THR A CA 1
ATOM 2526 C C . THR A 1 336 ? 15.146 -9.561 -27.869 1.00 97.31 336 THR A C 1
ATOM 2528 O O . THR A 1 336 ? 16.019 -9.021 -28.542 1.00 97.31 336 THR A O 1
ATOM 2531 N N . THR A 1 337 ? 13.846 -9.348 -28.110 1.00 97.94 337 THR A N 1
ATOM 2532 C CA . THR A 1 337 ? 13.312 -8.316 -29.032 1.00 97.94 337 THR A CA 1
ATOM 2533 C C . THR A 1 337 ? 12.154 -7.545 -28.383 1.00 97.94 337 THR A C 1
ATOM 2535 O O . THR A 1 337 ? 11.169 -7.191 -29.030 1.00 97.94 337 THR A O 1
ATOM 2538 N N . LEU A 1 338 ? 12.231 -7.348 -27.068 1.00 98.06 338 LEU A N 1
ATOM 2539 C CA . LEU A 1 338 ? 11.203 -6.746 -26.225 1.00 98.06 338 LEU A CA 1
ATOM 2540 C C . LEU A 1 338 ? 10.914 -5.293 -26.596 1.00 98.06 338 LEU A C 1
ATOM 2542 O O . LEU A 1 338 ? 9.772 -4.854 -26.461 1.00 98.06 338 LEU A O 1
ATOM 2546 N N . MET A 1 339 ? 11.902 -4.560 -27.112 1.00 97.94 339 MET A N 1
ATOM 2547 C CA . MET A 1 339 ? 11.703 -3.185 -27.570 1.00 97.94 339 MET A CA 1
ATOM 2548 C C . MET A 1 339 ? 10.667 -3.093 -28.708 1.00 97.94 339 MET A C 1
ATOM 2550 O O . MET A 1 339 ? 9.910 -2.122 -28.777 1.00 97.94 339 MET A O 1
ATOM 2554 N N . ASP A 1 340 ? 10.562 -4.122 -29.550 1.00 97.62 340 ASP A N 1
ATOM 2555 C CA . ASP A 1 340 ? 9.562 -4.205 -30.626 1.00 97.62 340 ASP A CA 1
ATOM 2556 C C . ASP A 1 340 ? 8.235 -4.846 -30.168 1.00 97.62 340 ASP A C 1
ATOM 2558 O O . ASP A 1 340 ? 7.260 -4.858 -30.920 1.00 97.62 340 ASP A O 1
ATOM 2562 N N . GLN A 1 341 ? 8.175 -5.370 -28.938 1.00 97.06 341 GLN A N 1
ATOM 2563 C CA . GLN A 1 341 ? 7.024 -6.103 -28.382 1.00 97.06 341 GLN A CA 1
ATOM 2564 C C . GLN A 1 341 ? 6.262 -5.327 -27.296 1.00 97.06 341 GLN A C 1
ATOM 2566 O O . GLN A 1 341 ? 5.407 -5.892 -26.614 1.00 97.06 341 GLN A O 1
ATOM 2571 N N . ARG A 1 342 ? 6.569 -4.041 -27.117 1.00 97.69 342 ARG A N 1
ATOM 2572 C CA . ARG A 1 342 ? 5.947 -3.187 -26.099 1.00 97.69 342 ARG A CA 1
ATOM 2573 C C . ARG A 1 342 ? 4.414 -3.074 -26.248 1.00 97.69 342 ARG A C 1
ATOM 2575 O O . ARG A 1 342 ? 3.910 -3.092 -27.375 1.00 97.69 342 ARG A O 1
ATOM 2582 N N . PRO A 1 343 ? 3.676 -2.882 -25.137 1.00 98.38 343 PRO A N 1
ATOM 2583 C CA . PRO A 1 343 ? 4.146 -2.952 -23.753 1.00 98.38 343 PRO A CA 1
ATOM 2584 C C . PRO A 1 343 ? 4.481 -4.379 -23.289 1.00 98.38 343 PRO A C 1
ATOM 2586 O O . PRO A 1 343 ? 3.812 -5.345 -23.663 1.00 98.38 343 PRO A O 1
ATOM 2589 N N . VAL A 1 344 ? 5.488 -4.500 -22.420 1.00 98.31 344 VAL A N 1
ATOM 2590 C CA . VAL A 1 344 ? 5.941 -5.778 -21.842 1.00 98.31 344 VAL A CA 1
ATOM 2591 C C . VAL A 1 344 ? 5.587 -5.867 -20.358 1.00 98.31 344 VAL A C 1
ATOM 2593 O O . VAL A 1 344 ? 5.975 -5.013 -19.568 1.00 98.31 344 VAL A O 1
ATOM 2596 N N . LEU A 1 345 ? 4.903 -6.929 -19.930 1.00 98.31 345 LEU A N 1
ATOM 2597 C CA . LEU A 1 345 ? 4.807 -7.244 -18.502 1.00 98.31 345 LEU A CA 1
ATOM 2598 C C . LEU A 1 345 ? 6.076 -7.999 -18.093 1.00 98.31 345 LEU A C 1
ATOM 2600 O O . LEU A 1 345 ? 6.279 -9.131 -18.536 1.00 98.31 345 LEU A O 1
ATOM 2604 N N . CYS A 1 346 ? 6.908 -7.418 -17.223 1.00 98.12 346 CYS A N 1
ATOM 2605 C CA . CYS A 1 346 ? 8.152 -8.056 -16.762 1.00 98.12 346 CYS A CA 1
ATOM 2606 C C . CYS A 1 346 ? 7.863 -9.439 -16.155 1.00 98.12 346 CYS A C 1
ATOM 2608 O O . CYS A 1 346 ? 8.549 -10.430 -16.423 1.00 98.12 346 CYS A O 1
ATOM 2610 N N . ALA A 1 347 ? 6.760 -9.512 -15.407 1.00 97.38 347 ALA A N 1
ATOM 2611 C CA . A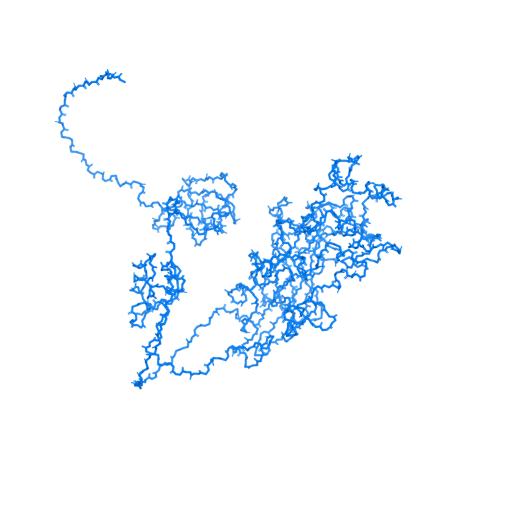LA A 1 347 ? 6.266 -10.721 -14.770 1.00 97.38 347 ALA A CA 1
ATOM 2612 C C . ALA A 1 347 ? 5.655 -11.762 -15.739 1.00 97.38 347 ALA A C 1
ATOM 2614 O O . ALA A 1 347 ? 5.233 -12.840 -15.312 1.00 97.38 347 ALA A O 1
ATOM 2615 N N . GLY A 1 348 ? 5.584 -11.446 -17.038 1.00 96.81 348 GLY A N 1
ATOM 2616 C CA . GLY A 1 348 ? 5.166 -12.369 -18.093 1.00 96.81 348 GLY A CA 1
ATOM 2617 C C . GLY A 1 348 ? 6.236 -13.414 -18.423 1.00 96.81 348 GLY A C 1
ATOM 2618 O O . GLY A 1 348 ? 5.896 -14.540 -18.775 1.00 96.81 348 GLY A O 1
ATOM 2619 N N . CYS A 1 349 ? 7.520 -13.070 -18.257 1.00 97.94 349 CYS A N 1
ATOM 2620 C CA . CYS A 1 349 ? 8.636 -14.015 -18.389 1.00 97.94 349 CYS A CA 1
ATOM 2621 C C . CYS A 1 349 ? 9.289 -14.342 -17.044 1.00 97.94 349 CYS A C 1
ATOM 2623 O O . CYS A 1 349 ? 9.654 -15.491 -16.809 1.00 97.94 349 CYS A O 1
ATOM 2625 N N . HIS A 1 350 ? 9.415 -13.364 -16.150 1.00 98.00 350 HIS A N 1
ATOM 2626 C CA . HIS A 1 350 ? 9.971 -13.571 -14.819 1.00 98.00 350 HIS A CA 1
ATOM 2627 C C . HIS A 1 350 ? 8.864 -13.920 -13.824 1.00 98.00 350 HIS A C 1
ATOM 2629 O O . HIS A 1 350 ? 7.864 -13.216 -13.749 1.00 98.00 350 HIS A O 1
ATOM 2635 N N . SER A 1 351 ? 9.012 -14.982 -13.032 1.00 97.38 351 SER A N 1
ATOM 2636 C CA . SER A 1 351 ? 7.987 -15.315 -12.032 1.00 97.38 351 SER A CA 1
ATOM 2637 C C . SER A 1 351 ? 7.858 -14.220 -10.965 1.00 97.38 351 SER A C 1
ATOM 2639 O O . SER A 1 351 ? 8.849 -13.581 -10.590 1.00 97.38 351 SER A O 1
ATOM 2641 N N . SER A 1 352 ? 6.638 -13.986 -10.477 1.00 96.44 352 SER A N 1
ATOM 2642 C CA . SER A 1 352 ? 6.355 -12.968 -9.461 1.00 96.44 352 SER A CA 1
ATOM 2643 C C . SER A 1 352 ? 5.253 -13.426 -8.515 1.00 96.44 352 SER A C 1
ATOM 2645 O O . SER A 1 352 ? 4.094 -13.550 -8.906 1.00 96.44 352 SER A O 1
ATOM 2647 N N . ASN A 1 353 ? 5.600 -13.612 -7.240 1.00 94.62 353 ASN A N 1
ATOM 2648 C CA . ASN A 1 353 ? 4.623 -13.918 -6.193 1.00 94.62 353 ASN A CA 1
ATOM 2649 C C . ASN A 1 353 ? 3.687 -12.732 -5.917 1.00 94.62 353 ASN A C 1
ATOM 2651 O O . ASN A 1 353 ? 2.525 -12.949 -5.592 1.00 94.62 353 ASN A O 1
ATOM 2655 N N . ALA A 1 354 ? 4.156 -11.493 -6.117 1.00 92.56 354 ALA A N 1
ATOM 2656 C CA . ALA A 1 354 ? 3.339 -10.286 -5.979 1.00 92.56 354 ALA A CA 1
ATOM 2657 C C . ALA A 1 354 ? 2.148 -10.271 -6.950 1.00 92.56 354 ALA A C 1
ATOM 2659 O O . ALA A 1 354 ? 1.059 -9.835 -6.594 1.00 92.56 354 ALA A O 1
ATOM 2660 N N . LEU A 1 355 ? 2.360 -10.765 -8.175 1.00 94.19 355 LEU A N 1
ATOM 2661 C CA . LEU A 1 355 ? 1.340 -10.825 -9.227 1.00 94.19 355 LEU A CA 1
ATOM 2662 C C . LEU A 1 355 ? 0.745 -12.230 -9.408 1.00 94.19 355 LEU A C 1
ATOM 2664 O O . LEU A 1 355 ? -0.105 -12.431 -10.272 1.00 94.19 355 LEU A O 1
ATOM 2668 N N . GLY A 1 356 ? 1.202 -13.212 -8.626 1.00 93.50 356 GLY A N 1
ATOM 2669 C CA . GLY A 1 356 ? 0.810 -14.614 -8.764 1.00 93.50 356 GLY A CA 1
ATOM 2670 C C . GLY A 1 356 ? 1.161 -15.228 -10.125 1.00 93.50 356 GLY A C 1
ATOM 2671 O O . GLY A 1 356 ? 0.495 -16.171 -10.555 1.00 93.50 356 GLY A O 1
ATOM 2672 N N . THR A 1 357 ? 2.169 -14.701 -10.831 1.00 94.31 357 THR A N 1
ATOM 2673 C CA . THR A 1 357 ? 2.544 -15.192 -12.161 1.00 94.31 357 THR A CA 1
ATOM 2674 C C . THR A 1 357 ? 3.645 -16.253 -12.068 1.00 94.31 357 THR A C 1
ATOM 2676 O O . THR A 1 357 ? 4.662 -16.048 -11.397 1.00 94.31 357 THR A O 1
ATOM 2679 N N . PRO A 1 358 ? 3.499 -17.393 -12.769 1.00 94.12 358 PRO A N 1
ATOM 2680 C CA . PRO A 1 358 ? 4.481 -18.475 -12.716 1.00 94.12 358 PRO A CA 1
ATOM 2681 C C . PRO A 1 358 ? 5.764 -18.170 -13.501 1.00 94.12 358 PRO A C 1
ATOM 2683 O O . PRO A 1 358 ? 6.764 -18.856 -13.306 1.00 94.12 358 PRO A O 1
ATOM 2686 N N . GLY A 1 359 ? 5.745 -17.162 -14.382 1.00 95.19 359 GLY A N 1
ATOM 2687 C CA . GLY A 1 359 ? 6.837 -16.871 -15.309 1.00 95.19 359 GLY A CA 1
ATOM 2688 C C . GLY A 1 359 ? 7.096 -17.997 -16.318 1.00 95.19 359 GLY A C 1
ATOM 2689 O O . GLY A 1 359 ? 6.302 -18.929 -16.480 1.00 95.19 359 GLY A O 1
ATOM 2690 N N . SER A 1 360 ? 8.232 -17.899 -17.001 1.00 96.50 360 SER A N 1
ATOM 2691 C CA . SER A 1 360 ? 8.709 -18.854 -18.000 1.00 96.50 360 SER A CA 1
ATOM 2692 C C . SER A 1 360 ? 9.717 -19.830 -17.396 1.00 96.50 360 SER A C 1
ATOM 2694 O O . SER A 1 360 ? 10.570 -19.465 -16.589 1.00 96.50 360 SER A O 1
ATOM 2696 N N . ALA A 1 361 ? 9.659 -21.093 -17.822 1.00 95.25 361 ALA A N 1
ATOM 2697 C CA . ALA A 1 361 ? 10.584 -22.118 -17.346 1.00 95.25 361 ALA A CA 1
ATOM 2698 C C . ALA A 1 361 ? 12.047 -21.760 -17.670 1.00 95.25 361 ALA A C 1
ATOM 2700 O O . ALA A 1 361 ? 12.370 -21.399 -18.799 1.00 95.25 361 ALA A O 1
ATOM 2701 N N . GLY A 1 362 ? 12.934 -21.906 -16.682 1.00 93.62 362 GLY A N 1
ATOM 2702 C CA . GLY A 1 362 ? 14.365 -21.611 -16.826 1.00 93.62 362 GLY A CA 1
ATOM 2703 C C . GLY A 1 362 ? 14.733 -20.128 -16.722 1.00 93.62 362 GLY A C 1
ATOM 2704 O O . GLY A 1 362 ? 15.920 -19.816 -16.739 1.00 93.62 362 GLY A O 1
ATOM 2705 N N . ILE A 1 363 ? 13.752 -19.233 -16.573 1.00 96.38 363 ILE A N 1
ATOM 2706 C CA . ILE A 1 363 ? 13.974 -17.806 -16.327 1.00 96.38 363 ILE A CA 1
ATOM 2707 C C . ILE A 1 363 ? 13.919 -17.549 -14.812 1.00 96.38 363 ILE A C 1
ATOM 2709 O O . ILE A 1 363 ? 13.010 -18.053 -14.147 1.00 96.38 363 ILE A O 1
ATOM 2713 N N . PRO A 1 364 ? 14.879 -16.801 -14.234 1.00 96.56 364 PRO A N 1
ATOM 2714 C CA . PRO A 1 364 ? 14.843 -16.453 -12.815 1.00 96.56 364 PRO A CA 1
ATOM 2715 C C . PRO A 1 364 ? 13.592 -15.639 -12.464 1.00 96.56 364 PRO A C 1
ATOM 2717 O O . PRO A 1 364 ? 13.041 -14.925 -13.306 1.00 96.56 364 PRO A O 1
ATOM 2720 N N . SER A 1 365 ? 13.170 -15.701 -11.198 1.00 97.38 365 SER A N 1
ATOM 2721 C CA . SER A 1 365 ? 12.112 -14.823 -10.687 1.00 97.38 365 SER A CA 1
ATOM 2722 C C . SER A 1 365 ? 12.478 -13.352 -10.879 1.00 97.38 365 SER A C 1
ATOM 2724 O O . SER A 1 365 ? 13.656 -13.006 -10.992 1.00 97.38 365 SER A O 1
ATOM 2726 N N . LEU A 1 366 ? 11.477 -12.470 -10.898 1.00 97.06 366 LEU A N 1
ATOM 2727 C CA . LEU A 1 366 ? 11.701 -11.046 -11.160 1.00 97.06 366 LEU A CA 1
ATOM 2728 C C . LEU A 1 366 ? 12.638 -10.432 -10.116 1.00 97.06 366 LEU A C 1
ATOM 2730 O O . LEU A 1 366 ? 13.545 -9.683 -10.465 1.00 97.06 366 LEU A O 1
ATOM 2734 N N . SER A 1 367 ? 12.470 -10.826 -8.851 1.00 95.88 367 SER A N 1
ATOM 2735 C CA . SER A 1 367 ? 13.367 -10.430 -7.765 1.00 95.88 367 SER A CA 1
ATOM 2736 C C . SER A 1 367 ? 14.797 -10.915 -8.001 1.00 95.88 367 SER A C 1
ATOM 2738 O O . SER A 1 367 ? 15.723 -10.112 -7.951 1.00 95.88 367 SER A O 1
ATOM 2740 N N . ALA A 1 368 ? 14.995 -12.206 -8.294 1.00 97.19 368 ALA A N 1
ATOM 2741 C CA . ALA A 1 368 ? 16.336 -12.754 -8.488 1.00 97.19 368 ALA A CA 1
ATOM 2742 C C . ALA A 1 368 ? 17.034 -12.133 -9.711 1.00 97.19 368 ALA A C 1
ATOM 2744 O O . ALA A 1 368 ? 18.223 -11.828 -9.652 1.00 97.19 368 ALA A O 1
ATOM 2745 N N . ALA A 1 369 ? 16.295 -11.892 -10.798 1.00 97.25 369 ALA A N 1
ATOM 2746 C CA . ALA A 1 369 ? 16.812 -11.246 -12.001 1.00 97.25 369 ALA A CA 1
ATOM 2747 C C . ALA A 1 369 ? 17.224 -9.791 -11.736 1.00 97.25 369 ALA A C 1
ATOM 2749 O O . ALA A 1 369 ? 18.361 -9.406 -12.016 1.00 97.25 369 ALA A O 1
ATOM 2750 N N . MET A 1 370 ? 16.314 -9.000 -11.157 1.00 96.62 370 MET A N 1
ATOM 2751 C CA . MET A 1 370 ? 16.536 -7.581 -10.893 1.00 96.62 370 MET A CA 1
ATOM 2752 C C . MET A 1 370 ? 17.670 -7.391 -9.887 1.00 96.62 370 MET A C 1
ATOM 2754 O O . MET A 1 370 ? 18.670 -6.750 -10.199 1.00 96.62 370 MET A O 1
ATOM 2758 N N . HIS A 1 371 ? 17.574 -7.994 -8.704 1.00 97.69 371 HIS A N 1
ATOM 2759 C CA . HIS A 1 371 ? 18.605 -7.842 -7.681 1.00 97.69 371 HIS A CA 1
ATOM 2760 C C . HIS A 1 371 ? 19.941 -8.446 -8.132 1.00 97.69 371 HIS A C 1
ATOM 2762 O O . HIS A 1 371 ? 20.986 -7.841 -7.914 1.00 97.69 371 HIS A O 1
ATOM 2768 N N . GLY A 1 372 ? 19.927 -9.581 -8.839 1.00 96.94 372 GLY A N 1
ATOM 2769 C CA . GLY A 1 372 ? 21.141 -10.229 -9.338 1.00 96.94 372 GLY A CA 1
ATOM 2770 C C . GLY A 1 372 ? 21.949 -9.359 -10.302 1.00 96.94 372 GLY A C 1
ATOM 2771 O O . GLY A 1 372 ? 23.179 -9.369 -10.228 1.00 96.94 372 GLY A O 1
ATOM 2772 N N . LYS A 1 373 ? 21.281 -8.573 -11.157 1.00 95.38 373 LYS A N 1
ATOM 2773 C CA . LYS A 1 373 ? 21.935 -7.604 -12.054 1.00 95.38 373 LYS A CA 1
ATOM 2774 C C . LYS A 1 373 ? 22.435 -6.352 -11.323 1.00 95.38 373 LYS A C 1
ATOM 2776 O O . LYS A 1 373 ? 23.427 -5.774 -11.747 1.00 95.38 373 LYS A O 1
ATOM 2781 N N . HIS A 1 374 ? 21.797 -5.959 -10.218 1.00 96.19 374 HIS A N 1
ATOM 2782 C CA . HIS A 1 374 ? 22.095 -4.703 -9.514 1.00 96.19 374 HIS A CA 1
ATOM 2783 C C . HIS A 1 374 ? 22.956 -4.857 -8.249 1.00 96.19 374 HIS A C 1
ATOM 2785 O O . HIS A 1 374 ? 23.437 -3.856 -7.722 1.00 96.19 374 HIS A O 1
ATOM 2791 N N . GLN A 1 375 ? 23.209 -6.080 -7.773 1.00 95.38 375 GLN A N 1
ATOM 2792 C CA . GLN A 1 375 ? 23.919 -6.345 -6.508 1.00 95.38 375 GLN A CA 1
ATOM 2793 C C . GLN A 1 375 ? 25.351 -5.789 -6.424 1.00 95.38 375 GLN A C 1
ATOM 2795 O O . GLN A 1 375 ? 25.905 -5.683 -5.333 1.00 95.38 375 GLN A O 1
ATOM 2800 N N . HIS A 1 376 ? 25.974 -5.461 -7.560 1.00 93.62 376 HIS A N 1
ATOM 2801 C CA . HIS A 1 376 ? 27.308 -4.851 -7.614 1.00 93.62 376 HIS A CA 1
ATOM 2802 C C . HIS A 1 376 ? 27.275 -3.354 -7.950 1.00 93.62 376 HIS A C 1
ATOM 2804 O O . HIS A 1 376 ? 28.316 -2.701 -7.930 1.00 93.62 376 HIS A O 1
ATOM 2810 N N . GLU A 1 377 ? 26.090 -2.807 -8.225 1.00 93.31 377 GLU A N 1
ATOM 2811 C CA . GLU A 1 377 ? 25.891 -1.417 -8.638 1.00 93.31 377 GLU A CA 1
ATOM 2812 C C . GLU A 1 377 ? 25.457 -0.513 -7.488 1.00 93.31 377 GLU A C 1
ATOM 2814 O O . GLU A 1 377 ? 25.761 0.682 -7.481 1.00 93.31 377 GLU A O 1
ATOM 2819 N N . THR A 1 378 ? 24.720 -1.069 -6.529 1.00 92.69 378 THR A N 1
ATOM 2820 C CA . THR A 1 378 ? 24.223 -0.360 -5.353 1.00 92.69 378 THR A CA 1
ATOM 2821 C C . THR A 1 378 ? 23.912 -1.352 -4.234 1.00 92.69 378 THR A C 1
ATOM 2823 O O . THR A 1 378 ? 23.753 -2.546 -4.472 1.00 92.69 378 THR A O 1
ATOM 2826 N N . ASN A 1 379 ? 23.822 -0.846 -3.007 1.00 94.00 379 ASN A N 1
ATOM 2827 C CA . ASN A 1 379 ? 23.173 -1.536 -1.892 1.00 94.00 379 ASN A CA 1
ATOM 2828 C C . ASN A 1 379 ? 22.069 -0.674 -1.253 1.00 94.00 379 ASN A C 1
ATOM 2830 O O . ASN A 1 379 ? 21.520 -1.029 -0.217 1.00 94.00 379 ASN A O 1
ATOM 2834 N N . ASP A 1 380 ? 21.770 0.478 -1.853 1.00 94.12 380 ASP A N 1
ATOM 2835 C CA . ASP A 1 380 ? 20.699 1.374 -1.436 1.00 94.12 380 ASP A CA 1
ATOM 2836 C C . ASP A 1 380 ? 19.385 0.937 -2.093 1.00 94.12 380 ASP A C 1
ATOM 2838 O O . ASP A 1 380 ? 19.194 1.091 -3.303 1.00 94.12 380 ASP A O 1
ATOM 2842 N N . CYS A 1 381 ? 18.489 0.370 -1.284 1.00 94.88 381 CYS A N 1
ATOM 2843 C CA . CYS A 1 381 ? 17.187 -0.132 -1.717 1.00 94.88 381 CYS A CA 1
ATOM 2844 C C . CYS A 1 381 ? 16.304 0.978 -2.308 1.00 94.88 381 CYS A C 1
ATOM 2846 O O . CYS A 1 381 ? 15.510 0.706 -3.210 1.00 94.88 381 CYS A O 1
ATOM 2848 N N . TYR A 1 382 ? 16.474 2.223 -1.852 1.00 94.31 382 TYR A N 1
ATOM 2849 C CA . TYR A 1 382 ? 15.688 3.370 -2.308 1.00 94.31 382 TYR A CA 1
ATOM 2850 C C . TYR A 1 382 ? 16.064 3.866 -3.709 1.00 94.31 382 TYR A C 1
ATOM 2852 O O . TYR A 1 382 ? 15.380 4.706 -4.278 1.00 94.31 382 TYR A O 1
ATOM 2860 N N . GLN A 1 383 ? 17.091 3.291 -4.343 1.00 93.00 383 GLN A N 1
ATOM 2861 C CA . GLN A 1 383 ? 17.308 3.511 -5.777 1.00 93.00 383 GLN A CA 1
ATOM 2862 C C . GLN A 1 383 ? 16.198 2.887 -6.635 1.00 93.00 383 GLN A C 1
ATOM 2864 O O . GLN A 1 383 ? 15.941 3.359 -7.740 1.00 93.00 383 GLN A O 1
ATOM 2869 N N . CYS A 1 384 ? 15.543 1.829 -6.145 1.00 93.69 384 CYS A N 1
ATOM 2870 C CA . CYS A 1 384 ? 14.562 1.060 -6.919 1.00 93.69 384 CYS A CA 1
ATOM 2871 C C . CYS A 1 384 ? 13.212 0.891 -6.215 1.00 93.69 384 CYS A C 1
ATOM 2873 O O . CYS A 1 384 ? 12.242 0.520 -6.870 1.00 93.69 384 CYS A O 1
ATOM 2875 N N . HIS A 1 385 ? 13.148 1.121 -4.905 1.00 94.81 385 HIS A N 1
ATOM 2876 C CA . HIS A 1 385 ? 11.932 1.024 -4.104 1.00 94.81 385 HIS A CA 1
ATOM 2877 C C . HIS A 1 385 ? 11.563 2.385 -3.502 1.00 94.81 385 HIS A C 1
ATOM 2879 O O . HIS A 1 385 ? 12.464 3.181 -3.253 1.00 94.81 385 HIS A O 1
ATOM 2885 N N . PRO A 1 386 ? 10.278 2.628 -3.188 1.00 94.06 386 PRO A N 1
ATOM 2886 C CA . PRO A 1 386 ? 9.809 3.911 -2.678 1.00 94.06 386 PRO A CA 1
ATOM 2887 C C . PRO A 1 386 ? 10.575 4.436 -1.456 1.00 94.06 386 PRO A C 1
ATOM 2889 O O . PRO A 1 386 ? 10.524 3.888 -0.351 1.00 94.06 386 PRO A O 1
ATOM 2892 N N . GLY A 1 387 ? 11.274 5.537 -1.688 1.00 88.88 387 GLY A N 1
ATOM 2893 C CA . GLY A 1 387 ? 12.125 6.304 -0.786 1.00 88.88 387 GLY A CA 1
ATOM 2894 C C . GLY A 1 387 ? 13.186 7.031 -1.624 1.00 88.88 387 GLY A C 1
ATOM 2895 O O . GLY A 1 387 ? 13.380 6.669 -2.781 1.00 88.88 387 GLY A O 1
ATOM 2896 N N . PRO A 1 388 ? 13.896 8.044 -1.093 1.00 89.62 388 PRO A N 1
ATOM 2897 C CA . PRO A 1 388 ? 13.900 8.569 0.275 1.00 89.62 388 PRO A CA 1
ATOM 2898 C C . PRO A 1 388 ? 12.757 9.548 0.603 1.00 89.62 388 PRO A C 1
ATOM 2900 O O . PRO A 1 388 ? 12.642 9.967 1.760 1.00 89.62 388 PRO A O 1
ATOM 2903 N N . GLN A 1 389 ? 11.926 9.936 -0.370 1.00 91.81 389 GLN A N 1
ATOM 2904 C CA . GLN A 1 389 ? 10.849 10.909 -0.157 1.00 91.81 389 GLN A CA 1
ATOM 2905 C C . GLN A 1 389 ? 9.599 10.248 0.424 1.00 91.81 389 GLN A C 1
ATOM 2907 O O . GLN A 1 389 ? 9.105 10.666 1.472 1.00 91.81 389 GLN A O 1
ATOM 2912 N N . THR A 1 390 ? 9.113 9.194 -0.230 1.00 92.44 390 THR A N 1
ATOM 2913 C CA . THR A 1 390 ? 7.880 8.481 0.131 1.00 92.44 390 THR A CA 1
ATOM 2914 C C . THR A 1 390 ? 8.086 7.402 1.187 1.00 92.44 390 THR A C 1
ATOM 2916 O O . THR A 1 390 ? 7.111 6.795 1.611 1.00 92.44 390 THR A O 1
ATOM 2919 N N . LYS A 1 391 ? 9.326 7.179 1.647 1.00 92.88 391 LYS A N 1
ATOM 2920 C CA . LYS A 1 391 ? 9.696 6.351 2.812 1.00 92.88 391 LYS A CA 1
ATOM 2921 C C . LYS A 1 391 ? 8.797 5.121 2.993 1.00 92.88 391 LYS A C 1
ATOM 2923 O O . LYS A 1 391 ? 7.906 5.119 3.850 1.00 92.88 391 LYS A O 1
ATOM 2928 N N . CYS A 1 392 ? 9.035 4.077 2.198 1.00 92.62 392 CYS A N 1
ATOM 2929 C CA . CYS A 1 392 ? 8.326 2.805 2.349 1.00 92.62 392 CYS A CA 1
ATOM 2930 C C . CYS A 1 392 ? 8.402 2.307 3.804 1.00 92.62 392 CYS A C 1
ATOM 2932 O O . CYS A 1 392 ? 7.366 2.062 4.427 1.00 92.62 392 CYS A O 1
ATOM 2934 N N . LEU A 1 393 ? 9.619 2.276 4.370 1.00 94.75 393 LEU A N 1
ATOM 2935 C CA . LEU A 1 393 ? 9.872 2.019 5.786 1.00 94.75 393 LEU A CA 1
ATOM 2936 C C . LEU A 1 393 ? 9.756 3.318 6.599 1.00 94.75 393 LEU A C 1
ATOM 2938 O O . LEU A 1 393 ? 10.564 4.238 6.455 1.00 94.75 393 LEU A O 1
ATOM 2942 N N . ARG A 1 394 ? 8.746 3.384 7.471 1.00 95.06 394 ARG A N 1
ATOM 2943 C CA . ARG A 1 394 ? 8.393 4.596 8.238 1.00 95.06 394 ARG A CA 1
ATOM 2944 C C . ARG A 1 394 ? 7.825 4.350 9.642 1.00 95.06 394 ARG A C 1
ATOM 2946 O O . ARG A 1 394 ? 7.437 5.298 10.326 1.00 95.06 394 ARG A O 1
ATOM 2953 N N . GLY A 1 395 ? 7.734 3.086 10.050 1.00 94.25 395 GLY A N 1
ATOM 2954 C CA . GLY A 1 395 ? 7.273 2.692 11.382 1.00 94.25 395 GLY A CA 1
ATOM 2955 C C . GLY A 1 395 ? 8.311 2.904 12.488 1.00 94.25 395 GLY A C 1
ATOM 2956 O O . GLY A 1 395 ? 9.404 3.421 12.249 1.00 94.25 395 GLY A O 1
ATOM 2957 N N . THR A 1 396 ? 7.988 2.441 13.696 1.00 94.88 396 THR A N 1
ATOM 2958 C CA . THR A 1 396 ? 8.817 2.640 14.898 1.00 94.88 396 THR A CA 1
ATOM 2959 C C . THR A 1 396 ? 10.249 2.111 14.760 1.00 94.88 396 THR A C 1
ATOM 2961 O O . THR A 1 396 ? 11.167 2.743 15.263 1.00 94.88 396 THR A O 1
ATOM 2964 N N . MET A 1 397 ? 10.488 1.019 14.025 1.00 94.25 397 MET A N 1
ATOM 2965 C CA . MET A 1 397 ? 11.854 0.515 13.799 1.00 94.25 397 MET A CA 1
ATOM 2966 C C . MET A 1 397 ? 12.695 1.485 12.964 1.00 94.25 397 MET A C 1
ATOM 2968 O O . MET A 1 397 ? 13.878 1.661 13.231 1.00 94.25 397 MET A O 1
ATOM 2972 N N . ALA A 1 398 ? 12.079 2.176 12.000 1.00 94.00 398 ALA A N 1
ATOM 2973 C CA . ALA A 1 398 ? 12.750 3.217 11.224 1.00 94.00 398 ALA A CA 1
ATOM 2974 C C . ALA A 1 398 ? 13.122 4.419 12.106 1.00 94.00 398 ALA A C 1
ATOM 2976 O O . ALA A 1 398 ? 14.174 5.027 11.921 1.00 94.00 398 ALA A O 1
ATOM 2977 N N . ALA A 1 399 ? 12.257 4.762 13.069 1.00 93.00 399 ALA A N 1
ATOM 2978 C CA . ALA A 1 399 ? 12.515 5.827 14.039 1.00 93.00 399 ALA A CA 1
ATOM 2979 C C . ALA A 1 399 ? 13.697 5.491 14.965 1.00 93.00 399 ALA A C 1
ATOM 2981 O O . ALA A 1 399 ? 14.475 6.380 15.296 1.00 93.00 399 ALA A O 1
ATOM 2982 N N . GLU A 1 400 ? 13.885 4.207 15.281 1.00 94.25 400 GLU A N 1
ATOM 2983 C CA . GLU A 1 400 ? 15.053 3.679 16.002 1.00 94.25 400 GLU A CA 1
ATOM 2984 C C . GLU A 1 400 ? 16.295 3.483 15.104 1.00 94.25 400 GLU A C 1
ATOM 2986 O O . GLU A 1 400 ? 17.310 2.938 15.534 1.00 94.25 400 GLU A O 1
ATOM 2991 N N . GLY A 1 401 ? 16.244 3.936 13.847 1.00 94.25 401 GLY A N 1
ATOM 2992 C CA . GLY A 1 401 ? 17.384 3.940 12.931 1.00 94.25 401 GLY A CA 1
ATOM 2993 C C . GLY A 1 401 ? 17.586 2.657 12.124 1.00 94.25 401 GLY A C 1
ATOM 2994 O O . GLY A 1 401 ? 18.594 2.561 11.421 1.00 94.25 401 GLY A O 1
ATOM 2995 N N . MET A 1 402 ? 16.652 1.700 12.177 1.00 94.75 402 MET A N 1
ATOM 2996 C CA . MET A 1 402 ? 16.713 0.517 11.316 1.00 94.75 402 MET A CA 1
ATOM 2997 C C . MET A 1 402 ? 16.436 0.867 9.853 1.00 94.75 402 MET A C 1
ATOM 2999 O O . MET A 1 402 ? 15.620 1.733 9.521 1.00 94.75 402 MET A O 1
ATOM 3003 N N . GLN A 1 403 ? 17.108 0.142 8.972 1.00 94.88 403 GLN A N 1
ATOM 3004 C CA . GLN A 1 403 ? 17.023 0.234 7.525 1.00 94.88 403 GLN A CA 1
ATOM 3005 C C . GLN A 1 403 ? 16.593 -1.112 6.933 1.00 94.88 403 GLN A C 1
ATOM 3007 O O . GLN A 1 403 ? 16.543 -2.137 7.609 1.00 94.88 403 GLN A O 1
ATOM 3012 N N . CYS A 1 404 ? 16.294 -1.122 5.634 1.00 95.38 404 CYS A N 1
ATOM 3013 C CA . CYS A 1 404 ? 15.814 -2.311 4.926 1.00 95.38 404 CYS A CA 1
ATOM 3014 C C . CYS A 1 404 ? 16.758 -3.514 5.107 1.00 95.38 404 CYS A C 1
ATOM 3016 O O . CYS A 1 404 ? 16.314 -4.650 5.271 1.00 95.38 404 CYS A O 1
ATOM 3018 N N . GLN A 1 405 ? 18.064 -3.250 5.092 1.00 95.38 405 GLN A N 1
ATOM 3019 C CA . GLN A 1 405 ? 19.120 -4.253 5.143 1.00 95.38 405 GLN A CA 1
ATOM 3020 C C . GLN A 1 405 ? 19.229 -4.932 6.510 1.00 95.38 405 GLN A C 1
ATOM 3022 O O . GLN A 1 405 ? 19.680 -6.073 6.569 1.00 95.38 405 GLN A O 1
ATOM 3027 N N . ASP A 1 406 ? 18.780 -4.280 7.586 1.00 95.62 406 ASP A N 1
ATOM 3028 C CA . ASP A 1 406 ? 18.816 -4.856 8.934 1.00 95.62 406 ASP A CA 1
ATOM 3029 C C . ASP A 1 406 ? 17.861 -6.052 9.072 1.00 95.62 406 ASP A C 1
ATOM 3031 O O . ASP A 1 406 ? 18.081 -6.924 9.910 1.00 95.62 406 ASP A O 1
ATOM 3035 N N . CYS A 1 407 ? 16.834 -6.129 8.215 1.00 94.44 407 CYS A N 1
ATOM 3036 C CA . CYS A 1 407 ? 15.876 -7.236 8.184 1.00 94.44 407 CYS A CA 1
ATOM 3037 C C . CYS A 1 407 ? 16.015 -8.107 6.927 1.00 94.44 407 CYS A C 1
ATOM 3039 O O . CYS A 1 407 ? 15.958 -9.331 7.010 1.00 94.44 407 CYS A O 1
ATOM 3041 N N . HIS A 1 408 ? 16.183 -7.495 5.751 1.00 94.44 408 HIS A N 1
ATOM 3042 C CA . HIS A 1 408 ? 16.194 -8.210 4.469 1.00 94.44 408 HIS A CA 1
ATOM 3043 C C . HIS A 1 408 ? 17.596 -8.604 3.978 1.00 94.44 408 HIS A C 1
ATOM 3045 O O . HIS A 1 408 ? 17.700 -9.405 3.047 1.00 94.44 408 HIS A O 1
ATOM 3051 N N . GLY A 1 409 ? 18.660 -8.061 4.577 1.00 94.38 409 GLY A N 1
ATOM 3052 C CA . GLY A 1 409 ? 20.030 -8.203 4.086 1.00 94.38 409 GLY A CA 1
ATOM 3053 C C . GLY A 1 409 ? 20.357 -7.282 2.906 1.00 94.38 409 GLY A C 1
ATOM 3054 O O . GLY A 1 409 ? 19.608 -6.369 2.551 1.00 94.38 409 GLY A O 1
ATOM 3055 N N . ASN A 1 410 ? 21.516 -7.511 2.295 1.00 95.94 410 ASN A N 1
ATOM 3056 C CA . ASN A 1 410 ? 22.005 -6.735 1.159 1.00 95.94 410 ASN A CA 1
ATOM 3057 C C . ASN A 1 410 ? 21.320 -7.146 -0.152 1.00 95.94 410 ASN A C 1
ATOM 3059 O O . ASN A 1 410 ? 20.682 -8.198 -0.242 1.00 95.94 410 ASN A O 1
ATOM 3063 N N . ILE A 1 411 ? 21.532 -6.372 -1.223 1.00 96.12 411 ILE A N 1
ATOM 3064 C CA . ILE A 1 411 ? 20.986 -6.703 -2.553 1.00 96.12 411 ILE A CA 1
ATOM 3065 C C . ILE A 1 411 ? 21.428 -8.101 -3.024 1.00 96.12 411 ILE A C 1
ATOM 3067 O O . ILE A 1 411 ? 20.641 -8.829 -3.624 1.00 96.12 411 ILE A O 1
ATOM 3071 N N . SER A 1 412 ? 22.652 -8.525 -2.699 1.00 95.62 412 SER A N 1
ATOM 3072 C CA . SER A 1 412 ? 23.132 -9.882 -2.995 1.00 95.62 412 SER A CA 1
ATOM 3073 C C . SER A 1 412 ? 22.348 -10.982 -2.271 1.00 95.62 412 SER A C 1
ATOM 3075 O O . SER A 1 412 ? 22.192 -12.076 -2.811 1.00 95.62 412 SER A O 1
ATOM 3077 N N . ASP A 1 413 ? 21.839 -10.705 -1.068 1.00 95.38 413 ASP A N 1
ATOM 3078 C CA . ASP A 1 413 ? 21.076 -11.671 -0.273 1.00 95.38 413 ASP A CA 1
ATOM 3079 C C . ASP A 1 413 ? 19.663 -11.833 -0.849 1.00 95.38 413 ASP A C 1
ATOM 3081 O O . ASP A 1 413 ? 19.191 -12.954 -1.058 1.00 95.38 413 ASP A O 1
ATOM 3085 N N . VAL A 1 414 ? 19.017 -10.722 -1.220 1.00 94.62 414 VAL A N 1
ATOM 3086 C CA . VAL A 1 414 ? 17.696 -10.747 -1.876 1.00 94.62 414 VAL A CA 1
ATOM 3087 C C . VAL A 1 414 ? 17.747 -11.203 -3.342 1.00 94.62 414 VAL A C 1
ATOM 3089 O O . VAL A 1 414 ? 16.719 -11.620 -3.881 1.00 94.62 414 VAL A O 1
ATOM 3092 N N . ALA A 1 415 ? 18.927 -11.191 -3.972 1.00 95.88 415 ALA A N 1
ATOM 3093 C CA . ALA A 1 415 ? 19.177 -11.782 -5.289 1.00 95.88 415 ALA A CA 1
ATOM 3094 C C . ALA A 1 415 ? 19.222 -13.317 -5.280 1.00 95.88 415 ALA A C 1
ATOM 3096 O O . ALA A 1 415 ? 19.229 -13.934 -6.348 1.00 95.88 415 ALA A O 1
ATOM 3097 N N . ASN A 1 416 ? 19.270 -13.947 -4.103 1.00 95.00 416 ASN A N 1
ATOM 3098 C CA . ASN A 1 416 ? 19.382 -15.393 -3.995 1.00 95.00 416 ASN A CA 1
ATOM 3099 C C . ASN A 1 416 ? 18.172 -16.092 -4.655 1.00 95.00 416 ASN A C 1
ATOM 3101 O O . ASN A 1 416 ? 17.042 -15.918 -4.192 1.00 95.00 416 ASN A O 1
ATOM 3105 N N . PRO A 1 417 ? 18.381 -16.943 -5.680 1.00 93.38 417 PRO A N 1
ATOM 3106 C CA . PRO A 1 417 ? 17.289 -17.625 -6.375 1.00 93.38 417 PRO A CA 1
ATOM 3107 C C . PRO A 1 417 ? 16.534 -18.639 -5.502 1.00 93.38 417 PRO A C 1
ATOM 3109 O O . PRO A 1 417 ? 15.477 -19.110 -5.912 1.00 93.38 417 PRO A O 1
ATOM 3112 N N . ALA A 1 418 ? 17.064 -19.000 -4.328 1.00 93.44 418 ALA A N 1
ATOM 3113 C CA . ALA A 1 418 ? 16.374 -19.849 -3.360 1.00 93.44 418 ALA A CA 1
ATOM 3114 C C . ALA A 1 418 ? 15.332 -19.093 -2.517 1.00 93.44 418 ALA A C 1
ATOM 3116 O O . ALA A 1 418 ? 14.495 -19.741 -1.892 1.00 93.44 418 ALA A O 1
ATOM 3117 N N . ARG A 1 419 ? 15.380 -17.753 -2.480 1.00 92.94 419 ARG A N 1
ATOM 3118 C CA . ARG A 1 419 ? 14.396 -16.938 -1.762 1.00 92.94 419 ARG A CA 1
ATOM 3119 C C . ARG A 1 419 ? 13.101 -16.871 -2.569 1.00 92.94 419 ARG A C 1
ATOM 3121 O O . ARG A 1 419 ? 13.140 -16.654 -3.780 1.00 92.94 419 ARG A O 1
ATOM 3128 N N . ASN A 1 420 ? 11.963 -16.979 -1.891 1.00 92.06 420 ASN A N 1
ATOM 3129 C CA . ASN A 1 420 ? 10.634 -16.760 -2.454 1.00 92.06 420 ASN A CA 1
ATOM 3130 C C . ASN A 1 420 ? 10.113 -15.398 -1.979 1.00 92.06 420 ASN A C 1
ATOM 3132 O O . ASN A 1 420 ? 9.553 -15.295 -0.890 1.00 92.06 420 ASN A O 1
ATOM 3136 N N . PRO A 1 421 ? 10.277 -14.328 -2.769 1.00 91.44 421 PRO A N 1
ATOM 3137 C CA . PRO A 1 421 ? 9.842 -12.995 -2.367 1.00 91.44 421 PRO A CA 1
ATOM 3138 C C . PRO A 1 421 ? 8.329 -12.984 -2.067 1.00 91.44 421 PRO A C 1
ATOM 3140 O O . PRO A 1 421 ? 7.590 -13.696 -2.743 1.00 91.44 421 PRO A O 1
ATOM 3143 N N . TRP A 1 422 ? 7.855 -12.197 -1.096 1.00 89.56 422 TRP A N 1
ATOM 3144 C CA . TRP A 1 422 ? 6.453 -12.062 -0.665 1.00 89.56 422 TRP A CA 1
ATOM 3145 C C . TRP A 1 422 ? 5.908 -13.292 0.083 1.00 89.56 422 TRP A C 1
ATOM 3147 O O . TRP A 1 422 ? 4.765 -13.265 0.554 1.00 89.56 422 TRP A O 1
ATOM 3157 N N . LEU A 1 423 ? 6.716 -14.354 0.197 1.00 91.25 423 LEU A N 1
ATOM 3158 C CA . LEU A 1 423 ? 6.425 -15.595 0.923 1.00 91.25 423 LEU A CA 1
ATOM 3159 C C . LEU A 1 423 ? 7.464 -15.874 2.022 1.00 91.25 423 LEU A C 1
ATOM 3161 O O . LEU A 1 423 ? 7.085 -16.333 3.093 1.00 91.25 423 LEU A O 1
ATOM 3165 N N . ASP A 1 424 ? 8.736 -15.554 1.768 1.00 90.75 424 ASP A N 1
ATOM 3166 C CA . ASP A 1 424 ? 9.851 -15.627 2.713 1.00 90.75 424 ASP A CA 1
ATOM 3167 C C . ASP A 1 424 ? 10.214 -14.200 3.168 1.00 90.75 424 ASP A C 1
ATOM 3169 O O . ASP A 1 424 ? 11.009 -13.498 2.522 1.00 90.75 424 ASP A O 1
ATOM 3173 N N . GLU A 1 425 ? 9.602 -13.755 4.266 1.00 91.44 425 GLU A N 1
ATOM 3174 C CA . GLU A 1 425 ? 9.796 -12.418 4.842 1.00 91.44 425 GLU A CA 1
ATOM 3175 C C . GLU A 1 425 ? 10.460 -12.472 6.226 1.00 91.44 425 GLU A C 1
ATOM 3177 O O . GLU A 1 425 ? 10.373 -13.508 6.892 1.00 91.44 425 GLU A O 1
ATOM 3182 N N . PRO A 1 426 ? 11.114 -11.376 6.664 1.00 92.94 426 PRO A N 1
ATOM 3183 C CA . PRO A 1 426 ? 11.659 -11.268 8.014 1.00 92.94 426 PRO A CA 1
ATOM 3184 C C . PRO A 1 426 ? 10.595 -11.548 9.078 1.00 92.94 426 PRO A C 1
ATOM 3186 O O . PRO A 1 426 ? 9.448 -11.116 8.932 1.00 92.94 426 PRO A O 1
ATOM 3189 N N . GLN A 1 427 ? 10.984 -12.260 10.137 1.00 93.19 427 GLN A N 1
ATOM 3190 C CA . GLN A 1 427 ? 10.079 -12.665 11.210 1.00 93.19 427 GLN A CA 1
ATOM 3191 C C . GLN A 1 427 ? 10.291 -11.810 12.459 1.00 93.19 427 GLN A C 1
ATOM 3193 O O . GLN A 1 427 ? 11.420 -11.580 12.895 1.00 93.19 427 GLN A O 1
ATOM 3198 N N . CYS A 1 428 ? 9.203 -11.374 13.089 1.00 93.12 428 CYS A N 1
ATOM 3199 C CA . CYS A 1 428 ? 9.225 -10.653 14.360 1.00 93.12 428 CYS A CA 1
ATOM 3200 C C . CYS A 1 428 ? 9.948 -11.461 15.448 1.00 93.12 428 CYS A C 1
ATOM 3202 O O . CYS A 1 428 ? 10.704 -10.899 16.245 1.00 93.12 428 CYS A O 1
ATOM 3204 N N . GLY A 1 429 ? 9.746 -12.783 15.461 1.00 93.31 429 GLY A N 1
ATOM 3205 C CA . GLY A 1 429 ? 10.348 -13.692 16.440 1.00 93.31 429 GLY A CA 1
ATOM 3206 C C . GLY A 1 429 ? 11.880 -13.698 16.435 1.00 93.31 429 GLY A C 1
ATOM 3207 O O . GLY A 1 429 ? 12.480 -13.874 17.497 1.00 93.31 429 GLY A O 1
ATOM 3208 N N . ASP A 1 430 ? 12.510 -13.421 15.290 1.00 92.94 430 ASP A N 1
ATOM 3209 C CA . ASP A 1 430 ? 13.973 -13.429 15.144 1.00 92.94 430 ASP A CA 1
ATOM 3210 C C . ASP A 1 430 ? 14.657 -12.345 15.994 1.00 92.94 430 ASP A C 1
ATOM 3212 O O . ASP A 1 430 ? 15.814 -12.498 16.392 1.00 92.94 430 ASP A O 1
ATOM 3216 N N . CYS A 1 431 ? 13.944 -11.256 16.309 1.00 93.19 431 CYS A N 1
ATOM 3217 C CA . CYS A 1 431 ? 14.453 -10.152 17.129 1.00 93.19 431 CYS A CA 1
ATOM 3218 C C . CYS A 1 431 ? 13.699 -9.988 18.458 1.00 93.19 431 CYS A C 1
ATOM 3220 O O . CYS A 1 431 ? 14.316 -9.698 19.483 1.00 93.19 431 CYS A O 1
ATOM 3222 N N . HIS A 1 432 ? 12.377 -10.181 18.465 1.00 92.19 432 HIS A N 1
ATOM 3223 C CA . HIS A 1 432 ? 11.514 -9.940 19.630 1.00 92.19 432 HIS A CA 1
ATOM 3224 C C . HIS A 1 432 ? 11.242 -11.200 20.474 1.00 92.19 432 HIS A C 1
ATOM 3226 O O . HIS A 1 432 ? 10.594 -11.120 21.526 1.00 92.19 432 HIS A O 1
ATOM 3232 N N . GLY A 1 433 ? 11.748 -12.357 20.037 1.00 93.56 433 GLY A N 1
ATOM 3233 C CA . GLY A 1 433 ? 11.596 -13.649 20.700 1.00 93.56 433 GLY A CA 1
ATOM 3234 C C . GLY A 1 433 ? 10.202 -14.266 20.557 1.00 93.56 433 GLY A C 1
ATOM 3235 O O . GLY A 1 433 ? 9.258 -13.642 20.073 1.00 93.56 433 GLY A O 1
ATOM 3236 N N . ASP A 1 434 ? 10.064 -15.502 21.040 1.00 90.56 434 ASP A N 1
ATOM 3237 C CA . ASP A 1 434 ? 8.886 -16.361 20.832 1.00 90.56 434 ASP A CA 1
ATOM 3238 C C . ASP A 1 434 ? 7.546 -15.735 21.253 1.00 90.56 434 ASP A C 1
ATOM 3240 O O . ASP A 1 434 ? 6.502 -16.067 20.701 1.00 90.56 434 ASP A O 1
ATOM 3244 N N . ALA A 1 435 ? 7.552 -14.820 22.229 1.00 87.88 435 ALA A N 1
ATOM 3245 C CA . ALA A 1 435 ? 6.336 -14.152 22.698 1.00 87.88 435 ALA A CA 1
ATOM 3246 C C . ALA A 1 435 ? 5.729 -13.187 21.663 1.00 87.88 435 ALA A C 1
ATOM 3248 O O . ALA A 1 435 ? 4.554 -12.833 21.782 1.00 87.88 435 ALA A O 1
ATOM 3249 N N . HIS A 1 436 ? 6.518 -12.765 20.676 1.00 91.50 436 HIS A N 1
ATOM 3250 C CA . HIS A 1 436 ? 6.146 -11.825 19.617 1.00 91.50 436 HIS A CA 1
ATOM 3251 C C . HIS A 1 436 ? 6.291 -12.446 18.223 1.00 91.50 436 HIS A C 1
ATOM 3253 O O . HIS A 1 436 ? 6.206 -11.736 17.225 1.00 91.50 436 HIS A O 1
ATOM 3259 N N . ALA A 1 437 ? 6.543 -13.754 18.156 1.00 93.62 437 ALA A N 1
ATOM 3260 C CA . ALA A 1 437 ? 6.658 -14.468 16.902 1.00 93.62 437 ALA A CA 1
ATOM 3261 C C . ALA A 1 437 ? 5.299 -14.591 16.206 1.00 93.62 437 ALA A C 1
ATOM 3263 O O . ALA A 1 437 ? 4.241 -14.665 16.838 1.00 93.62 437 ALA A O 1
ATOM 3264 N N . GLU A 1 438 ? 5.359 -14.641 14.884 1.00 95.00 438 GLU A N 1
ATOM 3265 C CA . GLU A 1 438 ? 4.251 -14.981 14.012 1.00 95.00 438 GLU A CA 1
ATOM 3266 C C . GLU A 1 438 ? 3.685 -16.372 14.315 1.00 95.00 438 GLU A C 1
ATOM 3268 O O . GLU A 1 438 ? 4.348 -17.251 14.876 1.00 95.00 438 GLU A O 1
ATOM 3273 N N . ASP A 1 439 ? 2.450 -16.602 13.865 1.00 94.00 439 ASP A N 1
ATOM 3274 C CA . ASP A 1 439 ? 1.881 -17.944 13.866 1.00 94.00 439 ASP A CA 1
ATOM 3275 C C . ASP A 1 439 ? 2.784 -18.890 13.046 1.00 94.00 439 ASP A C 1
ATOM 3277 O O . ASP A 1 439 ? 3.213 -18.528 11.943 1.00 94.00 439 ASP A O 1
ATOM 3281 N N . PRO A 1 440 ? 3.032 -20.134 13.502 1.00 92.06 440 PRO A N 1
ATOM 3282 C CA . PRO A 1 440 ? 3.894 -21.069 12.789 1.00 92.06 440 PRO A CA 1
ATOM 3283 C C . PRO A 1 440 ? 3.502 -21.244 11.316 1.00 92.06 440 PRO A C 1
ATOM 3285 O O . PRO A 1 440 ? 2.387 -21.661 10.994 1.00 92.06 440 PRO A O 1
ATOM 3288 N N . GLY A 1 441 ? 4.449 -20.956 10.420 1.00 90.19 441 GLY A N 1
ATOM 3289 C CA . GLY A 1 441 ? 4.264 -21.071 8.971 1.00 90.19 441 GLY A CA 1
ATOM 3290 C C . GLY A 1 441 ? 3.417 -19.961 8.341 1.00 90.19 441 GLY A C 1
ATOM 3291 O O . GLY A 1 441 ? 3.029 -20.096 7.180 1.00 90.19 441 GLY A O 1
ATOM 3292 N N . LYS A 1 442 ? 3.119 -18.883 9.073 1.00 94.12 442 LYS A N 1
ATOM 3293 C CA . LYS A 1 442 ? 2.428 -17.704 8.551 1.00 94.12 442 LYS A CA 1
ATOM 3294 C C . LYS A 1 442 ? 3.343 -16.485 8.552 1.00 94.12 442 LYS A C 1
ATOM 3296 O O . LYS A 1 442 ? 4.262 -16.363 9.349 1.00 94.12 442 LYS A O 1
ATOM 3301 N N . LEU A 1 443 ? 3.041 -15.561 7.647 1.00 94.38 443 LEU A N 1
ATOM 3302 C CA . LEU A 1 443 ? 3.617 -14.220 7.644 1.00 94.38 443 LEU A CA 1
ATOM 3303 C C . LEU A 1 443 ? 2.940 -13.345 8.699 1.00 94.38 443 LEU A C 1
ATOM 3305 O O . LEU A 1 443 ? 1.795 -13.605 9.077 1.00 94.38 443 LEU A O 1
ATOM 3309 N N . TYR A 1 444 ? 3.586 -12.241 9.074 1.00 95.31 444 TYR A N 1
ATOM 3310 C CA . TYR A 1 444 ? 3.016 -11.233 9.972 1.00 95.31 444 TYR A CA 1
ATOM 3311 C C . TYR A 1 444 ? 1.601 -10.789 9.561 1.00 95.31 444 TYR A C 1
ATOM 3313 O O . TYR A 1 444 ? 0.689 -10.801 10.383 1.00 95.31 444 TYR A O 1
ATOM 3321 N N . ARG A 1 445 ? 1.371 -10.502 8.267 1.00 94.31 445 ARG A N 1
ATOM 3322 C CA . ARG A 1 445 ? 0.038 -10.122 7.740 1.00 94.31 445 ARG A CA 1
ATOM 3323 C C . ARG A 1 445 ? -1.050 -11.178 7.919 1.00 94.31 445 ARG A C 1
ATOM 3325 O O . ARG A 1 445 ? -2.229 -10.858 7.873 1.00 94.31 445 ARG A O 1
ATOM 3332 N N . PHE A 1 446 ? -0.670 -12.439 8.093 1.00 95.00 446 PHE A N 1
ATOM 3333 C CA . PHE A 1 446 ? -1.605 -13.555 8.248 1.00 95.00 446 PHE A CA 1
ATOM 3334 C C . PHE A 1 446 ? -1.630 -14.113 9.673 1.00 95.00 446 PHE A C 1
ATOM 3336 O O . PHE A 1 446 ? -2.349 -15.080 9.941 1.00 95.00 446 PHE A O 1
ATOM 3343 N N . SER A 1 447 ? -0.834 -13.531 10.567 1.00 96.25 447 SER A N 1
ATOM 3344 C CA . SER A 1 447 ? -0.729 -13.952 11.955 1.00 96.25 447 SER A CA 1
ATOM 3345 C C . SER A 1 447 ? -1.745 -13.223 12.814 1.00 96.25 447 SER A C 1
ATOM 3347 O O . SER A 1 447 ? -2.032 -12.036 12.629 1.00 96.25 447 SER A O 1
ATOM 3349 N N . THR A 1 448 ? -2.297 -13.967 13.761 1.00 94.94 448 THR A N 1
ATOM 3350 C CA . THR A 1 448 ? -3.287 -13.468 14.712 1.00 94.94 448 THR A CA 1
ATOM 3351 C C . THR A 1 448 ? -2.783 -13.661 16.128 1.00 94.94 448 THR A C 1
ATOM 3353 O O . THR A 1 448 ? -2.047 -14.601 16.407 1.00 94.94 448 THR A O 1
ATOM 3356 N N . GLY A 1 449 ? -3.203 -12.786 17.034 1.00 88.38 449 GLY A N 1
ATOM 3357 C CA . GLY A 1 449 ? -2.858 -12.866 18.445 1.00 88.38 449 GLY A CA 1
ATOM 3358 C C . GLY A 1 449 ? -4.099 -12.912 19.325 1.00 88.38 4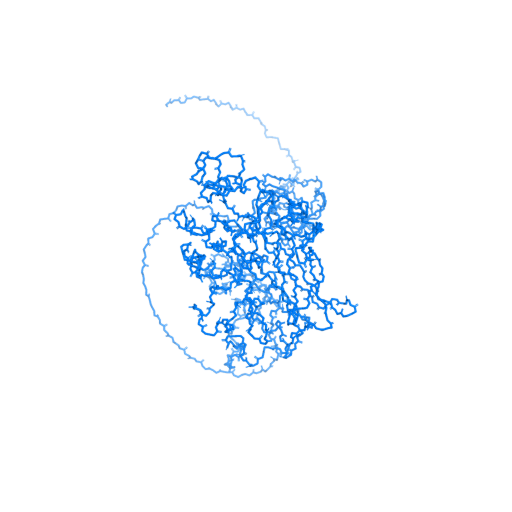49 GLY A C 1
ATOM 3359 O O . GLY A 1 449 ? -4.931 -13.819 19.251 1.00 88.38 449 GLY A O 1
ATOM 3360 N N . HIS A 1 450 ? -4.202 -11.918 20.201 1.00 90.94 450 HIS A N 1
ATOM 3361 C CA . HIS A 1 450 ? -5.230 -11.807 21.229 1.00 90.94 450 HIS A CA 1
ATOM 3362 C C . HIS A 1 450 ? -6.654 -11.919 20.652 1.00 90.94 450 HIS A C 1
ATOM 3364 O O . HIS A 1 450 ? -7.128 -11.023 19.961 1.00 90.94 450 HIS A O 1
ATOM 3370 N N . GLY A 1 451 ? -7.338 -13.037 20.924 1.00 91.00 451 GLY A N 1
ATOM 3371 C CA . GLY A 1 451 ? -8.733 -13.247 20.514 1.00 91.00 451 GLY A CA 1
ATOM 3372 C C . GLY A 1 451 ? -8.959 -13.392 19.002 1.00 91.00 451 GLY A C 1
ATOM 3373 O O . GLY A 1 451 ? -10.086 -13.200 18.554 1.00 91.00 451 GLY A O 1
ATOM 3374 N N . GLY A 1 452 ? -7.920 -13.720 18.222 1.00 94.38 452 GLY A N 1
ATOM 3375 C CA . GLY A 1 452 ? -8.004 -13.806 16.756 1.00 94.38 452 GLY A CA 1
ATOM 3376 C C . GLY A 1 452 ? -7.861 -12.459 16.038 1.00 94.38 452 GLY A C 1
ATOM 3377 O O . GLY A 1 452 ? -8.089 -12.372 14.834 1.00 94.38 452 GLY A O 1
ATOM 3378 N N . VAL A 1 453 ? -7.486 -11.401 16.761 1.00 96.25 453 VAL A N 1
ATOM 3379 C CA . VAL A 1 453 ? -7.164 -10.101 16.164 1.00 96.25 453 VAL A CA 1
ATOM 3380 C C . VAL A 1 453 ? -5.836 -10.209 15.415 1.00 96.25 453 VAL A C 1
ATOM 3382 O O . VAL A 1 453 ? -4.864 -10.748 15.955 1.00 96.25 453 VAL A O 1
ATOM 3385 N N . TYR A 1 454 ? -5.787 -9.722 14.175 1.00 97.50 454 TYR A N 1
ATOM 3386 C CA . TYR A 1 454 ? -4.559 -9.737 13.375 1.00 97.50 454 TYR A CA 1
ATOM 3387 C C . TYR A 1 454 ? -3.470 -8.869 14.005 1.00 97.50 454 TYR A C 1
ATOM 3389 O O . TYR A 1 454 ? -3.756 -7.804 14.552 1.00 97.50 454 TYR A O 1
ATOM 3397 N N . CYS A 1 455 ? -2.206 -9.273 13.854 1.00 96.44 455 CYS A N 1
ATOM 3398 C CA . CYS A 1 455 ? -1.067 -8.465 14.299 1.00 96.44 455 CYS A CA 1
ATOM 3399 C C . CYS A 1 455 ? -1.150 -7.036 13.734 1.00 96.44 455 CYS A C 1
ATOM 3401 O O . CYS A 1 455 ? -1.017 -6.068 14.481 1.00 96.44 455 CYS A O 1
ATOM 3403 N N . GLN A 1 456 ? -1.485 -6.909 12.446 1.00 96.88 456 GLN A N 1
ATOM 3404 C CA . GLN A 1 456 ? -1.634 -5.624 11.757 1.00 96.88 456 GLN A CA 1
ATOM 3405 C C . GLN A 1 456 ? -2.740 -4.730 12.319 1.00 96.88 456 GLN A C 1
ATOM 3407 O O . GLN A 1 456 ? -2.614 -3.507 12.278 1.00 96.88 456 GLN A O 1
ATOM 3412 N N . ALA A 1 457 ? -3.803 -5.316 12.871 1.00 96.12 457 ALA A N 1
ATOM 3413 C CA . ALA A 1 457 ? -4.886 -4.545 13.461 1.00 96.12 457 ALA A CA 1
ATOM 3414 C C . ALA A 1 457 ? -4.375 -3.736 14.666 1.00 96.12 457 ALA A C 1
ATOM 3416 O O . ALA A 1 457 ? -4.678 -2.552 14.785 1.00 96.12 457 ALA A O 1
ATOM 3417 N N . CYS A 1 458 ? -3.538 -4.335 15.520 1.00 95.25 458 CYS A N 1
ATOM 3418 C CA . CYS A 1 458 ? -2.987 -3.639 16.685 1.00 95.25 458 CYS A CA 1
ATOM 3419 C C . CYS A 1 458 ? -1.731 -2.825 16.363 1.00 95.25 458 CYS A C 1
ATOM 3421 O O . CYS A 1 458 ? -1.554 -1.730 16.899 1.00 95.25 458 CYS A O 1
ATOM 3423 N N . HIS A 1 459 ? -0.850 -3.369 15.526 1.00 96.06 459 HIS A N 1
ATOM 3424 C CA . HIS A 1 459 ? 0.503 -2.855 15.330 1.00 96.06 459 HIS A CA 1
ATOM 3425 C C . HIS A 1 459 ? 0.674 -2.019 14.060 1.00 96.06 459 HIS A C 1
ATOM 3427 O O . HIS A 1 459 ? 1.661 -1.304 13.982 1.00 96.06 459 HIS A O 1
ATOM 3433 N N . GLY A 1 460 ? -0.250 -2.054 13.098 1.00 95.81 460 GLY A N 1
ATOM 3434 C CA . GLY A 1 460 ? -0.075 -1.434 11.778 1.00 95.81 460 GLY A CA 1
ATOM 3435 C C . GLY A 1 460 ? 0.605 -2.369 10.771 1.00 95.81 460 GLY A C 1
ATOM 3436 O O . GLY A 1 460 ? 0.862 -3.533 11.052 1.00 95.81 460 GLY A O 1
ATOM 3437 N N . SER A 1 461 ? 0.873 -1.898 9.555 1.00 95.56 461 SER A N 1
ATOM 3438 C CA . SER A 1 461 ? 1.509 -2.722 8.512 1.00 95.56 461 SER A CA 1
ATOM 3439 C C . SER A 1 461 ? 3.020 -2.897 8.756 1.00 95.56 461 SER A C 1
ATOM 3441 O O . SER A 1 461 ? 3.644 -2.067 9.401 1.00 95.56 461 SER A O 1
ATOM 3443 N N . GLN A 1 462 ? 3.648 -3.924 8.179 1.00 91.12 462 GLN A N 1
ATOM 3444 C CA . GLN A 1 462 ? 5.038 -4.376 8.409 1.00 91.12 462 GLN A CA 1
ATOM 3445 C C . GLN A 1 462 ? 6.099 -3.277 8.255 1.00 91.12 462 GLN A C 1
ATOM 3447 O O . GLN A 1 462 ? 7.099 -3.281 8.961 1.00 91.12 462 GLN A O 1
ATOM 3452 N N . HIS A 1 463 ? 5.879 -2.313 7.360 1.00 94.25 463 HIS A N 1
ATOM 3453 C CA . HIS A 1 463 ? 6.786 -1.178 7.143 1.00 94.25 463 HIS A CA 1
ATOM 3454 C C . HIS A 1 463 ? 6.287 0.136 7.769 1.00 94.25 463 HIS A C 1
ATOM 3456 O O . HIS A 1 463 ? 6.950 1.172 7.695 1.00 94.25 463 HIS A O 1
ATOM 3462 N N . ALA A 1 464 ? 5.128 0.091 8.419 1.00 96.00 464 ALA A N 1
ATOM 3463 C CA . ALA A 1 464 ? 4.424 1.208 9.036 1.00 96.00 464 ALA A CA 1
ATOM 3464 C C . ALA A 1 464 ? 3.892 0.819 10.428 1.00 96.00 464 ALA A C 1
ATOM 3466 O O . ALA A 1 464 ? 2.789 1.205 10.809 1.00 96.00 464 ALA A O 1
ATOM 3467 N N . VAL A 1 465 ? 4.666 0.024 11.177 1.00 95.50 465 VAL A N 1
ATOM 3468 C CA . VAL A 1 465 ? 4.294 -0.376 12.537 1.00 95.50 465 VAL A CA 1
ATOM 3469 C C . VAL A 1 465 ? 4.297 0.848 13.442 1.00 95.50 465 VAL A C 1
ATOM 3471 O O . VAL A 1 465 ? 5.221 1.664 13.398 1.00 95.50 465 VAL A O 1
ATOM 3474 N N . TYR A 1 466 ? 3.272 0.966 14.269 1.00 94.12 466 TYR A N 1
ATOM 3475 C CA . TYR A 1 466 ? 3.040 2.124 15.109 1.00 94.12 466 TYR A CA 1
ATOM 3476 C C . TYR A 1 466 ? 4.071 2.303 16.243 1.00 94.12 466 TYR A C 1
ATOM 3478 O O . TYR A 1 466 ? 4.625 1.321 16.739 1.00 94.12 466 TYR A O 1
ATOM 3486 N N . PRO A 1 467 ? 4.241 3.546 16.740 1.00 93.81 467 PRO A N 1
ATOM 3487 C CA . PRO A 1 467 ? 3.816 4.785 16.084 1.00 93.81 467 PRO A CA 1
ATOM 3488 C C . PRO A 1 467 ? 4.645 5.026 14.817 1.00 93.81 467 PRO A C 1
ATOM 3490 O O . PRO A 1 467 ? 5.822 4.672 14.759 1.00 93.81 467 PRO A O 1
ATOM 3493 N N . THR A 1 468 ? 4.037 5.629 13.797 1.00 91.69 468 THR A N 1
ATOM 3494 C CA . THR A 1 468 ? 4.770 5.985 12.571 1.00 91.69 468 THR A CA 1
ATOM 3495 C C . THR A 1 468 ? 5.125 7.467 12.566 1.00 91.69 468 THR A C 1
ATOM 3497 O O . THR A 1 468 ? 4.463 8.285 13.211 1.00 91.69 468 THR A O 1
ATOM 3500 N N . ASN A 1 469 ? 6.155 7.833 11.802 1.00 85.56 469 ASN A N 1
ATOM 3501 C CA . ASN A 1 469 ? 6.505 9.236 11.563 1.00 85.56 469 ASN A CA 1
ATOM 3502 C C . ASN A 1 469 ? 5.606 9.921 10.510 1.00 85.56 469 ASN A C 1
ATOM 3504 O O . ASN A 1 469 ? 5.791 11.106 10.234 1.00 85.56 469 ASN A O 1
ATOM 3508 N N . GLN A 1 470 ? 4.649 9.191 9.928 1.00 91.31 470 GLN A N 1
ATOM 3509 C CA . GLN A 1 470 ? 3.657 9.697 8.987 1.00 91.31 470 GLN A CA 1
ATOM 3510 C C . GLN A 1 470 ? 2.314 9.866 9.724 1.00 91.31 470 GLN A C 1
ATOM 3512 O O . GLN A 1 470 ? 1.630 8.877 9.991 1.00 91.31 470 GLN A O 1
ATOM 3517 N N . PRO A 1 471 ? 1.900 11.111 10.040 1.00 89.06 471 PRO A N 1
ATOM 3518 C CA . PRO A 1 471 ? 0.656 11.406 10.749 1.00 89.06 471 PRO A CA 1
ATOM 3519 C C . PRO A 1 471 ? -0.582 10.625 10.292 1.00 89.06 471 PRO A C 1
ATOM 3521 O O . PRO A 1 471 ? -1.365 10.209 11.145 1.00 89.06 471 PRO A O 1
ATOM 3524 N N . ASN A 1 472 ? -0.751 10.389 8.985 1.00 92.31 472 ASN A N 1
ATOM 3525 C CA . ASN A 1 472 ? -1.937 9.703 8.470 1.00 92.31 472 ASN A CA 1
ATOM 3526 C C . ASN A 1 472 ? -2.062 8.252 8.956 1.00 92.31 472 ASN A C 1
ATOM 3528 O O . ASN A 1 472 ? -3.184 7.800 9.178 1.00 92.31 472 ASN A O 1
ATOM 3532 N N . ASP A 1 473 ? -0.953 7.534 9.175 1.00 94.25 473 ASP A N 1
ATOM 3533 C CA . ASP A 1 473 ? -1.034 6.160 9.692 1.00 94.25 473 ASP A CA 1
ATOM 3534 C C . ASP A 1 473 ? -1.573 6.159 11.134 1.00 94.25 473 ASP A C 1
ATOM 3536 O O . ASP A 1 473 ? -2.303 5.259 11.532 1.00 94.25 473 ASP A O 1
ATOM 3540 N N . ASN A 1 474 ? -1.277 7.200 11.920 1.00 92.00 474 ASN A N 1
ATOM 3541 C CA . ASN A 1 474 ? -1.660 7.264 13.331 1.00 92.00 474 ASN A CA 1
ATOM 3542 C C . ASN A 1 474 ? -3.132 7.667 13.563 1.00 92.00 474 ASN A C 1
ATOM 3544 O O . ASN A 1 474 ? -3.586 7.626 14.710 1.00 92.00 474 ASN A O 1
ATOM 3548 N N . ILE A 1 475 ? -3.885 8.053 12.520 1.00 90.38 475 ILE A N 1
ATOM 3549 C CA . ILE A 1 475 ? -5.278 8.529 12.642 1.00 90.38 475 ILE A CA 1
ATOM 3550 C C . ILE A 1 475 ? -6.153 7.491 13.355 1.00 90.38 475 ILE A C 1
ATOM 3552 O O . ILE A 1 475 ? -6.864 7.838 14.298 1.00 90.38 475 ILE A O 1
ATOM 3556 N N . GLN A 1 476 ? -6.074 6.221 12.948 1.00 93.81 476 GLN A N 1
ATOM 3557 C CA . GLN A 1 476 ? -6.870 5.147 13.544 1.00 93.81 476 GLN A CA 1
ATOM 3558 C C . GLN A 1 476 ? -6.581 4.976 15.037 1.00 93.81 476 GLN A C 1
ATOM 3560 O O . GLN A 1 476 ? -7.508 4.911 15.843 1.00 93.81 476 GLN A O 1
ATOM 3565 N N . SER A 1 477 ? -5.304 4.942 15.424 1.00 89.38 477 SER A N 1
ATOM 3566 C CA . SER A 1 477 ? -4.912 4.816 16.831 1.00 89.38 477 SER A CA 1
ATOM 3567 C C . SER A 1 477 ? -5.410 5.999 17.659 1.00 89.38 477 SER A C 1
ATOM 3569 O O . SER A 1 477 ? -5.976 5.805 18.735 1.00 89.38 477 SER A O 1
ATOM 3571 N N . MET A 1 478 ? -5.297 7.223 17.136 1.00 88.81 478 MET A N 1
ATOM 3572 C CA . MET A 1 478 ? -5.846 8.413 17.794 1.00 88.81 478 MET A CA 1
ATOM 3573 C C . MET A 1 478 ? -7.366 8.314 17.983 1.00 88.81 478 MET A C 1
ATOM 3575 O O . MET A 1 478 ? -7.861 8.642 19.057 1.00 88.81 478 MET A O 1
ATOM 3579 N N . MET A 1 479 ? -8.106 7.839 16.975 1.00 87.56 479 MET A N 1
ATOM 3580 C CA . MET A 1 479 ? -9.564 7.673 17.055 1.00 87.56 479 MET A CA 1
ATOM 3581 C C . MET A 1 479 ? -9.986 6.612 18.076 1.00 87.56 479 MET A C 1
ATOM 3583 O O . MET A 1 479 ? -10.997 6.783 18.753 1.00 87.56 479 MET A O 1
ATOM 3587 N N . LEU A 1 480 ? -9.234 5.516 18.184 1.00 89.44 480 LEU A N 1
ATOM 3588 C CA . LEU A 1 480 ? -9.609 4.391 19.040 1.00 89.44 480 LEU A CA 1
ATOM 3589 C C . LEU A 1 480 ? -9.218 4.609 20.503 1.00 89.44 480 LEU A C 1
ATOM 3591 O O . LEU A 1 480 ? -10.022 4.319 21.384 1.00 89.44 480 LEU A O 1
ATOM 3595 N N . GLN A 1 481 ? -8.017 5.127 20.769 1.00 90.56 481 GLN A N 1
ATOM 3596 C CA . GLN A 1 481 ? -7.448 5.197 22.124 1.00 90.56 481 GLN A CA 1
ATOM 3597 C C . GLN A 1 481 ? -6.945 6.590 22.538 1.00 90.56 481 GLN A C 1
ATOM 3599 O O . GLN A 1 481 ? -6.255 6.724 23.548 1.00 90.56 481 GLN A O 1
ATOM 3604 N N . GLY A 1 482 ? -7.233 7.632 21.755 1.00 84.56 482 GLY A N 1
ATOM 3605 C CA . GLY A 1 482 ? -6.864 9.016 22.073 1.00 84.56 482 GLY A CA 1
ATOM 3606 C C . GLY A 1 482 ? -5.377 9.351 21.909 1.00 84.56 482 GLY A C 1
ATOM 3607 O O . GLY A 1 482 ? -4.984 10.486 22.169 1.00 84.56 482 GLY A O 1
ATOM 3608 N N . LYS A 1 483 ? -4.542 8.396 21.474 1.00 83.94 483 LYS A N 1
ATOM 3609 C CA . LYS A 1 483 ? -3.097 8.583 21.268 1.00 83.94 483 LYS A CA 1
ATOM 3610 C C . LYS A 1 483 ? -2.544 7.735 20.121 1.00 83.94 483 LYS A C 1
ATOM 3612 O O . LYS A 1 483 ? -3.014 6.624 19.869 1.00 83.94 483 LYS A O 1
ATOM 3617 N N . ALA A 1 484 ? -1.503 8.246 19.467 1.00 88.88 484 ALA A N 1
ATOM 3618 C CA . ALA A 1 484 ? -0.763 7.539 18.431 1.00 88.88 484 ALA A CA 1
ATOM 3619 C C . ALA A 1 484 ? -0.011 6.344 19.034 1.00 88.88 484 ALA A C 1
ATOM 3621 O O . ALA A 1 484 ? 0.362 6.363 20.209 1.00 88.88 484 ALA A O 1
ATOM 3622 N N . GLY A 1 485 ? 0.226 5.310 18.228 1.00 90.94 485 GLY A N 1
ATOM 3623 C CA . GLY A 1 485 ? 0.926 4.105 18.670 1.00 90.94 485 GLY A CA 1
ATOM 3624 C C . GLY A 1 485 ? 0.102 2.831 18.524 1.00 90.94 485 GLY A C 1
ATOM 3625 O O . GLY A 1 485 ? -1.040 2.852 18.065 1.00 90.94 485 GLY A O 1
ATOM 3626 N N . THR A 1 486 ? 0.715 1.717 18.920 1.00 94.44 486 THR A N 1
ATOM 3627 C CA . THR A 1 486 ? 0.075 0.400 18.975 1.00 94.44 486 THR A CA 1
ATOM 3628 C C . THR A 1 486 ? -1.214 0.472 19.787 1.00 94.44 486 THR A C 1
ATOM 3630 O O . THR A 1 486 ? -1.245 1.107 20.849 1.00 94.44 486 THR A O 1
ATOM 3633 N N . ILE A 1 487 ? -2.266 -0.183 19.296 1.00 93.00 487 ILE A N 1
ATOM 3634 C CA . ILE A 1 487 ? -3.534 -0.296 20.018 1.00 93.00 487 ILE A CA 1
ATOM 3635 C C . ILE A 1 487 ? -3.313 -1.200 21.230 1.00 93.00 487 ILE A C 1
ATOM 3637 O O . ILE A 1 487 ? -3.076 -2.398 21.077 1.00 93.00 487 ILE A O 1
ATOM 3641 N N . LYS A 1 488 ? -3.367 -0.614 22.426 1.00 90.00 488 LYS A N 1
ATOM 3642 C CA . LYS A 1 488 ? -3.079 -1.315 23.689 1.00 90.00 488 LYS A CA 1
ATOM 3643 C C . LYS A 1 488 ? -4.015 -0.966 24.843 1.00 90.00 488 LYS A C 1
ATOM 3645 O O . LYS A 1 488 ? -3.961 -1.619 25.881 1.00 90.00 488 LYS A O 1
ATOM 3650 N N . GLU A 1 489 ? -4.887 0.027 24.674 1.00 89.12 489 GLU A N 1
ATOM 3651 C CA . GLU A 1 489 ? -5.928 0.307 25.664 1.00 89.12 489 GLU A CA 1
ATOM 3652 C C . GLU A 1 489 ? -7.007 -0.780 25.593 1.00 89.12 489 GLU A C 1
ATOM 3654 O O . GLU A 1 489 ? -7.670 -0.957 24.567 1.00 89.12 489 GLU A O 1
ATOM 3659 N N . CYS A 1 490 ? -7.173 -1.537 26.680 1.00 89.44 490 CYS A N 1
ATOM 3660 C CA . CYS A 1 490 ? -8.070 -2.696 26.730 1.00 89.44 490 CYS A CA 1
ATOM 3661 C C . CYS A 1 490 ? -9.516 -2.303 26.411 1.00 89.44 490 CYS A C 1
ATOM 3663 O O . CYS A 1 490 ? -10.248 -3.042 25.749 1.00 89.44 490 CYS A O 1
ATOM 3665 N N . GLU A 1 491 ? -9.907 -1.114 26.854 1.00 89.69 491 GLU A N 1
ATOM 3666 C CA . GLU A 1 491 ? -11.226 -0.523 26.703 1.00 89.69 491 GLU A CA 1
ATOM 3667 C C . GLU A 1 491 ? -11.603 -0.294 25.237 1.00 89.69 491 GLU A C 1
ATOM 3669 O O . GLU A 1 491 ? -12.790 -0.161 24.947 1.00 89.69 491 GLU A O 1
ATOM 3674 N N . VAL A 1 492 ? -10.644 -0.291 24.299 1.00 92.00 492 VAL A N 1
ATOM 3675 C CA . VAL A 1 492 ? -10.937 -0.201 22.857 1.00 92.00 492 VAL A CA 1
ATOM 3676 C C . VAL A 1 492 ? -11.874 -1.333 22.447 1.00 92.00 492 VAL A C 1
ATOM 3678 O O . VAL A 1 492 ? -12.866 -1.098 21.764 1.00 92.00 492 VAL A O 1
ATOM 3681 N N . CYS A 1 493 ? -11.623 -2.548 22.935 1.00 92.50 493 CYS A N 1
ATOM 3682 C CA . CYS A 1 493 ? -12.434 -3.723 22.620 1.00 92.50 493 CYS A CA 1
ATOM 3683 C C . CYS A 1 493 ? -13.322 -4.148 23.798 1.00 92.50 493 CYS A C 1
ATOM 3685 O O . CYS A 1 493 ? -14.468 -4.556 23.595 1.00 92.50 493 CYS A O 1
ATOM 3687 N N . HIS A 1 494 ? -12.812 -4.065 25.027 1.00 92.25 494 HIS A N 1
ATOM 3688 C CA . HIS A 1 494 ? -13.476 -4.596 26.213 1.00 92.25 494 HIS A CA 1
ATOM 3689 C C . HIS A 1 494 ? -14.401 -3.574 26.878 1.00 92.25 494 HIS A C 1
ATOM 3691 O O . HIS A 1 494 ? -14.037 -2.421 27.090 1.00 92.25 494 HIS A O 1
ATOM 3697 N N . THR A 1 495 ? -15.600 -4.009 27.268 1.00 89.50 495 THR A N 1
ATOM 3698 C CA . THR A 1 495 ? -16.524 -3.203 28.086 1.00 89.50 495 THR A CA 1
ATOM 3699 C C . THR A 1 495 ? -16.515 -3.676 29.534 1.00 89.50 495 THR A C 1
ATOM 3701 O O . THR A 1 495 ? -16.486 -4.882 29.779 1.00 89.50 495 THR A O 1
ATOM 3704 N N . GLY A 1 496 ? -16.671 -2.752 30.485 1.00 81.31 496 GLY A N 1
ATOM 3705 C CA . GLY A 1 496 ? -16.664 -3.070 31.920 1.00 81.31 496 GLY A CA 1
ATOM 3706 C C . GLY A 1 496 ? -15.282 -2.978 32.573 1.00 81.31 496 GLY A C 1
ATOM 3707 O O . GLY A 1 496 ? -15.105 -3.490 33.675 1.00 81.31 496 GLY A O 1
ATOM 3708 N N . GLY A 1 497 ? -14.338 -2.311 31.902 1.00 76.31 497 GLY A N 1
ATOM 3709 C CA . GLY A 1 497 ? -12.957 -2.134 32.339 1.00 76.31 497 GLY A CA 1
ATOM 3710 C C . GLY A 1 497 ? -12.021 -3.219 31.816 1.00 76.31 497 GLY A C 1
ATOM 3711 O O . GLY A 1 497 ? -12.444 -4.214 31.217 1.00 76.31 497 GLY A O 1
ATOM 3712 N N . ALA A 1 498 ? -10.732 -3.003 32.038 1.00 76.44 498 ALA A N 1
ATOM 3713 C CA . ALA A 1 498 ? -9.691 -3.904 31.591 1.00 76.44 498 ALA A CA 1
ATOM 3714 C C . ALA A 1 498 ? -9.812 -5.313 32.231 1.00 76.44 498 ALA A C 1
ATOM 3716 O O . ALA A 1 498 ? -9.947 -5.435 33.455 1.00 76.44 498 ALA A O 1
ATOM 3717 N N . PRO A 1 499 ? -9.765 -6.402 31.437 1.00 80.25 499 PRO A N 1
ATOM 3718 C CA . PRO A 1 499 ? -9.875 -7.760 31.967 1.00 80.25 499 PRO A CA 1
ATOM 3719 C C . PRO A 1 499 ? -8.734 -8.126 32.926 1.00 80.25 499 PRO A C 1
ATOM 3721 O O . PRO A 1 499 ? -7.587 -7.733 32.737 1.00 80.25 499 PRO A O 1
ATOM 3724 N N . SER A 1 500 ? -9.016 -8.986 33.911 1.00 74.06 500 SER A N 1
ATOM 3725 C CA . SER A 1 500 ? -8.002 -9.517 34.843 1.00 74.06 500 SER A CA 1
ATOM 3726 C C . SER A 1 500 ? -7.068 -10.572 34.225 1.00 74.06 500 SER A C 1
ATOM 3728 O O . SER A 1 500 ? -6.072 -10.975 34.837 1.00 74.06 500 SER A O 1
ATOM 3730 N N . GLY A 1 501 ? -7.408 -11.051 33.025 1.00 75.25 501 GLY A N 1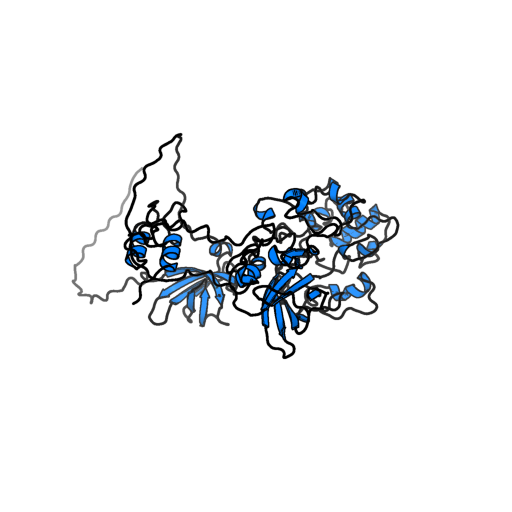
ATOM 3731 C CA . GLY A 1 501 ? -6.612 -11.994 32.248 1.00 75.25 501 GLY A CA 1
ATOM 3732 C C . GLY A 1 501 ? -5.346 -11.367 31.662 1.00 75.25 501 GLY A C 1
ATOM 3733 O O . GLY A 1 501 ? -5.142 -10.157 31.693 1.00 75.25 501 GLY A O 1
ATOM 3734 N N . LYS A 1 502 ? -4.476 -12.218 31.109 1.00 78.88 502 LYS A N 1
ATOM 3735 C CA . LYS A 1 502 ? -3.364 -11.739 30.283 1.00 78.88 502 LYS A CA 1
ATOM 3736 C C . LYS A 1 502 ? -3.918 -11.248 28.941 1.00 78.88 502 LYS A C 1
ATOM 3738 O O . LYS A 1 502 ? -4.649 -11.980 28.275 1.00 78.88 502 LYS A O 1
ATOM 3743 N N . GLY A 1 503 ? -3.563 -10.029 28.577 1.00 80.31 503 GLY A N 1
ATOM 3744 C CA . GLY A 1 503 ? -3.673 -9.457 27.247 1.00 80.31 503 GLY A CA 1
ATOM 3745 C C . GLY A 1 503 ? -2.588 -9.978 26.288 1.00 80.31 503 GLY A C 1
ATOM 3746 O O . GLY A 1 503 ? -1.980 -11.030 26.537 1.00 80.31 503 GLY A O 1
ATOM 3747 N N . PRO A 1 504 ? -2.374 -9.285 25.156 1.00 83.50 504 PRO A N 1
ATOM 3748 C CA . PRO A 1 504 ? -1.370 -9.661 24.160 1.00 83.50 504 PRO A CA 1
ATOM 3749 C C . PRO A 1 504 ? 0.036 -9.741 24.774 1.00 83.50 504 PRO A C 1
ATOM 3751 O O . PRO A 1 504 ? 0.346 -9.045 25.734 1.00 83.50 504 PRO A O 1
ATOM 3754 N N . HIS A 1 505 ? 0.871 -10.653 24.266 1.00 87.38 505 HIS A N 1
ATOM 3755 C CA . HIS A 1 505 ? 2.257 -10.878 24.725 1.00 87.38 505 HIS A CA 1
ATOM 3756 C C . HIS A 1 505 ? 2.417 -11.160 26.232 1.00 87.38 505 HIS A C 1
ATOM 3758 O O . HIS A 1 505 ? 3.506 -11.077 26.796 1.00 87.38 505 HIS A O 1
ATOM 3764 N N . GLY A 1 506 ? 1.331 -11.548 26.907 1.00 79.75 506 GLY A N 1
ATOM 3765 C CA . GLY A 1 506 ? 1.337 -11.793 28.344 1.00 79.75 506 GLY A CA 1
ATOM 3766 C C . GLY A 1 506 ? 1.293 -10.525 29.194 1.00 79.75 506 GLY A C 1
ATOM 3767 O O . GLY A 1 506 ? 1.360 -10.652 30.423 1.00 79.75 506 GLY A O 1
ATOM 3768 N N . GLU A 1 507 ? 1.137 -9.353 28.569 1.00 75.38 507 GLU A N 1
ATOM 3769 C CA . GLU A 1 507 ? 0.826 -8.110 29.261 1.00 75.38 507 GLU A CA 1
ATOM 3770 C C . GLU A 1 507 ? -0.450 -8.308 30.066 1.00 75.38 507 GLU A C 1
ATOM 3772 O O . GLU A 1 507 ? -1.355 -9.039 29.674 1.00 75.38 507 GLU A O 1
ATOM 3777 N N . ARG A 1 508 ? -0.529 -7.704 31.239 1.00 72.94 508 ARG A N 1
ATOM 3778 C CA . ARG A 1 508 ? -1.796 -7.606 31.951 1.00 72.94 508 ARG A CA 1
ATOM 3779 C C . ARG A 1 508 ? -2.222 -6.165 31.809 1.00 72.94 508 ARG A C 1
ATOM 3781 O O . ARG A 1 508 ? -1.370 -5.280 31.864 1.00 72.94 508 ARG A O 1
ATOM 3788 N N . ALA A 1 509 ? -3.530 -5.941 31.710 1.00 64.44 509 ALA A N 1
ATOM 3789 C CA . ALA A 1 509 ? -4.059 -4.687 32.208 1.00 64.44 509 ALA A CA 1
ATOM 3790 C C . ALA A 1 509 ? -3.393 -4.465 33.558 1.00 64.44 509 ALA A C 1
ATOM 3792 O O . ALA A 1 509 ? -3.374 -5.416 34.348 1.00 64.44 509 ALA A O 1
ATOM 3793 N N . ASN A 1 510 ? -2.764 -3.313 33.786 1.00 49.28 510 ASN A N 1
ATOM 3794 C CA . ASN A 1 510 ? -2.244 -3.019 35.108 1.00 49.28 510 ASN A CA 1
ATOM 3795 C C . ASN A 1 510 ? -3.403 -3.294 36.065 1.00 49.28 510 ASN A C 1
ATOM 3797 O O . ASN A 1 510 ? -4.372 -2.540 36.109 1.00 49.28 510 ASN A O 1
ATOM 3801 N N . SER A 1 511 ? -3.342 -4.419 36.790 1.00 36.12 511 SER A N 1
ATOM 3802 C CA . SER A 1 511 ? -4.076 -4.545 38.028 1.00 36.12 511 SER A CA 1
ATOM 3803 C C . SER A 1 511 ? -3.661 -3.284 38.733 1.00 36.12 511 SER A C 1
ATOM 3805 O O . SER A 1 511 ? -2.448 -3.111 38.895 1.00 36.12 511 SER A O 1
ATOM 3807 N N . ALA A 1 512 ? -4.618 -2.399 39.031 1.00 39.97 512 ALA A N 1
ATOM 3808 C CA . ALA A 1 512 ? -4.414 -1.361 40.019 1.00 39.97 512 ALA A CA 1
ATOM 3809 C C . ALA A 1 512 ? -3.527 -2.009 41.077 1.00 39.97 512 ALA A C 1
ATOM 3811 O O . ALA A 1 512 ? -3.916 -3.028 41.667 1.00 39.97 512 ALA A O 1
ATOM 3812 N N . GLY A 1 513 ? -2.257 -1.587 41.094 1.00 28.56 513 GLY A N 1
ATOM 3813 C CA . GLY A 1 513 ? -1.269 -2.200 41.954 1.00 28.56 513 GLY A CA 1
ATOM 3814 C C . GLY A 1 513 ? -1.904 -2.151 43.322 1.00 28.56 513 GLY A C 1
ATOM 3815 O O . GLY A 1 513 ? -2.472 -1.119 43.672 1.00 28.56 513 GLY A O 1
ATOM 3816 N N . THR A 1 514 ? -1.924 -3.301 43.996 1.00 27.67 514 THR A N 1
ATOM 3817 C CA . THR A 1 514 ? -2.199 -3.436 45.425 1.00 27.67 514 THR A CA 1
ATOM 3818 C C . THR A 1 514 ? -2.183 -2.084 46.112 1.00 27.67 514 THR A C 1
ATOM 3820 O O . THR A 1 514 ? -1.121 -1.464 46.113 1.00 27.67 514 THR A O 1
ATOM 3823 N N . GLU A 1 515 ? -3.336 -1.655 46.630 1.00 31.86 515 GLU A N 1
ATOM 3824 C CA . GLU A 1 515 ? -3.495 -0.514 47.528 1.00 31.86 515 GLU A CA 1
ATOM 3825 C C . GLU A 1 515 ? -2.363 -0.538 48.568 1.00 31.86 515 GLU A C 1
ATOM 3827 O O . GLU A 1 515 ? -2.467 -1.133 49.641 1.00 31.86 515 GLU A O 1
ATOM 3832 N N . ALA A 1 516 ? -1.238 0.085 48.227 1.00 26.27 516 ALA A N 1
ATOM 3833 C CA . ALA A 1 516 ? -0.473 0.826 49.184 1.00 26.27 516 ALA A CA 1
ATOM 3834 C C . ALA A 1 516 ? -1.425 1.960 49.520 1.00 26.27 516 ALA A C 1
ATOM 3836 O O . ALA A 1 516 ? -1.685 2.819 48.680 1.00 26.27 516 ALA A O 1
ATOM 3837 N N . SER A 1 517 ? -2.013 1.894 50.710 1.00 30.34 517 SER A N 1
ATOM 3838 C CA . SER A 1 517 ? -2.605 3.057 51.343 1.00 30.34 517 SER A CA 1
ATOM 3839 C C . SER A 1 517 ? -1.493 4.102 51.463 1.00 30.34 517 SER A C 1
ATOM 3841 O O . SER A 1 517 ? -0.778 4.153 52.464 1.00 30.34 517 SER A O 1
ATOM 3843 N N . PHE A 1 518 ? -1.275 4.851 50.388 1.00 29.42 518 PHE A N 1
ATOM 3844 C CA . PHE A 1 518 ? -0.646 6.148 50.434 1.00 29.42 518 PHE A CA 1
ATOM 3845 C C . PHE A 1 518 ? -1.674 7.047 51.098 1.00 29.42 518 PHE A C 1
ATOM 3847 O O . PHE A 1 518 ? -2.812 7.149 50.640 1.00 29.42 518 PHE A O 1
ATOM 3854 N N . ASP A 1 519 ? -1.281 7.612 52.232 1.00 27.22 519 ASP A N 1
ATOM 3855 C CA . ASP A 1 519 ? -1.999 8.704 52.865 1.00 27.22 519 ASP A CA 1
ATOM 3856 C C . ASP A 1 519 ? -2.253 9.766 51.783 1.00 27.22 519 ASP A C 1
ATOM 3858 O O . ASP A 1 519 ? -1.310 10.357 51.248 1.00 27.22 519 ASP A O 1
ATOM 3862 N N . ILE A 1 520 ? -3.517 9.963 51.393 1.00 32.16 520 ILE A N 1
ATOM 3863 C CA . ILE A 1 520 ? -3.927 11.039 50.479 1.00 32.16 520 ILE A CA 1
ATOM 3864 C C . ILE A 1 520 ? -3.971 12.332 51.295 1.00 32.16 520 ILE A C 1
ATOM 3866 O O . ILE A 1 520 ? -5.016 12.939 51.517 1.00 32.16 520 ILE A O 1
ATOM 3870 N N . SER A 1 521 ? -2.805 12.719 51.791 1.00 33.06 521 SER A N 1
ATOM 3871 C CA . SER A 1 521 ? -2.544 14.044 52.329 1.00 33.06 521 SER A CA 1
ATOM 3872 C C . SER A 1 521 ? -1.238 14.634 51.797 1.00 33.06 521 SER A C 1
ATOM 3874 O O . SER A 1 521 ? -0.853 15.690 52.277 1.00 33.06 521 SER A O 1
ATOM 3876 N N . ASP A 1 522 ? -0.558 13.979 50.840 1.00 37.31 522 ASP A N 1
ATOM 3877 C CA . ASP A 1 522 ? 0.682 14.527 50.256 1.00 37.31 522 ASP A CA 1
ATOM 3878 C C . ASP A 1 522 ? 1.026 14.037 48.828 1.00 37.31 522 ASP A C 1
ATOM 3880 O O . ASP A 1 522 ? 2.139 14.218 48.337 1.00 37.31 522 ASP A O 1
ATOM 3884 N N . ALA A 1 523 ? 0.084 13.405 48.114 1.00 41.75 523 ALA A N 1
ATOM 3885 C CA . ALA A 1 523 ? 0.228 13.188 46.672 1.00 41.75 523 ALA A CA 1
ATOM 3886 C C . ALA A 1 523 ? -0.332 14.421 45.956 1.00 41.75 523 ALA A C 1
ATOM 3888 O O . ALA A 1 523 ? -1.524 14.466 45.651 1.00 41.75 523 ALA A O 1
ATOM 3889 N N . GLY A 1 524 ? 0.522 15.433 45.776 1.00 55.34 524 GLY A N 1
ATOM 3890 C CA . GLY A 1 524 ? 0.167 16.700 45.135 1.00 55.34 524 GLY A CA 1
ATOM 3891 C C . GLY A 1 524 ? -0.637 16.476 43.856 1.00 55.34 524 GLY A C 1
ATOM 3892 O O . GLY A 1 524 ? -0.253 15.671 42.998 1.00 55.34 524 GLY A O 1
ATOM 3893 N N . ILE A 1 525 ? -1.785 17.146 43.755 1.00 71.56 525 ILE A N 1
ATOM 3894 C CA . ILE A 1 525 ? -2.618 17.103 42.554 1.00 71.56 525 ILE A CA 1
ATOM 3895 C C . ILE A 1 525 ? -1.749 17.607 41.400 1.00 71.56 525 ILE A C 1
ATOM 3897 O O . ILE A 1 525 ? -1.026 18.588 41.545 1.00 71.56 525 ILE A O 1
ATOM 3901 N N . THR A 1 526 ? -1.749 16.919 40.256 1.00 72.69 526 THR A N 1
ATOM 3902 C CA . THR A 1 526 ? -0.951 17.355 39.104 1.00 72.69 526 THR A CA 1
ATOM 3903 C C . THR A 1 526 ? -1.422 18.741 38.665 1.00 72.69 526 THR A C 1
ATOM 3905 O O . THR A 1 526 ? -2.523 18.882 38.139 1.00 72.69 526 THR A O 1
ATOM 3908 N N . GLY A 1 527 ? -0.589 19.753 38.911 1.00 77.81 527 GLY A N 1
ATOM 3909 C CA . GLY A 1 527 ? -0.922 21.158 38.705 1.00 77.81 527 GLY A CA 1
ATOM 3910 C C . GLY A 1 527 ? -1.215 21.966 39.971 1.00 77.81 527 GLY A C 1
ATOM 3911 O O . GLY A 1 527 ? -1.327 23.171 39.830 1.00 77.81 527 GLY A O 1
ATOM 3912 N N . ASP A 1 528 ? -1.305 21.363 41.163 1.00 83.88 528 ASP A N 1
ATOM 3913 C CA . ASP A 1 528 ? -1.426 22.049 42.468 1.00 83.88 528 ASP A CA 1
ATOM 3914 C C . ASP A 1 528 ? -0.017 22.336 42.990 1.00 83.88 528 ASP A C 1
ATOM 3916 O O . ASP A 1 528 ? 0.569 21.589 43.782 1.00 83.88 528 ASP A O 1
ATOM 3920 N N . VAL A 1 529 ? 0.584 23.383 42.435 1.00 85.38 529 VAL A N 1
ATOM 3921 C CA . VAL A 1 529 ? 1.986 23.726 42.700 1.00 85.38 529 VAL A CA 1
ATOM 3922 C C . VAL A 1 529 ? 2.154 24.483 44.012 1.00 85.38 529 VAL A C 1
ATOM 3924 O O . VAL A 1 529 ? 3.278 24.635 44.494 1.00 85.38 529 VAL A O 1
ATOM 3927 N N . ASN A 1 530 ? 1.052 24.962 44.598 1.00 82.25 530 ASN A N 1
ATOM 3928 C CA . ASN A 1 530 ? 1.052 25.637 45.890 1.00 82.25 530 ASN A CA 1
ATOM 3929 C C . ASN A 1 530 ? 0.667 24.705 47.067 1.00 82.25 530 ASN A C 1
ATOM 3931 O O . ASN A 1 530 ? 0.877 25.073 48.227 1.00 82.25 530 ASN A O 1
ATOM 3935 N N . SER A 1 531 ? 0.232 23.476 46.761 1.00 80.00 531 SER A N 1
ATOM 3936 C CA . SER A 1 531 ? -0.111 22.395 47.694 1.00 80.00 531 SER A CA 1
ATOM 3937 C C . SER A 1 531 ? -1.250 22.736 48.659 1.00 80.00 531 SER A C 1
ATOM 3939 O O . SER A 1 531 ? -1.247 22.287 49.810 1.00 80.00 531 SER A O 1
ATOM 3941 N N . ASP A 1 532 ? -2.227 23.533 48.221 1.00 76.44 532 ASP A N 1
ATOM 3942 C CA . ASP A 1 532 ? -3.429 23.836 49.009 1.00 76.44 532 ASP A CA 1
ATOM 3943 C C . ASP A 1 532 ? -4.566 22.818 48.816 1.00 76.44 532 ASP A C 1
ATOM 3945 O O . ASP A 1 532 ? -5.603 22.901 49.488 1.00 76.44 532 ASP A O 1
ATOM 3949 N N . GLY A 1 533 ? -4.343 21.811 47.970 1.00 76.44 533 GLY A N 1
ATOM 3950 C CA . GLY A 1 533 ? -5.280 20.734 47.690 1.00 76.44 533 GLY A CA 1
ATOM 3951 C C . GLY A 1 533 ? -6.273 21.058 46.576 1.00 76.44 533 GLY A C 1
ATOM 3952 O O . GLY A 1 533 ? -7.244 20.312 46.413 1.00 76.44 533 GLY A O 1
ATOM 3953 N N . GLN A 1 534 ? -6.073 22.138 45.817 1.00 81.06 534 GLN A N 1
ATOM 3954 C CA . GLN A 1 534 ? -6.858 22.489 44.634 1.00 81.06 534 GLN A CA 1
ATOM 3955 C C . GLN A 1 534 ? -5.937 22.885 43.472 1.00 81.06 534 GLN A C 1
ATOM 3957 O O . GLN A 1 534 ? -4.811 23.297 43.675 1.00 81.06 534 GLN A O 1
ATOM 3962 N N . VAL A 1 535 ? -6.420 22.727 42.234 1.00 79.12 535 VAL A N 1
ATOM 3963 C CA . VAL A 1 535 ? -5.761 23.301 41.051 1.00 79.12 535 VAL A CA 1
ATOM 3964 C C . VAL A 1 535 ? -6.637 24.429 40.563 1.00 79.12 535 VAL A C 1
ATOM 3966 O O . VAL A 1 535 ? -7.669 24.203 39.913 1.00 79.12 535 VAL A O 1
ATOM 3969 N N . ASP A 1 536 ? -6.256 25.640 40.931 1.00 86.50 536 ASP A N 1
ATOM 3970 C CA . ASP A 1 536 ? -6.989 26.841 40.588 1.00 86.50 536 ASP A CA 1
ATOM 3971 C C . ASP A 1 536 ? -6.090 27.894 39.930 1.00 86.50 536 ASP A C 1
ATOM 3973 O O . ASP A 1 536 ? -5.005 27.630 39.402 1.00 86.50 536 ASP A O 1
ATOM 3977 N N . ILE A 1 537 ? -6.609 29.114 39.828 1.00 89.31 537 ILE A N 1
ATOM 3978 C CA . ILE A 1 537 ? -5.901 30.192 39.149 1.00 89.31 537 ILE A CA 1
ATOM 3979 C C . ILE A 1 537 ? -4.596 30.568 39.859 1.00 89.31 537 ILE A C 1
ATOM 3981 O O . ILE A 1 537 ? -3.685 31.064 39.200 1.00 89.31 537 ILE A O 1
ATOM 3985 N N . LEU A 1 538 ? -4.487 30.346 41.168 1.00 84.12 538 LEU A N 1
ATOM 3986 C CA . LEU A 1 538 ? -3.289 30.623 41.951 1.00 84.12 538 LEU A CA 1
ATOM 3987 C C . LEU A 1 538 ? -2.147 29.683 41.561 1.00 84.12 538 LEU A C 1
ATOM 3989 O O . LEU A 1 538 ? -1.010 30.147 41.469 1.00 84.12 538 LEU A O 1
ATOM 3993 N N . ASP A 1 539 ? -2.446 28.433 41.209 1.00 87.94 539 ASP A N 1
ATOM 3994 C CA . ASP A 1 539 ? -1.449 27.484 40.711 1.00 87.94 539 ASP A CA 1
ATOM 3995 C C . ASP A 1 539 ? -0.973 27.822 39.310 1.00 87.94 539 ASP A C 1
ATOM 3997 O O . ASP A 1 539 ? 0.228 27.864 39.045 1.00 87.94 539 ASP A O 1
ATOM 4001 N N . LEU A 1 540 ? -1.900 28.161 38.411 1.00 87.94 540 LEU A N 1
ATOM 4002 C CA . LEU A 1 540 ? -1.525 28.610 37.071 1.00 87.94 540 LEU A CA 1
ATOM 4003 C C . LEU A 1 540 ? -0.677 29.882 37.136 1.00 87.94 540 LEU A C 1
ATOM 4005 O O . LEU A 1 540 ? 0.281 30.028 36.380 1.00 87.94 540 LEU A O 1
ATOM 4009 N N . VAL A 1 541 ? -1.003 30.800 38.049 1.00 91.38 541 VAL A N 1
ATOM 4010 C CA . VAL A 1 541 ? -0.207 32.009 38.278 1.00 91.38 541 VAL A CA 1
ATOM 4011 C C . VAL A 1 541 ? 1.169 31.661 38.840 1.00 91.38 541 VAL A C 1
ATOM 4013 O O . VAL A 1 541 ? 2.148 32.262 38.399 1.00 91.38 541 VAL A O 1
ATOM 4016 N N . ALA A 1 542 ? 1.270 30.698 39.757 1.00 84.12 542 ALA A N 1
ATOM 4017 C CA . ALA A 1 542 ? 2.544 30.240 40.299 1.00 84.12 542 ALA A CA 1
ATOM 4018 C C . ALA A 1 542 ? 3.426 29.601 39.211 1.00 84.12 542 ALA A C 1
ATOM 4020 O O . ALA A 1 542 ? 4.571 30.026 39.050 1.00 84.12 542 ALA A O 1
ATOM 4021 N N . ILE A 1 543 ? 2.874 28.718 38.374 1.00 87.00 543 ILE A N 1
ATOM 4022 C CA . ILE A 1 543 ? 3.597 28.105 37.249 1.00 87.00 543 ILE A CA 1
ATOM 4023 C C . ILE A 1 543 ? 4.060 29.176 36.260 1.00 87.00 543 ILE A C 1
ATOM 4025 O O . ILE A 1 543 ? 5.243 29.265 35.937 1.00 87.00 543 ILE A O 1
ATOM 4029 N N . VAL A 1 544 ? 3.151 30.055 35.824 1.00 88.75 544 VAL A N 1
ATOM 4030 C CA . VAL A 1 544 ? 3.482 31.144 34.890 1.00 88.75 544 VAL A CA 1
ATOM 4031 C C . VAL A 1 544 ? 4.531 32.090 35.480 1.00 88.75 544 VAL A C 1
ATOM 4033 O O . VAL A 1 544 ? 5.376 32.604 34.746 1.00 88.75 544 VAL A O 1
ATOM 4036 N N . SER A 1 545 ? 4.524 32.312 36.798 1.00 88.81 545 SER A N 1
ATOM 4037 C CA . SER A 1 545 ? 5.526 33.155 37.461 1.00 88.81 545 SER A CA 1
ATOM 4038 C C . SER A 1 545 ? 6.937 32.559 37.444 1.00 88.81 545 SER A C 1
ATOM 4040 O O . SER A 1 545 ? 7.910 33.312 37.529 1.00 88.81 545 SER A O 1
ATOM 4042 N N . SER A 1 546 ? 7.042 31.243 37.251 1.00 85.56 546 SER A N 1
ATOM 4043 C CA . SER A 1 546 ? 8.286 30.473 37.206 1.00 85.56 546 SER A CA 1
ATOM 4044 C C . SER A 1 546 ? 8.733 30.111 35.779 1.00 85.56 546 SER A C 1
ATOM 4046 O O . SER A 1 546 ? 9.691 29.356 35.627 1.00 85.56 546 SER A O 1
ATOM 4048 N N . PHE A 1 547 ? 8.104 30.654 34.726 1.00 91.38 547 PHE A N 1
ATOM 4049 C CA . PHE A 1 547 ? 8.421 30.328 33.324 1.00 91.38 547 PHE A CA 1
ATOM 4050 C C . PHE A 1 547 ? 9.899 30.498 32.954 1.00 91.38 547 PHE A C 1
ATOM 4052 O O . PHE A 1 547 ? 10.512 31.541 33.196 1.00 91.38 547 PHE A O 1
ATOM 4059 N N . GLY A 1 548 ? 10.448 29.477 32.294 1.00 79.44 548 GLY A N 1
ATOM 4060 C CA . GLY A 1 548 ? 11.843 29.387 31.869 1.00 79.44 548 GLY A CA 1
ATOM 4061 C C . GLY A 1 548 ? 12.829 29.084 32.999 1.00 79.44 548 GLY A C 1
ATOM 4062 O O . GLY A 1 548 ? 14.038 29.141 32.773 1.00 79.44 548 GLY A O 1
ATOM 4063 N N . SER A 1 549 ? 12.343 28.801 34.208 1.00 89.56 549 SER A N 1
ATOM 4064 C CA . SER A 1 549 ? 13.170 28.324 35.318 1.00 89.56 549 SER A CA 1
ATOM 4065 C C . SER A 1 549 ? 13.199 26.795 35.377 1.00 89.56 549 SER A C 1
ATOM 4067 O O . SER A 1 549 ? 12.460 26.124 34.667 1.00 89.56 549 SER A O 1
ATOM 4069 N N . SER A 1 550 ? 14.043 26.252 36.252 1.00 87.38 550 SER A N 1
ATOM 4070 C CA . SER A 1 550 ? 14.061 24.832 36.619 1.00 87.38 550 SER A CA 1
ATOM 4071 C C . SER A 1 550 ? 13.411 24.609 37.995 1.00 87.38 550 SER A C 1
ATOM 4073 O O . SER A 1 550 ? 13.897 23.799 38.787 1.00 87.38 550 SER A O 1
ATOM 4075 N N . ASP A 1 551 ? 12.414 25.429 38.353 1.00 83.75 551 ASP A N 1
ATOM 4076 C CA . ASP A 1 551 ? 11.704 25.303 39.626 1.00 83.75 551 ASP A CA 1
ATOM 4077 C C . ASP A 1 551 ? 10.878 24.016 39.643 1.00 83.75 551 ASP A C 1
ATOM 4079 O O . ASP A 1 551 ? 9.859 23.904 38.968 1.00 83.75 551 ASP A O 1
ATOM 4083 N N . SER A 1 552 ? 11.309 23.047 40.448 1.00 79.44 552 SER A N 1
ATOM 4084 C CA . SER A 1 552 ? 10.728 21.703 40.471 1.00 79.44 552 SER A CA 1
ATOM 4085 C C . SER A 1 552 ? 9.286 21.652 40.977 1.00 79.44 552 SER A C 1
ATOM 4087 O O . SER A 1 552 ? 8.622 20.640 40.784 1.00 79.44 552 SER A O 1
ATOM 4089 N N . ALA A 1 553 ? 8.818 22.693 41.676 1.00 80.50 553 ALA A N 1
ATOM 4090 C CA . ALA A 1 553 ? 7.421 22.790 42.097 1.00 80.50 553 ALA A CA 1
ATOM 4091 C C . ALA A 1 553 ? 6.511 23.204 40.931 1.00 80.50 553 ALA A C 1
ATOM 4093 O O . ALA A 1 553 ? 5.391 22.717 40.828 1.00 80.50 553 ALA A O 1
ATOM 4094 N N . SER A 1 554 ? 7.013 24.067 40.045 1.00 86.50 554 SER A N 1
ATOM 4095 C CA . SER A 1 554 ? 6.285 24.586 38.884 1.00 86.50 554 SER A CA 1
ATOM 4096 C C . SER A 1 554 ? 6.490 23.760 37.602 1.00 86.50 554 SER A C 1
ATOM 4098 O O . SER A 1 554 ? 5.738 23.944 36.650 1.00 86.50 554 SER A O 1
ATOM 4100 N N . ASP A 1 555 ? 7.487 22.869 37.568 1.00 85.56 555 ASP A N 1
ATOM 4101 C CA . ASP A 1 555 ? 7.765 21.906 36.487 1.00 85.56 555 ASP A CA 1
ATOM 4102 C C . ASP A 1 555 ? 6.879 20.659 36.669 1.00 85.56 555 ASP A C 1
ATOM 4104 O O . ASP A 1 555 ? 7.253 19.646 37.273 1.00 85.56 555 ASP A O 1
ATOM 4108 N N . VAL A 1 556 ? 5.634 20.789 36.219 1.00 81.69 556 VAL A N 1
ATOM 4109 C CA . VAL A 1 556 ? 4.554 19.816 36.406 1.00 81.69 556 VAL A CA 1
ATOM 4110 C C . VAL A 1 556 ? 4.786 18.562 35.555 1.00 81.69 556 VAL A C 1
ATOM 4112 O O . VAL A 1 556 ? 4.423 17.460 35.982 1.00 81.69 556 VAL A O 1
ATOM 4115 N N . ASN A 1 557 ? 5.383 18.696 34.367 1.00 77.38 557 ASN A N 1
ATOM 4116 C CA . ASN A 1 557 ? 5.647 17.586 33.448 1.00 77.38 557 ASN A CA 1
ATOM 4117 C C . ASN A 1 557 ? 7.009 16.890 33.705 1.00 77.38 557 ASN A C 1
ATOM 4119 O O . ASN A 1 557 ? 7.221 15.776 33.211 1.00 77.38 557 ASN A O 1
ATOM 4123 N N . ARG A 1 558 ? 7.870 17.499 34.536 1.00 78.88 558 ARG A N 1
ATOM 4124 C CA . ARG A 1 558 ? 9.199 17.030 34.968 1.00 78.88 558 ARG A CA 1
ATOM 4125 C C . ARG A 1 558 ? 10.211 16.877 33.837 1.00 78.88 558 ARG A C 1
ATOM 4127 O O . ARG A 1 558 ? 11.050 15.969 33.880 1.00 78.88 558 ARG A O 1
ATOM 4134 N N . ASP A 1 559 ? 10.146 17.741 32.833 1.00 74.19 559 ASP A N 1
ATOM 4135 C CA . ASP A 1 559 ? 11.125 17.793 31.746 1.00 74.19 559 ASP A CA 1
ATOM 4136 C C . ASP A 1 559 ? 12.359 18.657 32.077 1.00 74.19 559 ASP A C 1
ATOM 4138 O O . ASP A 1 559 ? 13.340 18.667 31.322 1.00 74.19 559 ASP A O 1
ATOM 4142 N N . GLY A 1 560 ? 12.356 19.302 33.248 1.00 75.62 560 GLY A N 1
ATOM 4143 C CA . GLY A 1 560 ? 13.445 20.112 33.780 1.00 75.62 560 GLY A CA 1
ATOM 4144 C C . GLY A 1 560 ? 13.306 21.608 33.500 1.00 75.62 560 GLY A C 1
ATOM 4145 O O . GLY A 1 560 ? 14.189 22.365 33.925 1.00 75.62 560 GLY A O 1
ATOM 4146 N N . THR A 1 561 ? 12.257 22.053 32.797 1.00 77.62 561 THR A N 1
ATOM 4147 C CA . THR A 1 561 ? 12.011 23.471 32.494 1.00 77.62 561 THR A CA 1
ATOM 4148 C C . THR A 1 561 ? 10.534 23.828 32.628 1.00 77.62 561 THR A C 1
ATOM 4150 O O . THR A 1 561 ? 9.697 23.271 31.943 1.00 77.62 561 THR A O 1
ATOM 4153 N N . VAL A 1 562 ? 10.222 24.859 33.415 1.00 85.19 562 VAL A N 1
ATOM 4154 C CA . VAL A 1 562 ? 8.847 25.358 33.551 1.00 85.19 562 VAL A CA 1
ATOM 4155 C C . VAL A 1 562 ? 8.418 26.089 32.277 1.00 85.19 562 VAL A C 1
ATOM 4157 O O . VAL A 1 562 ? 8.917 27.185 31.992 1.00 85.19 562 VAL A O 1
ATOM 4160 N N . ASP A 1 563 ? 7.480 25.540 31.519 1.00 89.00 563 ASP A N 1
ATOM 4161 C CA . ASP A 1 563 ? 6.973 26.130 30.288 1.00 89.00 563 ASP A CA 1
ATOM 4162 C C . ASP A 1 563 ? 5.450 25.975 30.090 1.00 89.00 563 ASP A C 1
ATOM 4164 O O . ASP A 1 563 ? 4.659 25.737 31.008 1.00 89.00 563 ASP A O 1
ATOM 4168 N N . ILE A 1 564 ? 4.986 26.242 28.867 1.00 86.38 564 ILE A N 1
ATOM 4169 C CA . ILE A 1 564 ? 3.557 26.215 28.543 1.00 86.38 564 ILE A CA 1
ATOM 4170 C C . ILE A 1 564 ? 2.946 24.819 28.655 1.00 86.38 564 ILE A C 1
ATOM 4172 O O . ILE A 1 564 ? 1.729 24.707 28.819 1.00 86.38 564 ILE A O 1
ATOM 4176 N N . LEU A 1 565 ? 3.753 23.767 28.579 1.00 75.00 565 LEU A N 1
ATOM 4177 C CA . LEU A 1 565 ? 3.323 22.397 28.789 1.00 75.00 565 LEU A CA 1
ATOM 4178 C C . LEU A 1 565 ? 2.955 22.171 30.256 1.00 75.00 565 LEU A C 1
ATOM 4180 O O . LEU A 1 565 ? 1.943 21.519 30.497 1.00 75.00 565 LEU A O 1
ATOM 4184 N N . ASP A 1 566 ? 3.651 22.790 31.211 1.00 84.19 566 ASP A N 1
ATOM 4185 C CA . ASP A 1 566 ? 3.303 22.717 32.638 1.00 84.19 566 ASP A CA 1
ATOM 4186 C C . ASP A 1 566 ? 1.991 23.424 32.949 1.00 84.19 566 ASP A C 1
ATOM 4188 O O . ASP A 1 566 ? 1.137 22.890 33.655 1.00 84.19 566 ASP A O 1
ATOM 4192 N N . VAL A 1 567 ? 1.768 24.592 32.340 1.00 81.31 567 VAL A N 1
ATOM 4193 C CA . VAL A 1 567 ? 0.489 25.315 32.453 1.00 81.31 567 VAL A CA 1
ATOM 4194 C C . VAL A 1 567 ? -0.625 24.546 31.773 1.00 81.31 567 VAL A C 1
ATOM 4196 O O . VAL A 1 567 ? -1.730 24.501 32.296 1.00 81.31 567 VAL A O 1
ATOM 4199 N N . SER A 1 568 ? -0.363 23.942 30.614 1.00 81.06 568 SER A N 1
ATOM 4200 C CA . SER A 1 568 ? -1.361 23.141 29.898 1.00 81.06 568 SER A CA 1
ATOM 4201 C C . SER A 1 568 ? -1.735 21.892 30.692 1.00 81.06 568 SER A C 1
ATOM 4203 O O . SER A 1 568 ? -2.903 21.505 30.720 1.00 81.06 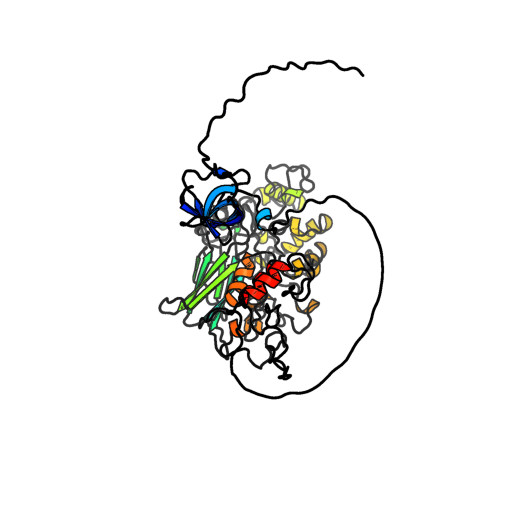568 SER A O 1
ATOM 4205 N N . LEU A 1 569 ? -0.758 21.294 31.373 1.00 73.94 569 LEU A N 1
ATOM 4206 C CA . LEU A 1 569 ? -0.944 20.127 32.222 1.00 73.94 569 LEU A CA 1
ATOM 4207 C C . LEU A 1 569 ? -1.685 20.483 33.519 1.00 73.94 569 LEU A C 1
ATOM 4209 O O . LEU A 1 569 ? -2.610 19.768 33.901 1.00 73.94 569 LEU A O 1
ATOM 4213 N N . ALA A 1 570 ? -1.363 21.616 34.146 1.00 78.50 570 ALA A N 1
ATOM 4214 C CA . ALA A 1 570 ? -2.095 22.122 35.304 1.00 78.50 570 ALA A CA 1
ATOM 4215 C C . ALA A 1 570 ? -3.515 22.582 34.939 1.00 78.50 570 ALA A C 1
ATOM 4217 O O . ALA A 1 570 ? -4.482 22.209 35.595 1.00 78.50 570 ALA A O 1
ATOM 4218 N N . ALA A 1 571 ? -3.686 23.305 33.831 1.00 79.25 571 ALA A N 1
ATOM 4219 C CA . ALA A 1 571 ? -4.995 23.757 33.358 1.00 79.25 571 ALA A CA 1
ATOM 4220 C C . ALA A 1 571 ? -5.901 22.588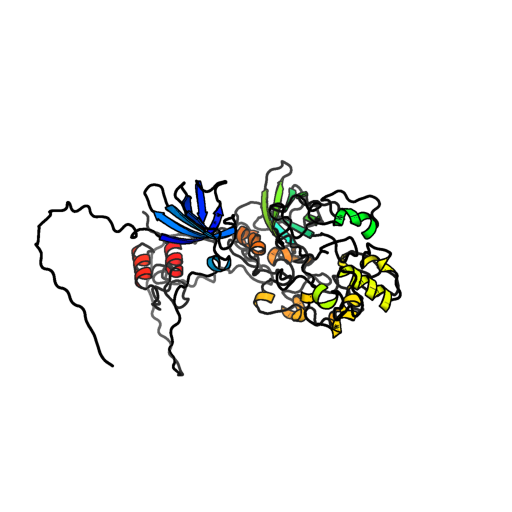 32.937 1.00 79.25 571 ALA A C 1
ATOM 4222 O O . ALA A 1 571 ? -7.121 22.679 33.058 1.00 79.25 571 ALA A O 1
ATOM 4223 N N . GLY A 1 572 ? -5.320 21.473 32.482 1.00 70.06 572 GLY A N 1
ATOM 4224 C CA . GLY A 1 572 ? -6.047 20.228 32.226 1.00 70.06 572 GLY A CA 1
ATOM 4225 C C . GLY A 1 572 ? -6.673 19.606 33.481 1.00 70.06 572 GLY A C 1
ATOM 4226 O O . GLY A 1 572 ? -7.616 18.830 33.356 1.00 70.06 572 GLY A O 1
ATOM 4227 N N . ASN A 1 573 ? -6.189 19.985 34.668 1.00 71.31 573 ASN A N 1
ATOM 4228 C CA . ASN A 1 573 ? -6.688 19.556 35.975 1.00 71.31 573 ASN A CA 1
ATOM 4229 C C . ASN A 1 573 ? -7.394 20.692 36.743 1.00 71.31 573 ASN A C 1
ATOM 4231 O O . ASN A 1 573 ? -7.636 20.560 37.940 1.00 71.31 573 ASN A O 1
ATOM 4235 N N . PHE A 1 574 ? -7.720 21.803 36.071 1.00 76.56 574 PHE A N 1
ATOM 4236 C CA . PHE A 1 574 ? -8.318 22.989 36.684 1.00 76.56 574 PHE A CA 1
ATOM 4237 C C . PHE A 1 574 ? -9.724 22.698 37.224 1.00 76.56 574 PHE A C 1
ATOM 4239 O O . PHE A 1 574 ? -10.659 22.471 36.452 1.00 76.56 574 PHE A O 1
ATOM 4246 N N . ASN A 1 575 ? -9.894 22.768 38.545 1.00 66.56 575 ASN A N 1
ATOM 4247 C CA . ASN A 1 575 ? -11.134 22.372 39.226 1.00 66.56 575 ASN A CA 1
ATOM 4248 C C . ASN A 1 575 ? -11.924 23.557 39.812 1.00 66.56 575 ASN A C 1
ATOM 4250 O O . ASN A 1 575 ? -12.842 23.365 40.605 1.00 66.56 575 ASN A O 1
ATOM 4254 N N . GLY A 1 576 ? -11.601 24.793 39.429 1.00 49.38 576 GLY A N 1
ATOM 4255 C CA . GLY A 1 576 ? -12.246 25.984 39.980 1.00 49.38 576 GLY A CA 1
ATOM 4256 C C . GLY A 1 576 ? -13.506 26.411 39.231 1.00 49.38 576 GLY A C 1
ATOM 4257 O O . GLY A 1 576 ? -13.392 27.293 38.389 1.00 49.38 576 GLY A O 1
ATOM 4258 N N . LEU A 1 577 ? -14.677 25.847 39.557 1.00 39.06 577 LEU A N 1
ATOM 4259 C CA . LEU A 1 577 ? -15.991 26.524 39.524 1.00 39.06 577 LEU A CA 1
ATOM 4260 C C . LEU A 1 577 ? -17.029 25.733 40.352 1.00 39.06 577 LEU A C 1
ATOM 4262 O O . LEU A 1 577 ? -17.732 24.881 39.809 1.00 39.06 577 LEU A O 1
ATOM 4266 N N . ASP A 1 578 ? -17.159 26.090 41.631 1.00 36.56 578 ASP A N 1
ATOM 4267 C CA . ASP A 1 578 ? -18.444 26.156 42.348 1.00 36.56 578 ASP A CA 1
ATOM 4268 C C . ASP A 1 578 ? -18.569 27.536 43.017 1.00 36.56 578 ASP A C 1
ATOM 4270 O O . ASP A 1 578 ? -17.581 27.984 43.650 1.00 36.56 578 ASP A O 1
#

Sequence (578 aa):
MKNLKWIVLFMGTVLIFAMPLTIRADEDKDEHEMLGVIGSRPAGISGEWQIGNMTFTAGKKTKIKQENGPLQVGACAKVKYRTGDSGNNATTIKSEEPEKCGQSQNHGHNDKTKDRDHEEEDHGSDGSGDSGNGGGGNSGGGSVPVSQDEYIVIGWNDLGMHCMDPSFEDFSVLPPFNTLWAQVIKRGPEPKIVTSGVTVEYSIVDNTESASKTNFWDYAQQLFNLPQPLPPNVGLRGFGLSGEMEVAGDHFAAEGIPLTEYTDSAPTTPNPYQVAELVVKDTAGNVLATTRTVAPVSTEMHCEHCHNDGGKAAPGISTGVVKQNILTLHDQEEGTTLMDQRPVLCAGCHSSNALGTPGSAGIPSLSAAMHGKHQHETNDCYQCHPGPQTKCLRGTMAAEGMQCQDCHGNISDVANPARNPWLDEPQCGDCHGDAHAEDPGKLYRFSTGHGGVYCQACHGSQHAVYPTNQPNDNIQSMMLQGKAGTIKECEVCHTGGAPSGKGPHGERANSAGTEASFDISDAGITGDVNSDGQVDILDLVAIVSSFGSSDSASDVNRDGTVDILDVSLAAGNFNGLD

Secondary structure (DSSP, 8-state):
--------------------------TTSS-EEEEEEEEE--SSSSEEEEETTEEEEEEEEEEEE-TTS---TT-EEEEEEEEETTEEEEEEEEE--GGGGTS------------------------------------PPPPP-----SEEEEEEESSS-EE--S--SSEESS-S--EEEEEEEE-BSS-EE--SSEEEEEEETT-S--TTS-SHHHHHHHHTT-SSPPPTT--TTS--SEEEPEE-SSSEEEE-----S--SS-TTS---EEEEEEEEEETT--EEEEEEEEEEEE----THHHHSTT-TTSTT---SSHHHHHHHHHHHHH---GGGS-SEEGGGTS-BTTTTB---TTSPPHHHHHHHHHTTT---GGGTSS-SSS-S--SHHHHTT--HHHHH--HHHHT-TT--TTTS---THHHH-GGGPPPTT--GGG-B-GGG-BHHHHH--TTSPSSPSSTTTTHHHHHHHSSSSS---GGGTBSSSS-SSB-GGG-B-----------TTSS--TT-SS-SS--SHHHHHHHHHTTTS--TTT-SS-SSS--HHHHHHHHTT-----

pLDDT: mean 82.63, std 22.67, range [24.75, 98.81]

Radius of gyration: 31.64 Å; chains: 1; bounding box: 74×104×92 Å